Protein 3MZV (pdb70)

Radius of gyration: 26.87 Å; Cα contacts (8 Å, |Δi|>4): 1024; chains: 2; bounding box: 65×69×76 Å

Structure (mmCIF, N/CA/C/O backbone):
data_3MZV
#
_entry.id   3MZV
#
_cell.length_a   123.459
_cell.length_b   90.245
_cell.length_c   80.167
_cell.angle_alpha   90.00
_cell.angle_beta   125.76
_cell.angle_gamma   90.00
#
_symmetry.space_group_name_H-M   'C 1 2 1'
#
loop_
_entity.id
_entity.type
_entity.pdbx_description
1 polymer 'Decaprenyl diphosphate synthase'
2 water water
#
loop_
_atom_site.group_PDB
_atom_site.id
_atom_site.type_symbol
_atom_site.label_atom_id
_atom_site.label_alt_id
_atom_site.label_comp_id
_atom_site.label_asym_id
_atom_site.label_entity_id
_atom_site.label_seq_id
_atom_site.pdbx_PDB_ins_code
_atom_site.Cartn_x
_atom_site.Cartn_y
_atom_site.Cartn_z
_atom_site.occupancy
_atom_site.B_iso_or_equiv
_atom_site.auth_seq_id
_atom_site.auth_comp_id
_atom_site.auth_asym_id
_atom_site.auth_atom_id
_atom_site.pdbx_PDB_model_num
ATOM 1 N N . LYS A 1 9 ? 22.481 33.859 25.936 1.00 58.39 9 LYS A N 1
ATOM 2 C CA . LYS A 1 9 ? 21.776 35.094 26.442 1.00 57.52 9 LYS A CA 1
ATOM 3 C C . LYS A 1 9 ? 20.933 35.775 25.351 1.00 55.14 9 LYS A C 1
ATOM 4 O O . LYS A 1 9 ? 21.195 35.581 24.157 1.00 54.28 9 LYS A O 1
ATOM 10 N N . PRO A 1 10 ? 19.902 36.547 25.760 1.00 53.47 10 PRO A N 1
ATOM 11 C CA . PRO A 1 10 ? 18.947 37.054 24.759 1.00 51.91 10 PRO A CA 1
ATOM 12 C C . PRO A 1 10 ? 19.553 38.040 23.789 1.00 49.65 10 PRO A C 1
ATOM 13 O O . PRO A 1 10 ? 19.233 38.020 22.611 1.00 48.48 10 PRO A O 1
ATOM 17 N N . HIS A 1 11 ? 20.437 38.895 24.268 1.00 49.74 11 HIS A N 1
ATOM 18 C CA . HIS A 1 11 ? 21.081 39.862 23.362 1.00 49.31 11 HIS A CA 1
ATOM 19 C C . HIS A 1 11 ? 21.996 39.148 22.334 1.00 49.16 11 HIS A C 1
ATOM 20 O O . HIS A 1 11 ? 22.163 39.646 21.208 1.00 48.05 11 HIS A O 1
ATOM 27 N N . ASP A 1 12 ? 22.529 37.973 22.701 1.00 50.17 12 ASP A N 1
ATOM 28 C CA . ASP A 1 12 ? 23.336 37.152 21.787 1.00 50.76 12 ASP A CA 1
ATOM 29 C C . ASP A 1 12 ? 22.516 36.439 20.732 1.00 49.38 12 ASP A C 1
ATOM 30 O O . ASP A 1 12 ? 22.903 36.414 19.558 1.00 48.48 12 ASP A O 1
ATOM 35 N N . ARG A 1 13 ? 21.394 35.852 21.128 1.00 48.76 13 ARG A N 1
ATOM 36 C CA . ARG A 1 13 ? 20.482 35.225 20.150 1.00 48.14 13 ARG A CA 1
ATOM 37 C C . ARG A 1 13 ? 19.888 36.272 19.195 1.00 45.11 13 ARG A C 1
ATOM 38 O O . ARG A 1 13 ? 19.739 35.995 18.015 1.00 43.99 13 ARG A O 1
ATOM 46 N N . LEU A 1 14 ? 19.544 37.451 19.715 1.00 42.97 14 LEU A N 1
ATOM 47 C CA . LEU A 1 14 ? 19.126 38.597 18.891 1.00 41.53 14 LEU A CA 1
ATOM 48 C C . LEU A 1 14 ? 20.194 38.954 17.868 1.00 40.86 14 LEU A C 1
ATOM 49 O O . LEU A 1 14 ? 19.901 39.023 16.697 1.00 39.19 14 LEU A O 1
ATOM 54 N N . ALA A 1 15 ? 21.447 39.090 18.305 1.00 41.68 15 ALA A N 1
ATOM 55 C CA . ALA A 1 15 ? 22.522 39.454 17.403 1.00 41.08 15 ALA A CA 1
ATOM 56 C C . ALA A 1 15 ? 22.724 38.377 16.332 1.00 42.37 15 ALA A C 1
ATOM 57 O O . ALA A 1 15 ? 22.966 38.711 15.181 1.00 42.49 15 ALA A O 1
ATOM 59 N N . GLN A 1 16 ? 22.592 37.098 16.690 1.00 42.98 16 GLN A N 1
ATOM 60 C CA A GLN A 1 16 ? 22.672 36.009 15.714 0.50 43.72 16 GLN A CA 1
ATOM 61 C CA B GLN A 1 16 ? 22.712 36.053 15.695 0.50 43.84 16 GLN A CA 1
ATOM 62 C C . GLN A 1 16 ? 21.531 36.108 14.712 1.00 42.44 16 GLN A C 1
ATOM 63 O O . GLN A 1 16 ? 21.732 36.042 13.499 1.00 41.55 16 GLN A O 1
ATOM 74 N N . ALA A 1 17 ? 20.313 36.252 15.234 1.00 41.03 17 ALA A N 1
ATOM 75 C CA . ALA A 1 17 ? 19.123 36.342 14.379 1.00 40.47 17 ALA A CA 1
ATOM 76 C C . ALA A 1 17 ? 19.146 37.561 13.457 1.00 38.77 17 ALA A C 1
ATOM 77 O O . ALA A 1 17 ? 18.636 37.493 12.342 1.00 39.00 17 ALA A O 1
ATOM 79 N N . LEU A 1 18 ? 19.743 38.667 13.904 1.00 38.07 18 LEU A N 1
ATOM 80 C CA . LEU A 1 18 ? 19.766 39.878 13.106 1.00 36.51 18 LEU A CA 1
ATOM 81 C C . LEU A 1 18 ? 21.120 40.172 12.400 1.00 36.71 18 LEU A C 1
ATOM 82 O O . LEU A 1 18 ? 21.385 41.341 11.956 1.00 34.89 18 LEU A O 1
ATOM 87 N N . ALA A 1 19 ? 21.950 39.134 12.251 1.00 37.29 19 ALA A N 1
ATOM 88 C CA . ALA A 1 19 ? 23.339 39.291 11.825 1.00 37.55 19 ALA A CA 1
ATOM 89 C C . ALA A 1 19 ? 23.440 40.019 10.496 1.00 36.59 19 ALA A C 1
ATOM 90 O O . ALA A 1 19 ? 24.207 40.983 10.349 1.00 35.66 19 ALA A O 1
ATOM 92 N N . GLU A 1 20 ? 22.653 39.574 9.521 1.00 36.09 20 GLU A N 1
ATOM 93 C CA . GLU A 1 20 ? 22.677 40.193 8.213 1.00 37.67 20 GLU A CA 1
ATOM 94 C C . GLU A 1 20 ? 22.373 41.695 8.326 1.00 34.45 20 GLU A C 1
ATOM 95 O O . GLU A 1 20 ? 23.072 42.571 7.756 1.00 33.16 20 GLU A O 1
ATOM 101 N N . ASP A 1 21 ? 21.301 41.988 9.042 1.00 32.89 21 ASP A N 1
ATOM 102 C CA . ASP A 1 21 ? 20.856 43.382 9.174 1.00 31.92 21 ASP A CA 1
ATOM 103 C C . ASP A 1 21 ? 21.879 44.240 9.910 1.00 31.22 21 ASP A C 1
ATOM 104 O O . ASP A 1 21 ? 22.103 45.410 9.526 1.00 30.99 21 ASP A O 1
ATOM 109 N N . MET A 1 22 ? 22.528 43.677 10.936 1.00 32.32 22 MET A N 1
ATOM 110 C CA . MET A 1 22 ? 23.531 44.435 11.717 1.00 32.57 22 MET A CA 1
ATOM 111 C C . MET A 1 22 ? 24.791 44.717 10.935 1.00 32.28 22 MET A C 1
ATOM 112 O O . MET A 1 22 ? 25.390 45.768 11.147 1.00 31.06 22 MET A O 1
ATOM 117 N N . ALA A 1 23 ? 25.165 43.840 9.999 1.00 32.24 23 ALA A N 1
ATOM 118 C CA . ALA A 1 23 ? 26.249 44.161 9.085 1.00 31.89 23 ALA A CA 1
ATOM 119 C C . ALA A 1 23 ? 25.920 45.398 8.256 1.00 30.54 23 ALA A C 1
ATOM 120 O O . ALA A 1 23 ? 26.769 46.246 8.023 1.00 31.34 23 ALA A O 1
ATOM 122 N N . ALA A 1 24 ? 24.695 45.500 7.768 1.00 29.41 24 ALA A N 1
ATOM 123 C CA . ALA A 1 24 ? 24.296 46.672 7.011 1.00 29.75 24 ALA A CA 1
ATOM 124 C C . ALA A 1 24 ? 24.205 47.938 7.916 1.00 29.15 24 ALA A C 1
ATOM 125 O O . ALA A 1 24 ? 24.583 49.042 7.485 1.00 27.90 24 ALA A O 1
ATOM 127 N N . VAL A 1 25 ? 23.715 47.773 9.135 1.00 29.42 25 VAL A N 1
ATOM 128 C CA . VAL A 1 25 ? 23.679 48.880 10.105 1.00 29.93 25 VAL A CA 1
ATOM 129 C C . VAL A 1 25 ? 25.121 49.359 10.325 1.00 30.69 25 VAL A C 1
ATOM 130 O O . VAL A 1 25 ? 25.410 50.566 10.237 1.00 28.84 25 VAL A O 1
ATOM 134 N N . ASN A 1 26 ? 26.036 48.422 10.552 1.00 30.55 26 ASN A N 1
ATOM 135 C CA . ASN A 1 26 ? 27.451 48.785 10.710 1.00 31.62 26 ASN A CA 1
ATOM 136 C C . ASN A 1 26 ? 28.007 49.535 9.498 1.00 31.65 26 ASN A C 1
ATOM 137 O O . ASN A 1 26 ? 28.733 50.514 9.612 1.00 28.54 26 ASN A O 1
ATOM 142 N N . ALA A 1 27 ? 27.668 49.065 8.316 1.00 31.70 27 ALA A N 1
ATOM 143 C CA . ALA A 1 27 ? 28.152 49.718 7.090 1.00 32.52 27 ALA A CA 1
ATOM 144 C C . ALA A 1 27 ? 27.583 51.113 6.879 1.00 31.34 27 ALA A C 1
ATOM 145 O O . ALA A 1 27 ? 28.294 52.007 6.358 1.00 32.62 27 ALA A O 1
ATOM 147 N N . LEU A 1 28 ? 26.312 51.308 7.213 1.00 30.75 28 LEU A N 1
ATOM 148 C CA . LEU A 1 28 ? 25.667 52.635 7.158 1.00 31.78 28 LEU A CA 1
ATOM 149 C C . LEU A 1 28 ? 26.275 53.582 8.163 1.00 31.40 28 LEU A C 1
ATOM 150 O O . LEU A 1 28 ? 26.563 54.714 7.817 1.00 31.62 28 LEU A O 1
ATOM 155 N N . ILE A 1 29 ? 26.510 53.100 9.380 1.00 32.03 29 ILE A N 1
ATOM 156 C CA . ILE A 1 29 ? 27.204 53.908 10.379 1.00 32.78 29 ILE A CA 1
ATOM 157 C C . ILE A 1 29 ? 28.579 54.349 9.841 1.00 34.77 29 ILE A C 1
ATOM 158 O O . ILE A 1 29 ? 28.899 55.536 9.842 1.00 34.49 29 ILE A O 1
ATOM 163 N N . ARG A 1 30 ? 29.367 53.401 9.308 1.00 33.48 30 ARG A N 1
ATOM 164 C CA . ARG A 1 30 ? 30.640 53.760 8.695 1.00 34.94 30 ARG A CA 1
ATOM 165 C C . ARG A 1 30 ? 30.506 54.804 7.577 1.00 35.10 30 ARG A C 1
ATOM 166 O O . ARG A 1 30 ? 31.311 55.717 7.491 1.00 33.76 30 ARG A O 1
ATOM 174 N N . GLU A 1 31 ? 29.500 54.641 6.736 1.00 34.29 31 GLU A N 1
ATOM 175 C CA . GLU A 1 31 ? 29.283 55.481 5.572 1.00 35.63 31 GLU A CA 1
ATOM 176 C C . GLU A 1 31 ? 28.958 56.953 6.013 1.00 34.22 31 GLU A C 1
ATOM 177 O O . GLU A 1 31 ? 29.492 57.906 5.460 1.00 35.57 31 GLU A O 1
ATOM 183 N N . ARG A 1 32 ? 28.096 57.100 6.999 1.00 32.90 32 ARG A N 1
ATOM 184 C CA . ARG A 1 32 ? 27.570 58.404 7.387 1.00 33.90 32 ARG A CA 1
ATOM 185 C C . ARG A 1 32 ? 28.439 59.092 8.423 1.00 36.41 32 ARG A C 1
ATOM 186 O O . ARG A 1 32 ? 28.397 60.340 8.544 1.00 35.89 32 ARG A O 1
ATOM 194 N N . MET A 1 33 ? 29.240 58.323 9.170 1.00 37.15 33 MET A N 1
ATOM 195 C CA . MET A 1 33 ? 30.165 58.950 10.149 1.00 40.06 33 MET A CA 1
ATOM 196 C C . MET A 1 33 ? 31.409 59.566 9.488 1.00 41.16 33 MET A C 1
ATOM 197 O O . MET A 1 33 ? 32.158 60.241 10.146 1.00 42.59 33 MET A O 1
ATOM 202 N N . SER A 1 34 ? 31.603 59.323 8.193 1.00 41.79 34 SER A N 1
ATOM 203 C CA . SER A 1 34 ? 32.773 59.733 7.476 1.00 44.62 34 SER A CA 1
ATOM 204 C C . SER A 1 34 ? 32.868 61.246 7.408 1.00 44.98 34 SER A C 1
ATOM 205 O O . SER A 1 34 ? 31.870 61.942 7.418 1.00 42.51 34 SER A O 1
ATOM 208 N N . SER A 1 35 ? 34.083 61.729 7.310 1.00 46.64 35 SER A N 1
ATOM 209 C CA . SER A 1 35 ? 34.288 63.153 7.077 1.00 48.86 35 SER A CA 1
ATOM 210 C C . SER A 1 35 ? 35.590 63.290 6.327 1.00 51.34 35 SER A C 1
ATOM 211 O O . SER A 1 35 ? 36.617 62.895 6.817 1.00 53.28 35 SER A O 1
ATOM 214 N N . GLU A 1 36 ? 35.525 63.816 5.118 1.00 53.68 36 GLU A N 1
ATOM 215 C CA . GLU A 1 36 ? 36.714 63.989 4.295 1.00 56.49 36 GLU A CA 1
ATOM 216 C C . GLU A 1 36 ? 37.717 64.958 4.940 1.00 58.61 36 GLU A C 1
ATOM 217 O O . GLU A 1 36 ? 38.926 64.736 4.889 1.00 59.85 36 GLU A O 1
ATOM 219 N N . HIS A 1 37 ? 37.207 66.003 5.582 1.00 59.44 37 HIS A N 1
ATOM 220 C CA . HIS A 1 37 ? 38.066 67.107 6.032 1.00 61.99 37 HIS A CA 1
ATOM 221 C C . HIS A 1 37 ? 38.209 67.289 7.557 1.00 62.49 37 HIS A C 1
ATOM 222 O O . HIS A 1 37 ? 39.006 68.116 8.011 1.00 64.11 37 HIS A O 1
ATOM 229 N N . ALA A 1 38 ? 37.487 66.489 8.341 1.00 61.52 38 ALA A N 1
ATOM 230 C CA . ALA A 1 38 ? 37.787 66.351 9.779 1.00 61.73 38 ALA A CA 1
ATOM 231 C C . ALA A 1 38 ? 37.846 64.852 10.185 1.00 61.60 38 ALA A C 1
ATOM 232 O O . ALA A 1 38 ? 36.855 64.291 10.628 1.00 59.95 38 ALA A O 1
ATOM 234 N N . PRO A 1 39 ? 39.013 64.198 10.026 1.00 63.54 39 PRO A N 1
ATOM 235 C CA . PRO A 1 39 ? 39.150 62.789 10.475 1.00 63.73 39 PRO A CA 1
ATOM 236 C C . PRO A 1 39 ? 38.800 62.585 11.969 1.00 63.76 39 PRO A C 1
ATOM 237 O O . PRO A 1 39 ? 38.257 61.544 12.349 1.00 63.91 39 PRO A O 1
ATOM 241 N N . ARG A 1 40 ? 39.070 63.582 12.810 1.00 64.67 40 ARG A N 1
ATOM 242 C CA . ARG A 1 40 ? 38.699 63.498 14.238 1.00 64.27 40 ARG A CA 1
ATOM 243 C C . ARG A 1 40 ? 37.306 62.882 14.454 1.00 62.64 40 ARG A C 1
ATOM 244 O O . ARG A 1 40 ? 37.100 62.110 15.399 1.00 62.44 40 ARG A O 1
ATOM 252 N N . ILE A 1 41 ? 36.369 63.222 13.565 1.00 60.65 41 ILE A N 1
ATOM 253 C CA . ILE A 1 41 ? 34.977 62.826 13.701 1.00 59.38 41 ILE A CA 1
ATOM 254 C C . ILE A 1 41 ? 34.787 61.289 13.666 1.00 58.96 41 ILE A C 1
ATOM 255 O O . ILE A 1 41 ? 34.382 60.719 14.668 1.00 59.14 41 ILE A O 1
ATOM 260 N N . PRO A 1 42 ? 35.091 60.611 12.534 1.00 59.39 42 PRO A N 1
ATOM 261 C CA . PRO A 1 42 ? 34.974 59.145 12.558 1.00 59.77 42 PRO A CA 1
ATOM 262 C C . PRO A 1 42 ? 35.927 58.479 13.549 1.00 62.12 42 PRO A C 1
ATOM 263 O O . PRO A 1 42 ? 35.581 57.449 14.111 1.00 61.64 42 PRO A O 1
ATOM 267 N N . GLU A 1 43 ? 37.125 59.055 13.716 1.00 64.91 43 GLU A N 1
ATOM 268 C CA . GLU A 1 43 ? 38.073 58.646 14.739 1.00 67.33 43 GLU A CA 1
ATOM 269 C C . GLU A 1 43 ? 37.373 58.592 16.110 1.00 67.64 43 GLU A C 1
ATOM 270 O O . GLU A 1 43 ? 37.224 57.508 16.696 1.00 67.39 43 GLU A O 1
ATOM 276 N N . VAL A 1 44 ? 36.882 59.745 16.584 1.00 68.08 44 VAL A N 1
ATOM 277 C CA . VAL A 1 44 ? 36.134 59.819 17.854 1.00 67.95 44 VAL A CA 1
ATOM 278 C C . VAL A 1 44 ? 34.937 58.853 17.881 1.00 67.45 44 VAL A C 1
ATOM 279 O O . VAL A 1 44 ? 34.669 58.227 18.911 1.00 67.49 44 VAL A O 1
ATOM 283 N N . THR A 1 45 ? 34.230 58.716 16.752 1.00 67.00 45 THR A N 1
ATOM 284 C CA . THR A 1 45 ? 33.018 57.883 16.690 1.00 66.17 45 THR A CA 1
ATOM 285 C C . THR A 1 45 ? 33.358 56.393 16.704 1.00 67.78 45 THR A C 1
ATOM 286 O O . THR A 1 45 ? 32.638 55.596 17.317 1.00 67.46 45 THR A O 1
ATOM 290 N N . ALA A 1 46 ? 34.449 56.041 16.031 1.00 70.10 46 ALA A N 1
ATOM 291 C CA . ALA A 1 46 ? 34.939 54.661 15.943 1.00 72.34 46 ALA A CA 1
ATOM 292 C C . ALA A 1 46 ? 35.106 54.031 17.328 1.00 74.05 46 ALA A C 1
ATOM 293 O O . ALA A 1 46 ? 34.470 53.018 17.620 1.00 73.97 46 ALA A O 1
ATOM 295 N N . HIS A 1 47 ? 35.974 54.640 18.142 1.00 76.62 47 HIS A N 1
ATOM 296 C CA . HIS A 1 47 ? 36.147 54.344 19.580 1.00 78.47 47 HIS A CA 1
ATOM 297 C C . HIS A 1 47 ? 34.844 53.936 20.258 1.00 78.11 47 HIS A C 1
ATOM 298 O O . HIS A 1 47 ? 34.710 52.814 20.770 1.00 78.41 47 HIS A O 1
ATOM 305 N N . LEU A 1 48 ? 33.882 54.862 20.226 1.00 77.80 48 LEU A N 1
ATOM 306 C CA . LEU A 1 48 ? 32.714 54.828 21.109 1.00 77.67 48 LEU A CA 1
ATOM 307 C C . LEU A 1 48 ? 31.782 53.662 20.779 1.00 77.28 48 LEU A C 1
ATOM 308 O O . LEU A 1 48 ? 31.212 53.047 21.691 1.00 77.50 48 LEU A O 1
ATOM 313 N N . ILE A 1 49 ? 31.645 53.357 19.484 1.00 77.17 49 ILE A N 1
ATOM 314 C CA . ILE A 1 49 ? 30.842 52.220 19.009 1.00 76.86 49 ILE A CA 1
ATOM 315 C C . ILE A 1 49 ? 31.703 50.948 18.934 1.00 77.95 49 ILE A C 1
ATOM 316 O O . ILE A 1 49 ? 31.168 49.841 18.880 1.00 78.42 49 ILE A O 1
ATOM 321 N N . GLU A 1 50 ? 33.028 51.118 18.928 1.00 79.24 50 GLU A N 1
ATOM 322 C CA . GLU A 1 50 ? 33.990 50.005 18.894 1.00 80.15 50 GLU A CA 1
ATOM 323 C C . GLU A 1 50 ? 34.276 49.417 20.272 1.00 80.86 50 GLU A C 1
ATOM 324 O O . GLU A 1 50 ? 34.822 48.313 20.377 1.00 81.90 50 GLU A O 1
ATOM 326 N N . ALA A 1 51 ? 33.934 50.167 21.319 1.00 80.13 51 ALA A N 1
ATOM 327 C CA . ALA A 1 51 ? 34.308 49.823 22.683 1.00 80.09 51 ALA A CA 1
ATOM 328 C C . ALA A 1 51 ? 33.106 49.651 23.610 1.00 78.47 51 ALA A C 1
ATOM 329 O O . ALA A 1 51 ? 33.274 49.274 24.771 1.00 79.65 51 ALA A O 1
ATOM 331 N N . GLY A 1 52 ? 31.900 49.893 23.105 1.00 75.89 52 GLY A N 1
ATOM 332 C CA . GLY A 1 52 ? 30.717 49.945 23.958 1.00 73.78 52 GLY A CA 1
ATOM 333 C C . GLY A 1 52 ? 29.449 49.320 23.391 1.00 71.45 52 GLY A C 1
ATOM 334 O O . GLY A 1 52 ? 29.122 49.473 22.206 1.00 71.37 52 GLY A O 1
ATOM 335 N N . GLY A 1 53 ? 28.734 48.608 24.256 1.00 68.89 53 GLY A N 1
ATOM 336 C CA . GLY A 1 53 ? 27.340 48.303 24.022 1.00 65.70 53 GLY A CA 1
ATOM 337 C C . GLY A 1 53 ? 27.082 46.885 23.570 1.00 63.40 53 GLY A C 1
ATOM 338 O O . GLY A 1 53 ? 27.841 46.301 22.781 1.00 64.04 53 GLY A O 1
ATOM 339 N N . LYS A 1 54 ? 25.991 46.343 24.090 1.00 59.50 54 LYS A N 1
ATOM 340 C CA . LYS A 1 54 ? 25.350 45.188 23.514 1.00 56.64 54 LYS A CA 1
ATOM 341 C C . LYS A 1 54 ? 24.585 45.633 22.250 1.00 51.18 54 LYS A C 1
ATOM 342 O O . LYS A 1 54 ? 24.075 44.807 21.515 1.00 49.84 54 LYS A O 1
ATOM 348 N N . ARG A 1 55 ? 24.546 46.942 21.983 1.00 47.35 55 ARG A N 1
ATOM 349 C CA . ARG A 1 55 ? 23.851 47.486 20.811 1.00 43.43 55 ARG A CA 1
ATOM 350 C C . ARG A 1 55 ? 22.392 47.097 20.816 1.00 40.61 55 ARG A C 1
ATOM 351 O O . ARG A 1 55 ? 21.853 46.806 19.770 1.00 38.31 55 ARG A O 1
ATOM 359 N N . LEU A 1 56 ? 21.752 47.101 21.986 1.00 38.21 56 LEU A N 1
ATOM 360 C CA . LEU A 1 56 ? 20.343 46.733 22.088 1.00 36.82 56 LEU A CA 1
ATOM 361 C C . LEU A 1 56 ? 19.421 47.691 21.314 1.00 34.02 56 LEU A C 1
ATOM 362 O O . LEU A 1 56 ? 18.455 47.265 20.691 1.00 31.95 56 LEU A O 1
ATOM 367 N N . ARG A 1 57 ? 19.722 48.978 21.351 1.00 32.81 57 ARG A N 1
ATOM 368 C CA . ARG A 1 57 ? 18.802 49.963 20.743 1.00 31.57 57 ARG A CA 1
ATOM 369 C C . ARG A 1 57 ? 18.605 49.787 19.235 1.00 30.38 57 ARG A C 1
ATOM 370 O O . ARG A 1 57 ? 17.460 49.668 18.828 1.00 30.53 57 ARG A O 1
ATOM 378 N N . PRO A 1 58 ? 19.687 49.692 18.436 1.00 30.51 58 PRO A N 1
ATOM 379 C CA . PRO A 1 58 ? 19.460 49.431 16.997 1.00 30.46 58 PRO A CA 1
ATOM 380 C C . PRO A 1 58 ? 18.857 48.047 16.779 1.00 30.69 58 PRO A C 1
ATOM 381 O O . PRO A 1 58 ? 18.018 47.873 15.892 1.00 29.23 58 PRO A O 1
ATOM 385 N N . MET A 1 59 ? 19.219 47.077 17.623 1.00 31.48 59 MET A N 1
ATOM 386 C CA . MET A 1 59 ? 18.676 45.751 17.459 1.00 32.68 59 MET A CA 1
ATOM 387 C C . MET A 1 59 ? 17.154 45.741 17.711 1.00 32.09 59 MET A C 1
ATOM 388 O O . MET A 1 59 ? 16.451 45.017 17.059 1.00 32.81 59 MET A O 1
ATOM 393 N N . LEU A 1 60 ? 16.669 46.530 18.638 1.00 32.47 60 LEU A N 1
ATOM 394 C CA . LEU A 1 60 ? 15.247 46.595 18.912 1.00 33.33 60 LEU A CA 1
ATOM 395 C C . LEU A 1 60 ? 14.447 47.143 17.714 1.00 31.30 60 LEU A C 1
ATOM 396 O O . LEU A 1 60 ? 13.332 46.701 17.446 1.00 29.86 60 LEU A O 1
ATOM 401 N N . THR A 1 61 ? 15.011 48.129 17.010 1.00 30.71 61 THR A N 1
ATOM 402 C CA . THR A 1 61 ? 14.357 48.653 15.801 1.00 29.43 61 THR A CA 1
ATOM 403 C C . THR A 1 61 ? 14.302 47.559 14.754 1.00 29.64 61 THR A C 1
ATOM 404 O O . THR A 1 61 ? 13.316 47.383 14.079 1.00 28.66 61 THR A O 1
ATOM 408 N N . LEU A 1 62 ? 15.414 46.857 14.551 1.00 29.79 62 LEU A N 1
ATOM 409 C CA . LEU A 1 62 ? 15.448 45.810 13.550 1.00 29.79 62 LEU A CA 1
ATOM 410 C C . LEU A 1 62 ? 14.461 44.706 13.918 1.00 30.18 62 LEU A C 1
ATOM 411 O O . LEU A 1 62 ? 13.753 44.188 13.055 1.00 31.08 62 LEU A O 1
ATOM 416 N N . ALA A 1 63 ? 14.475 44.283 15.175 1.00 31.03 63 ALA A N 1
ATOM 417 C CA . ALA A 1 63 ? 13.638 43.140 15.602 1.00 31.36 63 ALA A CA 1
ATOM 418 C C . ALA A 1 63 ? 12.149 43.491 15.472 1.00 32.40 63 ALA A C 1
ATOM 419 O O . ALA A 1 63 ? 11.310 42.652 15.089 1.00 31.90 63 ALA A O 1
ATOM 421 N N . ALA A 1 64 ? 11.825 44.734 15.812 1.00 31.36 64 ALA A N 1
ATOM 422 C CA . ALA A 1 64 ? 10.421 45.182 15.760 1.00 30.91 64 ALA A CA 1
ATOM 423 C C . ALA A 1 64 ? 9.901 45.156 14.326 1.00 30.40 64 ALA A C 1
ATOM 424 O O . ALA A 1 64 ? 8.802 44.694 14.072 1.00 31.24 64 ALA A O 1
ATOM 426 N N . ALA A 1 65 ? 10.690 45.671 13.389 1.00 29.31 65 ALA A N 1
ATOM 427 C CA . ALA A 1 65 ? 10.292 45.651 11.992 1.00 29.66 65 ALA A CA 1
ATOM 428 C C . ALA A 1 65 ? 10.121 44.220 11.425 1.00 30.88 65 ALA A C 1
ATOM 429 O O . ALA A 1 65 ? 9.110 43.886 10.764 1.00 31.65 65 ALA A O 1
ATOM 431 N N . ARG A 1 66 ? 11.081 43.350 11.731 1.00 31.21 66 ARG A N 1
ATOM 432 C CA . ARG A 1 66 ? 11.035 41.972 11.257 1.00 33.52 66 ARG A CA 1
ATOM 433 C C . ARG A 1 66 ? 9.919 41.188 11.902 1.00 34.15 66 ARG A C 1
ATOM 434 O O . ARG A 1 66 ? 9.233 40.420 11.245 1.00 34.25 66 ARG A O 1
ATOM 442 N N . LEU A 1 67 ? 9.669 41.476 13.159 1.00 33.14 67 LEU A N 1
ATOM 443 C CA . LEU A 1 67 ? 8.592 40.831 13.887 1.00 35.26 67 LEU A CA 1
ATOM 444 C C . LEU A 1 67 ? 7.201 41.101 13.251 1.00 34.90 67 LEU A C 1
ATOM 445 O O . LEU A 1 67 ? 6.339 40.183 13.256 1.00 35.58 67 LEU A O 1
ATOM 450 N N . VAL A 1 68 ? 6.978 42.291 12.705 1.00 33.79 68 VAL A N 1
ATOM 451 C CA . VAL A 1 68 ? 5.694 42.622 12.055 1.00 34.20 68 VAL A CA 1
ATOM 452 C C . VAL A 1 68 ? 5.712 42.307 10.551 1.00 35.29 68 VAL A C 1
ATOM 453 O O . VAL A 1 68 ? 4.836 42.741 9.784 1.00 35.59 68 VAL A O 1
ATOM 457 N N . GLY A 1 69 ? 6.707 41.548 10.121 1.00 36.19 69 GLY A N 1
ATOM 458 C CA . GLY A 1 69 ? 6.750 41.050 8.747 1.00 37.02 69 GLY A CA 1
ATOM 459 C C . GLY A 1 69 ? 7.470 41.890 7.717 1.00 36.76 69 GLY A C 1
ATOM 460 O O . GLY A 1 69 ? 7.349 41.623 6.530 1.00 36.35 69 GLY A O 1
ATOM 461 N N . TYR A 1 70 ? 8.213 42.919 8.140 1.00 35.59 70 TYR A N 1
ATOM 462 C CA . TYR A 1 70 ? 8.887 43.787 7.169 1.00 36.37 70 TYR A CA 1
ATOM 463 C C . TYR A 1 70 ? 10.193 43.124 6.746 1.00 37.38 70 TYR A C 1
ATOM 464 O O . TYR A 1 70 ? 10.935 42.666 7.589 1.00 39.75 70 TYR A O 1
ATOM 473 N N . GLY A 1 71 ? 10.473 43.062 5.460 1.00 39.28 71 GLY A N 1
ATOM 474 C CA . GLY A 1 71 ? 11.746 42.470 4.991 1.00 40.96 71 GLY A CA 1
ATOM 475 C C . GLY A 1 71 ? 12.888 43.434 4.708 1.00 40.17 71 GLY A C 1
ATOM 476 O O . GLY A 1 71 ? 13.907 43.037 4.128 1.00 42.81 71 GLY A O 1
ATOM 477 N N . GLY A 1 72 ? 12.677 44.729 4.961 1.00 37.45 72 GLY A N 1
ATOM 478 C CA . GLY A 1 72 ? 13.651 45.743 4.645 1.00 32.74 72 GLY A CA 1
ATOM 479 C C . GLY A 1 72 ? 13.258 46.557 3.476 1.00 31.80 72 GLY A C 1
ATOM 480 O O . GLY A 1 72 ? 12.256 46.252 2.778 1.00 33.39 72 GLY A O 1
ATOM 481 N N . PRO A 1 73 ? 14.062 47.578 3.168 1.00 30.56 73 PRO A N 1
ATOM 482 C CA . PRO A 1 73 ? 15.351 47.892 3.749 1.00 29.53 73 PRO A CA 1
ATOM 483 C C . PRO A 1 73 ? 15.417 48.956 4.878 1.00 28.94 73 PRO A C 1
ATOM 484 O O . PRO A 1 73 ? 16.461 49.062 5.557 1.00 27.52 73 PRO A O 1
ATOM 488 N N . PHE A 1 74 ? 14.344 49.738 5.061 1.00 27.45 74 PHE A N 1
ATOM 489 C CA . PHE A 1 74 ? 14.469 50.991 5.800 1.00 28.05 74 PHE A CA 1
ATOM 490 C C . PHE A 1 74 ? 14.522 50.882 7.310 1.00 27.35 74 PHE A C 1
ATOM 491 O O . PHE A 1 74 ? 14.809 51.877 7.961 1.00 28.15 74 PHE A O 1
ATOM 499 N N . HIS A 1 75 ? 14.262 49.697 7.843 1.00 26.98 75 HIS A N 1
ATOM 500 C CA . HIS A 1 75 ? 14.496 49.407 9.261 1.00 25.89 75 HIS A CA 1
ATOM 501 C C . HIS A 1 75 ? 16.017 49.518 9.603 1.00 27.03 75 HIS A C 1
ATOM 502 O O . HIS A 1 75 ? 16.372 49.930 10.708 1.00 25.59 75 HIS A O 1
ATOM 509 N N . VAL A 1 76 ? 16.891 49.239 8.621 1.00 26.92 76 VAL A N 1
ATOM 510 C CA . VAL A 1 76 ? 18.347 49.344 8.832 1.00 26.78 76 VAL A CA 1
ATOM 511 C C . VAL A 1 76 ? 18.715 50.813 8.960 1.00 28.05 76 VAL A C 1
ATOM 512 O O . VAL A 1 76 ? 19.440 51.230 9.892 1.00 27.77 76 VAL A O 1
ATOM 516 N N . HIS A 1 77 ? 18.155 51.644 8.086 1.00 28.45 77 HIS A N 1
ATOM 517 C CA . HIS A 1 77 ? 18.399 53.098 8.216 1.00 27.39 77 HIS A CA 1
ATOM 518 C C . HIS A 1 77 ? 17.946 53.620 9.559 1.00 26.91 77 HIS A C 1
ATOM 519 O O . HIS A 1 77 ? 18.664 54.387 10.196 1.00 25.23 77 HIS A O 1
ATOM 526 N N . LEU A 1 78 ? 16.749 53.244 9.983 1.00 26.23 78 LEU A N 1
ATOM 527 C CA . LEU A 1 78 ? 16.272 53.675 11.292 1.00 26.08 78 LEU A CA 1
ATOM 528 C C . LEU A 1 78 ? 17.066 53.133 12.497 1.00 25.73 78 LEU A C 1
ATOM 529 O O . LEU A 1 78 ? 17.310 53.863 13.465 1.00 25.01 78 LEU A O 1
ATOM 534 N N . ALA A 1 79 ? 17.492 51.885 12.439 1.00 25.83 79 ALA A N 1
ATOM 535 C CA . ALA A 1 79 ? 18.362 51.309 13.451 1.00 26.15 79 ALA A CA 1
ATOM 536 C C . ALA A 1 79 ? 19.696 52.086 13.554 1.00 27.06 79 ALA A C 1
ATOM 537 O O . ALA A 1 79 ? 20.167 52.409 14.675 1.00 27.01 79 ALA A O 1
ATOM 539 N N . ALA A 1 80 ? 20.299 52.419 12.420 1.00 26.76 80 ALA A N 1
ATOM 540 C CA . ALA A 1 80 ? 21.507 53.253 12.447 1.00 27.03 80 ALA A CA 1
ATOM 541 C C . ALA A 1 80 ? 21.227 54.642 13.021 1.00 26.76 80 ALA A C 1
ATOM 542 O O . ALA A 1 80 ? 22.053 55.184 13.790 1.00 27.52 80 ALA A O 1
ATOM 544 N N . THR A 1 81 ? 20.105 55.228 12.648 1.00 25.65 81 THR A N 1
ATOM 545 C CA . THR A 1 81 ? 19.727 56.519 13.187 1.00 26.61 81 THR A CA 1
ATOM 546 C C . THR A 1 81 ? 19.617 56.485 14.715 1.00 26.93 81 THR A C 1
ATOM 547 O O . THR A 1 81 ? 20.108 57.378 15.404 1.00 26.99 81 THR A O 1
ATOM 551 N N . VAL A 1 82 ? 18.914 55.499 15.216 1.00 26.86 82 VAL A N 1
ATOM 552 C CA . VAL A 1 82 ? 18.792 55.284 16.649 1.00 27.11 82 VAL A CA 1
ATOM 553 C C . VAL A 1 82 ? 20.185 55.169 17.336 1.00 28.59 82 VAL A C 1
ATOM 554 O O . VAL A 1 82 ? 20.402 55.728 18.400 1.00 28.73 82 VAL A O 1
ATOM 558 N N . GLU A 1 83 ? 21.079 54.349 16.785 1.00 29.45 83 GLU A N 1
ATOM 559 C CA . GLU A 1 83 ? 22.398 54.249 17.341 1.00 30.29 83 GLU A CA 1
ATOM 560 C C . GLU A 1 83 ? 23.177 55.589 17.302 1.00 29.43 83 GLU A C 1
ATOM 561 O O . GLU A 1 83 ? 23.865 55.923 18.262 1.00 29.68 83 GLU A O 1
ATOM 567 N N . PHE A 1 84 ? 23.087 56.353 16.209 1.00 28.74 84 PHE A N 1
ATOM 568 C CA . PHE A 1 84 ? 23.762 57.650 16.169 1.00 29.79 84 PHE A CA 1
ATOM 569 C C . PHE A 1 84 ? 23.221 58.565 17.278 1.00 29.68 84 PHE A C 1
ATOM 570 O O . PHE A 1 84 ? 23.993 59.247 17.943 1.00 30.95 84 PHE A O 1
ATOM 578 N N . ILE A 1 85 ? 21.900 58.569 17.457 1.00 28.18 85 ILE A N 1
ATOM 579 C CA . ILE A 1 85 ? 21.258 59.447 18.464 1.00 29.14 85 ILE A CA 1
ATOM 580 C C . ILE A 1 85 ? 21.752 59.029 19.851 1.00 30.45 85 ILE A C 1
ATOM 581 O O . ILE A 1 85 ? 22.076 59.897 20.686 1.00 30.80 85 ILE A O 1
ATOM 586 N N . HIS A 1 86 ? 21.837 57.716 20.093 1.00 30.37 86 HIS A N 1
ATOM 587 C CA . HIS A 1 86 ? 22.267 57.237 21.403 1.00 32.08 86 HIS A CA 1
ATOM 588 C C . HIS A 1 86 ? 23.688 57.699 21.645 1.00 32.66 86 HIS A C 1
ATOM 589 O O . HIS A 1 86 ? 23.969 58.247 22.700 1.00 34.39 86 HIS A O 1
ATOM 596 N N . THR A 1 87 ? 24.562 57.486 20.655 1.00 32.57 87 THR A N 1
ATOM 597 C CA . THR A 1 87 ? 25.966 57.853 20.724 1.00 32.50 87 THR A CA 1
ATOM 598 C C . THR A 1 87 ? 26.150 59.372 20.942 1.00 32.40 87 THR A C 1
ATOM 599 O O . THR A 1 87 ? 26.972 59.814 21.778 1.00 29.97 87 THR A O 1
ATOM 603 N N . ALA A 1 88 ? 25.400 60.178 20.187 1.00 30.66 88 ALA A N 1
ATOM 604 C CA . ALA A 1 88 ? 25.476 61.605 20.346 1.00 31.04 88 ALA A CA 1
ATOM 605 C C . ALA A 1 88 ? 25.110 62.042 21.782 1.00 31.64 88 ALA A C 1
ATOM 606 O O . ALA A 1 88 ? 25.736 62.954 22.362 1.00 32.87 88 ALA A O 1
ATOM 608 N N . THR A 1 89 ? 24.038 61.458 22.311 1.00 33.39 89 THR A N 1
ATOM 609 C CA . THR A 1 89 ? 23.576 61.802 23.644 1.00 35.35 89 THR A CA 1
ATOM 610 C C . THR A 1 89 ? 24.609 61.425 24.697 1.00 35.71 89 THR A C 1
ATOM 611 O O . THR A 1 89 ? 24.800 62.162 25.668 1.00 34.06 89 THR A O 1
ATOM 615 N N . LEU A 1 90 ? 25.301 60.287 24.505 1.00 35.39 90 LEU A N 1
ATOM 616 C CA . LEU A 1 90 ? 26.392 59.890 25.405 1.00 36.86 90 LEU A CA 1
ATOM 617 C C . LEU A 1 90 ? 27.525 60.922 25.412 1.00 38.34 90 LEU A C 1
ATOM 618 O O . LEU A 1 90 ? 28.014 61.288 26.492 1.00 39.48 90 LEU A O 1
ATOM 623 N N . LEU A 1 91 ? 27.951 61.379 24.223 1.00 37.21 91 LEU A N 1
ATOM 624 C CA . LEU A 1 91 ? 29.007 62.353 24.104 1.00 38.01 91 LEU A CA 1
ATOM 625 C C . LEU A 1 91 ? 28.654 63.643 24.815 1.00 38.68 91 LEU A C 1
ATOM 626 O O . LEU A 1 91 ? 29.496 64.243 25.519 1.00 39.46 91 LEU A O 1
ATOM 631 N N . HIS A 1 92 ? 27.419 64.088 24.632 1.00 36.45 92 HIS A N 1
ATOM 632 C CA . HIS A 1 92 ? 26.958 65.283 25.324 1.00 37.17 92 HIS A CA 1
ATOM 633 C C . HIS A 1 92 ? 26.769 65.136 26.835 1.00 38.89 92 HIS A C 1
ATOM 634 O O . HIS A 1 92 ? 27.079 66.069 27.592 1.00 37.87 92 HIS A O 1
ATOM 641 N N . ASP A 1 93 ? 26.332 63.955 27.268 1.00 39.99 93 ASP A N 1
ATOM 642 C CA . ASP A 1 93 ? 26.209 63.658 28.723 1.00 43.54 93 ASP A CA 1
ATOM 643 C C . ASP A 1 93 ? 27.583 63.753 29.445 1.00 44.67 93 ASP A C 1
ATOM 644 O O . ASP A 1 93 ? 27.683 64.199 30.598 1.00 46.22 93 ASP A O 1
ATOM 649 N N . ASP A 1 94 ? 28.654 63.409 28.753 1.00 45.42 94 ASP A N 1
ATOM 650 C CA . ASP A 1 94 ? 29.964 63.426 29.354 1.00 47.66 94 ASP A CA 1
ATOM 651 C C . ASP A 1 94 ? 30.564 64.833 29.494 1.00 49.25 94 ASP A C 1
ATOM 652 O O . ASP A 1 94 ? 31.505 65.040 30.268 1.00 49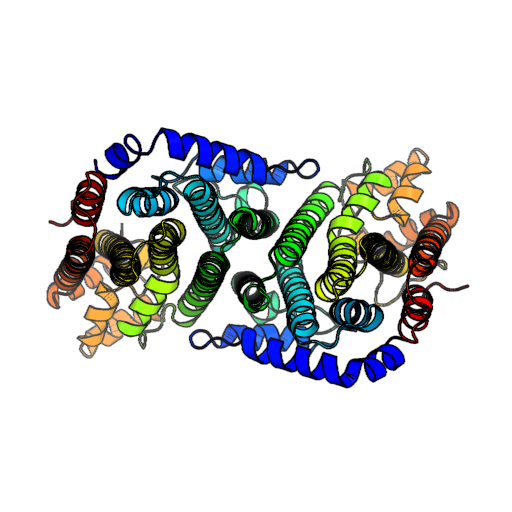.71 94 ASP A O 1
ATOM 657 N N . VAL A 1 95 ? 30.035 65.812 28.777 1.00 49.15 95 VAL A N 1
ATOM 658 C CA . VAL A 1 95 ? 30.552 67.142 28.952 1.00 51.49 95 VAL A CA 1
ATOM 659 C C . VAL A 1 95 ? 29.956 67.687 30.229 1.00 51.82 95 VAL A C 1
ATOM 660 O O . VAL A 1 95 ? 30.711 68.243 30.988 1.00 52.44 95 VAL A O 1
ATOM 664 N N . ARG A 1 102 ? 34.158 56.629 30.737 1.00 73.48 102 ARG A N 1
ATOM 665 C CA . ARG A 1 102 ? 33.015 55.858 30.241 1.00 72.71 102 ARG A CA 1
ATOM 666 C C . ARG A 1 102 ? 33.355 54.385 29.944 1.00 73.08 102 ARG A C 1
ATOM 667 O O . ARG A 1 102 ? 34.345 54.081 29.244 1.00 73.23 102 ARG A O 1
ATOM 675 N N . ARG A 1 103 ? 32.518 53.487 30.476 1.00 73.32 103 ARG A N 1
ATOM 676 C CA . ARG A 1 103 ? 32.712 52.035 30.342 1.00 74.22 103 ARG A CA 1
ATOM 677 C C . ARG A 1 103 ? 34.165 51.707 30.721 1.00 76.04 103 ARG A C 1
ATOM 678 O O . ARG A 1 103 ? 34.882 50.994 29.988 1.00 76.60 103 ARG A O 1
ATOM 680 N N . GLY A 1 104 ? 34.590 52.276 31.859 1.00 77.01 104 GLY A N 1
ATOM 681 C CA . GLY A 1 104 ? 35.969 52.171 32.336 1.00 78.75 104 GLY A CA 1
ATOM 682 C C . GLY A 1 104 ? 37.049 52.517 31.309 1.00 79.00 104 GLY A C 1
ATOM 683 O O . GLY A 1 104 ? 38.069 51.831 31.220 1.00 80.37 104 GLY A O 1
ATOM 684 N N . ARG A 1 105 ? 36.842 53.574 30.523 1.00 77.91 105 ARG A N 1
ATOM 685 C CA . ARG A 1 105 ? 37.869 54.025 29.576 1.00 77.59 105 ARG A CA 1
ATOM 686 C C . ARG A 1 105 ? 37.812 55.557 29.455 1.00 76.87 105 ARG A C 1
ATOM 687 O O . ARG A 1 105 ? 36.760 56.158 29.749 1.00 75.97 105 ARG A O 1
ATOM 689 N N . PRO A 1 106 ? 38.942 56.196 29.053 1.00 76.93 106 PRO A N 1
ATOM 690 C CA . PRO A 1 106 ? 38.958 57.668 28.864 1.00 76.21 106 PRO A CA 1
ATOM 691 C C . PRO A 1 106 ? 37.846 58.170 27.930 1.00 73.99 106 PRO A C 1
ATOM 692 O O . PRO A 1 106 ? 37.664 57.621 26.829 1.00 72.95 106 PRO A O 1
ATOM 696 N N . THR A 1 107 ? 37.102 59.187 28.370 1.00 72.60 107 THR A N 1
ATOM 697 C CA . THR A 1 107 ? 36.082 59.813 27.529 1.00 70.78 107 THR A CA 1
ATOM 698 C C . THR A 1 107 ? 36.719 60.664 26.412 1.00 70.69 107 THR A C 1
ATOM 699 O O . THR A 1 107 ? 37.909 61.013 26.485 1.00 71.47 107 THR A O 1
ATOM 703 N N . ALA A 1 108 ? 35.930 60.957 25.369 1.00 69.06 108 ALA A N 1
ATOM 704 C CA . ALA A 1 108 ? 36.388 61.811 24.262 1.00 68.90 108 ALA A CA 1
ATOM 705 C C . ALA A 1 108 ? 36.704 63.235 24.764 1.00 70.31 108 ALA A C 1
ATOM 706 O O . ALA A 1 108 ? 37.615 63.892 24.266 1.00 71.15 108 ALA A O 1
ATOM 708 N N . ASN A 1 109 ? 35.956 63.707 25.757 1.00 70.36 109 ASN A N 1
ATOM 709 C CA . ASN A 1 109 ? 36.144 65.068 26.246 1.00 71.70 109 ASN A CA 1
ATOM 710 C C . ASN A 1 109 ? 37.466 65.230 26.977 1.00 73.13 109 ASN A C 1
ATOM 711 O O . ASN A 1 109 ? 38.023 66.320 26.990 1.00 74.29 109 ASN A O 1
ATOM 716 N N . LEU A 1 110 ? 37.954 64.145 27.584 1.00 73.25 110 LEU A N 1
ATOM 717 C CA . LEU A 1 110 ? 39.263 64.144 28.251 1.00 74.80 110 LEU A CA 1
ATOM 718 C C . LEU A 1 110 ? 40.387 63.927 27.230 1.00 75.33 110 LEU A C 1
ATOM 719 O O . LEU A 1 110 ? 41.439 64.549 27.328 1.00 76.38 110 LEU A O 1
ATOM 721 N N . LEU A 1 111 ? 40.152 63.055 26.246 1.00 74.32 111 LEU A N 1
ATOM 722 C CA . LEU A 1 111 ? 41.197 62.672 25.272 1.00 74.97 111 LEU A CA 1
ATOM 723 C C . LEU A 1 111 ? 41.468 63.810 24.264 1.00 74.85 111 LEU A C 1
ATOM 724 O O . LEU A 1 111 ? 42.638 64.092 23.905 1.00 75.90 111 LEU A O 1
ATOM 729 N N . TRP A 1 112 ? 40.380 64.452 23.820 1.00 72.45 112 TRP A N 1
ATOM 730 C CA . TRP A 1 112 ? 40.454 65.733 23.112 1.00 71.71 112 TRP A CA 1
ATOM 731 C C . TRP A 1 112 ? 39.996 66.838 24.074 1.00 71.07 112 TRP A C 1
ATOM 732 O O . TRP A 1 112 ? 40.795 67.280 24.901 1.00 72.55 112 TRP A O 1
ATOM 743 N N . ASP A 1 113 ? 38.729 67.255 24.008 1.00 68.44 113 ASP A N 1
ATOM 744 C CA . ASP A 1 113 ? 38.203 68.285 24.910 1.00 67.57 113 ASP A CA 1
ATOM 745 C C . ASP A 1 113 ? 36.646 68.290 24.918 1.00 65.03 113 ASP A C 1
ATOM 746 O O . ASP A 1 113 ? 36.019 67.583 24.106 1.00 63.36 113 ASP A O 1
ATOM 748 N N . ASN A 1 114 ? 36.020 69.017 25.862 1.00 63.70 114 ASN A N 1
ATOM 749 C CA . ASN A 1 114 ? 34.549 69.256 25.842 1.00 61.54 114 ASN A CA 1
ATOM 750 C C . ASN A 1 114 ? 34.140 69.657 24.432 1.00 59.42 114 ASN A C 1
ATOM 751 O O . ASN A 1 114 ? 33.094 69.263 23.927 1.00 55.88 114 ASN A O 1
ATOM 756 N N . LYS A 1 115 ? 34.993 70.480 23.834 1.00 59.59 115 LYS A N 1
ATOM 757 C CA . LYS A 1 115 ? 34.903 70.905 22.447 1.00 59.68 115 LYS A CA 1
ATOM 758 C C . LYS A 1 115 ? 34.587 69.750 21.490 1.00 57.66 115 LYS A C 1
ATOM 759 O O . LYS A 1 115 ? 33.655 69.861 20.704 1.00 55.66 115 LYS A O 1
ATOM 765 N N . SER A 1 116 ? 35.356 68.663 21.610 1.00 57.87 116 SER A N 1
ATOM 766 C CA . SER A 1 116 ? 35.186 67.420 20.820 1.00 56.81 116 SER A CA 1
ATOM 767 C C . SER A 1 116 ? 33.968 66.596 21.159 1.00 53.84 116 SER A C 1
ATOM 768 O O . SER A 1 116 ? 33.265 66.159 20.267 1.00 54.32 116 SER A O 1
ATOM 771 N N . SER A 1 117 ? 33.692 66.322 22.421 1.00 51.52 117 SER A N 1
ATOM 772 C CA . SER A 1 117 ? 32.440 65.702 22.702 1.00 48.22 117 SER A CA 1
ATOM 773 C C . SER A 1 117 ? 31.318 66.506 22.000 1.00 44.32 117 SER A C 1
ATOM 774 O O . SER A 1 117 ? 30.481 65.935 21.306 1.00 40.60 117 SER A O 1
ATOM 777 N N . VAL A 1 118 ? 31.306 67.832 22.172 1.00 41.16 118 VAL A N 1
ATOM 778 C CA . VAL A 1 118 ? 30.143 68.599 21.743 1.00 38.58 118 VAL A CA 1
ATOM 779 C C . VAL A 1 118 ? 30.004 68.537 20.228 1.00 36.02 118 VAL A C 1
ATOM 780 O O . VAL A 1 118 ? 28.952 68.207 19.720 1.00 34.23 118 VAL A O 1
ATOM 784 N N . LEU A 1 119 ? 31.077 68.816 19.497 1.00 36.46 119 LEU A N 1
ATOM 785 C CA . LEU A 1 119 ? 31.005 68.942 18.054 1.00 36.29 119 LEU A CA 1
ATOM 786 C C . LEU A 1 119 ? 30.841 67.619 17.339 1.00 34.30 119 LEU A C 1
ATOM 787 O O . LEU A 1 119 ? 30.061 67.542 16.434 1.00 32.72 119 LEU A O 1
ATOM 792 N N . VAL A 1 120 ? 31.482 66.564 17.807 1.00 35.34 120 VAL A N 1
ATOM 793 C CA . VAL A 1 120 ? 31.262 65.247 17.212 1.00 34.39 120 VAL A CA 1
ATOM 794 C C . VAL A 1 120 ? 29.800 64.794 17.455 1.00 32.11 120 VAL A C 1
ATOM 795 O O . VAL A 1 120 ? 29.121 64.289 16.546 1.00 31.59 120 VAL A O 1
ATOM 799 N N . GLY A 1 121 ? 29.317 64.964 18.679 1.00 32.11 121 GLY A N 1
ATOM 800 C CA . GLY A 1 121 ? 27.921 64.670 18.974 1.00 31.04 121 GLY A CA 1
ATOM 801 C C . GLY A 1 121 ? 26.991 65.399 18.009 1.00 30.88 121 GLY A C 1
ATOM 802 O O . GLY A 1 121 ? 26.022 64.788 17.502 1.00 30.89 121 GLY A O 1
ATOM 803 N N . ASP A 1 122 ? 27.279 66.691 17.763 1.00 31.83 122 ASP A N 1
ATOM 804 C CA . ASP A 1 122 ? 26.463 67.497 16.862 1.00 32.22 122 ASP A CA 1
ATOM 805 C C . ASP A 1 122 ? 26.514 66.924 15.454 1.00 31.47 122 ASP A C 1
ATOM 806 O O . ASP A 1 122 ? 25.524 66.870 14.762 1.00 31.39 122 ASP A O 1
ATOM 811 N N . TYR A 1 123 ? 27.686 66.515 15.023 1.00 32.97 123 TYR A N 1
ATOM 812 C CA . TYR A 1 123 ? 27.834 65.930 13.694 1.00 33.11 123 TYR A CA 1
ATOM 813 C C . TYR A 1 123 ? 26.994 64.667 13.573 1.00 32.18 123 TYR A C 1
ATOM 814 O O . TYR A 1 123 ? 26.256 64.498 12.602 1.00 32.05 123 TYR A O 1
ATOM 823 N N . LEU A 1 124 ? 27.034 63.849 14.616 1.00 31.69 124 LEU A N 1
ATOM 824 C CA . LEU A 1 124 ? 26.285 62.593 14.627 1.00 31.34 124 LEU A CA 1
ATOM 825 C C . LEU A 1 124 ? 24.767 62.787 14.645 1.00 29.74 124 LEU A C 1
ATOM 826 O O . LEU A 1 124 ? 24.062 62.153 13.854 1.00 29.52 124 LEU A O 1
ATOM 831 N N . PHE A 1 125 ? 24.283 63.678 15.495 1.00 30.08 125 PHE A N 1
ATOM 832 C CA . PHE A 1 125 ? 22.893 64.029 15.534 1.00 29.18 125 PHE A CA 1
ATOM 833 C C . PHE A 1 125 ? 22.451 64.463 14.099 1.00 29.42 125 PHE A C 1
ATOM 834 O O . PHE A 1 125 ? 21.429 63.967 13.564 1.00 28.63 125 PHE A O 1
ATOM 842 N N . ALA A 1 126 ? 23.208 65.365 13.476 1.00 28.84 126 ALA A N 1
ATOM 843 C CA . ALA A 1 126 ? 22.826 65.832 12.139 1.00 28.91 126 ALA A CA 1
ATOM 844 C C . ALA A 1 126 ? 22.852 64.721 11.081 1.00 29.03 126 ALA A C 1
ATOM 845 O O . ALA A 1 126 ? 21.927 64.603 10.286 1.00 29.72 126 ALA A O 1
ATOM 847 N N . ARG A 1 127 ? 23.919 63.946 11.050 1.00 29.29 127 ARG A N 1
ATOM 848 C CA . ARG A 1 127 ? 23.971 62.813 10.122 1.00 30.18 127 ARG A CA 1
ATOM 849 C C . ARG A 1 127 ? 22.839 61.811 10.353 1.00 31.24 127 ARG A C 1
ATOM 850 O O . ARG A 1 127 ? 22.352 61.243 9.381 1.00 31.64 127 ARG A O 1
ATOM 858 N N . SER A 1 128 ? 22.410 61.632 11.606 1.00 30.97 128 SER A N 1
ATOM 859 C CA . SER A 1 128 ? 21.285 60.761 11.895 1.00 31.00 128 SER A CA 1
ATOM 860 C C . SER A 1 128 ? 19.998 61.274 11.281 1.00 30.29 128 SER A C 1
ATOM 861 O O . SER A 1 128 ? 19.221 60.512 10.724 1.00 28.70 128 SER A O 1
ATOM 864 N N . PHE A 1 129 ? 19.780 62.572 11.337 1.00 30.88 129 PHE A N 1
ATOM 865 C CA . PHE A 1 129 ? 18.567 63.148 10.803 1.00 30.66 129 PHE A CA 1
ATOM 866 C C . PHE A 1 129 ? 18.644 63.071 9.275 1.00 30.19 129 PHE A C 1
ATOM 867 O O . PHE A 1 129 ? 17.662 62.798 8.589 1.00 31.11 129 PHE A O 1
ATOM 875 N N . GLN A 1 130 ? 19.820 63.291 8.704 1.00 31.15 130 GLN A N 1
ATOM 876 C CA . GLN A 1 130 ? 19.970 63.243 7.272 1.00 32.13 130 GLN A CA 1
ATOM 877 C C . GLN A 1 130 ? 19.719 61.808 6.769 1.00 32.02 130 GLN A C 1
ATOM 878 O O . GLN A 1 130 ? 19.056 61.585 5.738 1.00 32.72 130 GLN A O 1
ATOM 884 N N . LEU A 1 131 ? 20.187 60.845 7.543 1.00 32.48 131 LEU A N 1
ATOM 885 C CA . LEU A 1 131 ? 20.032 59.391 7.192 1.00 32.70 131 LEU A CA 1
ATOM 886 C C . LEU A 1 131 ? 18.553 58.953 7.197 1.00 32.06 131 LEU A C 1
ATOM 887 O O . LEU A 1 131 ? 18.150 58.287 6.257 1.00 30.10 131 LEU A O 1
ATOM 892 N N . MET A 1 132 ? 17.789 59.445 8.180 1.00 32.30 132 MET A N 1
ATOM 893 C CA . MET A 1 132 ? 16.346 59.131 8.432 1.00 33.95 132 MET A CA 1
ATOM 894 C C . MET A 1 132 ? 15.562 59.540 7.166 1.00 33.85 132 MET A C 1
ATOM 895 O O . MET A 1 132 ? 14.547 58.938 6.824 1.00 33.44 132 MET A O 1
ATOM 900 N N . THR A 1 133 ? 15.944 60.652 6.526 1.00 34.66 133 THR A N 1
ATOM 901 C CA . THR A 1 133 ? 15.210 61.165 5.328 1.00 34.61 133 THR A CA 1
ATOM 902 C C . THR A 1 133 ? 15.204 60.177 4.151 1.00 35.72 133 THR A C 1
ATOM 903 O O . THR A 1 133 ? 14.273 60.216 3.294 1.00 35.56 133 THR A O 1
ATOM 907 N N . ASP A 1 134 ? 16.182 59.267 4.108 1.00 35.20 134 ASP A N 1
ATOM 908 C CA . ASP A 1 134 ? 16.235 58.252 3.047 1.00 35.41 134 ASP A CA 1
ATOM 909 C C . ASP A 1 134 ? 14.982 57.362 3.077 1.00 34.48 134 ASP A C 1
ATOM 910 O O . ASP A 1 134 ? 14.631 56.776 2.046 1.00 36.32 134 ASP A O 1
ATOM 915 N N . THR A 1 135 ? 14.377 57.214 4.253 1.00 33.48 135 THR A N 1
ATOM 916 C CA . THR A 1 135 ? 13.210 56.364 4.436 1.00 33.60 135 THR A CA 1
ATOM 917 C C . THR A 1 135 ? 11.967 56.955 3.821 1.00 34.79 135 THR A C 1
ATOM 918 O O . THR A 1 135 ? 10.996 56.232 3.576 1.00 33.01 135 THR A O 1
ATOM 922 N N . GLY A 1 136 ? 11.971 58.281 3.675 1.00 34.87 136 GLY A N 1
ATOM 923 C CA . GLY A 1 136 ? 10.821 59.018 3.230 1.00 35.81 136 GLY A CA 1
ATOM 924 C C . GLY A 1 136 ? 9.620 59.022 4.144 1.00 35.91 136 GLY A C 1
ATOM 925 O O . GLY A 1 136 ? 8.571 59.478 3.732 1.00 36.45 136 GLY A O 1
ATOM 926 N N . ASN A 1 137 ? 9.758 58.542 5.373 1.00 34.44 137 ASN A N 1
ATOM 927 C CA . ASN A 1 137 ? 8.631 58.327 6.250 1.00 34.37 137 ASN A CA 1
ATOM 928 C C . ASN A 1 137 ? 8.631 59.464 7.266 1.00 35.37 137 ASN A C 1
ATOM 929 O O . ASN A 1 137 ? 9.504 59.490 8.159 1.00 35.47 137 ASN A O 1
ATOM 934 N N . MET A 1 138 ? 7.707 60.422 7.093 1.00 34.09 138 MET A N 1
ATOM 935 C CA . MET A 1 138 ? 7.623 61.576 7.990 1.00 35.14 138 MET A CA 1
ATOM 936 C C . MET A 1 138 ? 7.332 61.209 9.407 1.00 33.13 138 MET A C 1
ATOM 937 O O . MET A 1 138 ? 7.816 61.874 10.335 1.00 32.61 138 MET A O 1
ATOM 942 N N . ARG A 1 139 ? 6.498 60.207 9.589 1.00 33.14 139 ARG A N 1
ATOM 943 C CA . ARG A 1 139 ? 6.040 59.850 10.901 1.00 32.65 139 ARG A CA 1
ATOM 944 C C . ARG A 1 139 ? 7.180 59.312 11.804 1.00 31.78 139 ARG A C 1
ATOM 945 O O . ARG A 1 139 ? 7.278 59.691 12.982 1.00 31.42 139 ARG A O 1
ATOM 953 N N . VAL A 1 140 ? 8.036 58.436 11.278 1.00 29.59 140 VAL A N 1
ATOM 954 C CA . VAL A 1 140 ? 9.176 57.954 12.103 1.00 29.46 140 VAL A CA 1
ATOM 955 C C . VAL A 1 140 ? 10.168 59.096 12.414 1.00 30.51 140 VAL A C 1
ATOM 956 O O . VAL A 1 140 ? 10.825 59.085 13.423 1.00 30.14 140 VAL A O 1
ATOM 960 N N . MET A 1 141 ? 10.283 60.055 11.518 1.00 30.50 141 MET A N 1
ATOM 961 C CA . MET A 1 141 ? 11.220 61.144 11.688 1.00 30.86 141 MET A CA 1
ATOM 962 C C . MET A 1 141 ? 10.716 62.068 12.785 1.00 30.68 141 MET A C 1
ATOM 963 O O . MET A 1 141 ? 11.507 62.540 13.594 1.00 31.25 141 MET A O 1
ATOM 968 N N . GLU A 1 142 ? 9.402 62.261 12.854 1.00 29.65 142 GLU A N 1
ATOM 969 C CA . GLU A 1 142 ? 8.806 63.084 13.895 1.00 31.06 142 GLU A CA 1
ATOM 970 C C . GLU A 1 142 ? 9.033 62.424 15.245 1.00 30.67 142 GLU A C 1
ATOM 971 O O . GLU A 1 142 ? 9.363 63.078 16.224 1.00 31.39 142 GLU A O 1
ATOM 977 N N . ILE A 1 143 ? 8.890 61.112 15.284 1.00 30.18 143 ILE A N 1
ATOM 978 C CA . ILE A 1 143 ? 9.082 60.376 16.525 1.00 30.33 143 ILE A CA 1
ATOM 979 C C . ILE A 1 143 ? 10.521 60.440 17.033 1.00 31.03 143 ILE A C 1
ATOM 980 O O . ILE A 1 143 ? 10.747 60.634 18.242 1.00 31.02 143 ILE A O 1
ATOM 985 N N . LEU A 1 144 ? 11.490 60.263 16.135 1.00 31.25 144 LEU A N 1
ATOM 986 C CA . LEU A 1 144 ? 12.887 60.240 16.538 1.00 32.08 144 LEU A CA 1
ATOM 987 C C . LEU A 1 144 ? 13.389 61.611 16.911 1.00 33.16 144 LEU A C 1
ATOM 988 O O . LEU A 1 144 ? 14.208 61.738 17.864 1.00 32.49 144 LEU A O 1
ATOM 993 N N . ALA A 1 145 ? 12.899 62.658 16.210 1.00 32.28 145 ALA A N 1
ATOM 994 C CA . ALA A 1 145 ? 13.226 64.040 16.604 1.00 33.47 145 ALA A CA 1
ATOM 995 C C . ALA A 1 145 ? 12.674 64.324 17.993 1.00 35.11 145 ALA A C 1
ATOM 996 O O . ALA A 1 145 ? 13.337 64.956 18.837 1.00 34.87 145 ALA A O 1
ATOM 998 N N . ASN A 1 146 ? 11.449 63.856 18.241 1.00 35.51 146 ASN A N 1
ATOM 999 C CA . ASN A 1 146 ? 10.824 64.041 19.545 1.00 37.00 146 ASN A CA 1
ATOM 1000 C C . ASN A 1 146 ? 11.569 63.310 20.637 1.00 36.67 146 ASN A C 1
ATOM 1001 O O . ASN A 1 146 ? 11.764 63.865 21.701 1.00 40.29 146 ASN A O 1
ATOM 1006 N N . ALA A 1 147 ? 11.978 62.084 20.375 1.00 38.20 147 ALA A N 1
ATOM 1007 C CA . ALA A 1 147 ? 12.783 61.285 21.328 1.00 38.38 147 ALA A CA 1
ATOM 1008 C C . ALA A 1 147 ? 14.082 62.026 21.682 1.00 38.93 147 ALA A C 1
ATOM 1009 O O . ALA A 1 147 ? 14.496 62.088 22.825 1.00 40.35 147 ALA A O 1
ATOM 1011 N N . SER A 1 148 ? 14.743 62.595 20.690 1.00 38.33 148 SER A N 1
ATOM 1012 C CA . SER A 1 148 ? 15.959 63.363 20.980 1.00 37.70 148 SER A CA 1
ATOM 1013 C C . SER A 1 148 ? 15.656 64.584 21.854 1.00 37.36 148 SER A C 1
ATOM 1014 O O . SER A 1 148 ? 16.429 64.878 22.814 1.00 38.08 148 SER A O 1
ATOM 1017 N N . ALA A 1 149 ? 14.522 65.250 21.606 1.00 35.25 149 ALA A N 1
ATOM 1018 C CA . ALA A 1 149 ? 14.148 66.414 22.348 1.00 36.90 149 ALA A CA 1
ATOM 1019 C C . ALA A 1 149 ? 13.883 66.000 23.786 1.00 38.02 149 ALA A C 1
ATOM 1020 O O . ALA A 1 149 ? 14.259 66.700 24.732 1.00 38.79 149 ALA A O 1
ATOM 1022 N N . VAL A 1 150 ? 13.225 64.858 23.926 1.00 36.81 150 VAL A N 1
ATOM 1023 C CA . VAL A 1 150 ? 12.827 64.378 25.229 1.00 39.36 150 VAL A CA 1
ATOM 1024 C C . VAL A 1 150 ? 14.035 63.968 26.035 1.00 38.92 150 VAL A C 1
ATOM 1025 O O . VAL A 1 150 ? 14.065 64.198 27.233 1.00 42.95 150 VAL A O 1
ATOM 1029 N N . ILE A 1 151 ? 15.049 63.424 25.403 1.00 38.73 151 ILE A N 1
ATOM 1030 C CA . ILE A 1 151 ? 16.260 63.064 26.126 1.00 40.09 151 ILE A CA 1
ATOM 1031 C C . ILE A 1 151 ? 16.926 64.286 26.740 1.00 41.17 151 ILE A C 1
ATOM 1032 O O . ILE A 1 151 ? 17.179 64.308 27.939 1.00 40.94 151 ILE A O 1
ATOM 1037 N N . ALA A 1 152 ? 17.194 65.297 25.907 1.00 41.26 152 ALA A N 1
ATOM 1038 C CA . ALA A 1 152 ? 17.708 66.615 26.340 1.00 41.93 152 ALA A CA 1
ATOM 1039 C C . ALA A 1 152 ? 16.893 67.286 27.472 1.00 43.74 152 ALA A C 1
ATOM 1040 O O . ALA A 1 152 ? 17.455 67.757 28.466 1.00 42.24 152 ALA A O 1
ATOM 1042 N N . GLU A 1 153 ? 15.573 67.285 27.333 1.00 44.18 153 GLU A N 1
ATOM 1043 C CA . GLU A 1 153 ? 14.676 67.811 28.339 1.00 46.43 153 GLU A CA 1
ATOM 1044 C C . GLU A 1 153 ? 14.773 67.028 29.686 1.00 46.97 153 GLU A C 1
ATOM 1045 O O . GLU A 1 153 ? 14.866 67.627 30.736 1.00 47.79 153 GLU A O 1
ATOM 1051 N N . GLY A 1 154 ? 14.758 65.692 29.602 1.00 47.33 154 GLY A N 1
ATOM 1052 C CA . GLY A 1 154 ? 14.913 64.784 30.751 1.00 48.33 154 GLY A CA 1
ATOM 1053 C C . GLY A 1 154 ? 16.218 64.984 31.506 1.00 49.36 154 GLY A C 1
ATOM 1054 O O . GLY A 1 154 ? 16.233 65.011 32.754 1.00 51.19 154 GLY A O 1
ATOM 1055 N N . GLU A 1 155 ? 17.303 65.185 30.765 1.00 49.12 155 GLU A N 1
ATOM 1056 C CA . GLU A 1 155 ? 18.612 65.538 31.367 1.00 50.64 155 GLU A CA 1
ATOM 1057 C C . GLU A 1 155 ? 18.635 66.921 32.014 1.00 52.60 155 GLU A C 1
ATOM 1058 O O . GLU A 1 155 ? 19.171 67.094 33.122 1.00 52.97 155 GLU A O 1
ATOM 1064 N N . VAL A 1 156 ? 18.033 67.910 31.363 1.00 52.75 156 VAL A N 1
ATOM 1065 C CA . VAL A 1 156 ? 17.820 69.188 32.031 1.00 54.14 156 VAL A CA 1
ATOM 1066 C C . VAL A 1 156 ? 16.952 69.070 33.323 1.00 55.62 156 VAL A C 1
ATOM 1067 O O . VAL A 1 156 ? 17.263 69.685 34.333 1.00 56.77 156 VAL A O 1
ATOM 1071 N N . LEU A 1 157 ? 15.879 68.287 33.286 1.00 56.11 157 LEU A N 1
ATOM 1072 C CA . LEU A 1 157 ? 15.041 68.058 34.488 1.00 58.09 157 LEU A CA 1
ATOM 1073 C C . LEU A 1 157 ? 15.811 67.314 35.609 1.00 59.89 157 LEU A C 1
ATOM 1074 O O . LEU A 1 157 ? 15.632 67.618 36.799 1.00 61.39 157 LEU A O 1
ATOM 1079 N N . GLN A 1 158 ? 16.652 66.347 35.233 1.00 59.81 158 GLN A N 1
ATOM 1080 C CA . GLN A 1 158 ? 17.549 65.655 36.177 1.00 61.61 158 GLN A CA 1
ATOM 1081 C C . GLN A 1 158 ? 18.494 66.638 36.863 1.00 63.81 158 GLN A C 1
ATOM 1082 O O . GLN A 1 158 ? 18.695 66.560 38.089 1.00 64.48 158 GLN A O 1
ATOM 1088 N N . LEU A 1 159 ? 19.065 67.565 36.084 1.00 64.74 159 LEU A N 1
ATOM 1089 C CA . LEU A 1 159 ? 19.829 68.695 36.660 1.00 67.13 159 LEU A CA 1
ATOM 1090 C C . LEU A 1 159 ? 19.000 69.504 37.644 1.00 69.49 159 LEU A C 1
ATOM 1091 O O . LEU A 1 159 ? 19.455 69.810 38.759 1.00 71.17 159 LEU A O 1
ATOM 1096 N N . THR A 1 160 ? 17.797 69.879 37.217 1.00 70.25 160 THR A N 1
ATOM 1097 C CA . THR A 1 160 ? 16.873 70.677 38.053 1.00 72.53 160 THR A CA 1
ATOM 1098 C C . THR A 1 160 ? 16.575 70.013 39.386 1.00 73.27 160 THR A C 1
ATOM 1099 O O . THR A 1 160 ? 16.737 70.616 40.433 1.00 74.95 160 THR A O 1
ATOM 1103 N N . ALA A 1 161 ? 16.124 68.764 39.310 1.00 72.44 161 ALA A N 1
ATOM 1104 C CA . ALA A 1 161 ? 15.590 68.023 40.450 1.00 73.26 161 ALA A CA 1
ATOM 1105 C C . ALA A 1 161 ? 16.673 67.305 41.274 1.00 73.52 161 ALA A C 1
ATOM 1106 O O . ALA A 1 161 ? 16.351 66.641 42.258 1.00 74.41 161 ALA A O 1
ATOM 1108 N N . ALA A 1 162 ? 17.941 67.465 40.886 1.00 73.08 162 ALA A N 1
ATOM 1109 C CA . ALA A 1 162 ? 19.078 66.835 41.578 1.00 73.50 162 ALA A CA 1
ATOM 1110 C C . ALA A 1 162 ? 19.128 67.197 43.043 1.00 75.45 162 ALA A C 1
ATOM 1111 O O . ALA A 1 162 ? 18.914 68.363 43.418 1.00 77.04 162 ALA A O 1
ATOM 1113 N N . GLN A 1 163 ? 19.428 66.199 43.872 1.00 75.68 163 GLN A N 1
ATOM 1114 C CA . GLN A 1 163 ? 19.548 66.397 45.318 1.00 77.43 163 GLN A CA 1
ATOM 1115 C C . GLN A 1 163 ? 18.375 67.182 45.909 1.00 78.63 163 GLN A C 1
ATOM 1116 O O . GLN A 1 163 ? 18.550 67.875 46.906 1.00 80.73 163 GLN A O 1
ATOM 1118 N N . ASN A 1 164 ? 17.190 67.064 45.304 1.00 77.51 164 ASN A N 1
ATOM 1119 C CA . ASN A 1 164 ? 15.988 67.744 45.786 1.00 78.79 164 ASN A CA 1
ATOM 1120 C C . ASN A 1 164 ? 15.026 66.723 46.407 1.00 78.74 164 ASN A C 1
ATOM 1121 O O . ASN A 1 164 ? 14.502 65.837 45.712 1.00 76.66 164 ASN A O 1
ATOM 1126 N N . LEU A 1 165 ? 14.780 66.872 47.708 1.00 80.41 165 LEU A N 1
ATOM 1127 C CA . LEU A 1 165 ? 13.910 65.957 48.453 1.00 80.87 165 LEU A CA 1
ATOM 1128 C C . LEU A 1 165 ? 12.411 66.028 48.094 1.00 80.89 165 LEU A C 1
ATOM 1129 O O . LEU A 1 165 ? 11.658 65.103 48.422 1.00 81.02 165 LEU A O 1
ATOM 1134 N N . ALA A 1 166 ? 11.982 67.098 47.422 1.00 80.78 166 ALA A N 1
ATOM 1135 C CA . ALA A 1 166 ? 10.592 67.219 46.970 1.00 80.38 166 ALA A CA 1
ATOM 1136 C C . ALA A 1 166 ? 10.298 66.377 45.730 1.00 78.03 166 ALA A C 1
ATOM 1137 O O . ALA A 1 166 ? 9.161 66.366 45.248 1.00 78.14 166 ALA A O 1
ATOM 1139 N N . THR A 1 167 ? 11.315 65.688 45.211 1.00 76.23 167 THR A N 1
ATOM 1140 C CA . THR A 1 167 ? 11.177 64.881 44.011 1.00 73.90 167 THR A CA 1
ATOM 1141 C C . THR A 1 167 ? 10.357 63.629 44.292 1.00 73.39 167 THR A C 1
ATOM 1142 O O . THR A 1 167 ? 10.723 62.807 45.124 1.00 74.56 167 THR A O 1
ATOM 1146 N N . THR A 1 168 ? 9.260 63.490 43.566 1.00 72.02 168 THR A N 1
ATOM 1147 C CA . THR A 1 168 ? 8.354 62.360 43.701 1.00 71.17 168 THR A CA 1
ATOM 1148 C C . THR A 1 168 ? 8.768 61.162 42.825 1.00 68.73 168 THR A C 1
ATOM 1149 O O . THR A 1 168 ? 9.662 61.271 41.955 1.00 66.69 168 THR A O 1
ATOM 1153 N N . GLU A 1 169 ? 8.101 60.027 43.043 1.00 67.17 169 GLU A N 1
ATOM 1154 C CA . GLU A 1 169 ? 8.201 58.898 42.119 1.00 65.02 169 GLU A CA 1
ATOM 1155 C C . GLU A 1 169 ? 7.821 59.302 40.693 1.00 62.45 169 GLU A C 1
ATOM 1156 O O . GLU A 1 169 ? 8.476 58.892 39.753 1.00 60.56 169 GLU A O 1
ATOM 1162 N N . ASP A 1 170 ? 6.759 60.087 40.549 1.00 61.76 170 ASP A N 1
ATOM 1163 C CA . ASP A 1 170 ? 6.273 60.480 39.238 1.00 60.73 170 ASP A CA 1
ATOM 1164 C C . ASP A 1 170 ? 7.329 61.238 38.487 1.00 58.73 170 ASP A C 1
ATOM 1165 O O . ASP A 1 170 ? 7.531 60.977 37.296 1.00 56.91 170 ASP A O 1
ATOM 1170 N N . ILE A 1 171 ? 8.002 62.151 39.189 1.00 58.12 171 ILE A N 1
ATOM 1171 C CA . ILE A 1 171 ? 9.097 62.939 38.619 1.00 56.88 171 ILE A CA 1
ATOM 1172 C C . ILE A 1 171 ? 10.290 62.068 38.257 1.00 54.76 171 ILE A C 1
ATOM 1173 O O . ILE A 1 171 ? 10.906 62.237 37.207 1.00 53.03 171 ILE A O 1
ATOM 1178 N N . TYR A 1 172 ? 10.616 61.135 39.133 1.00 54.12 172 TYR A N 1
ATOM 1179 C CA . TYR A 1 172 ? 11.667 60.185 38.848 1.00 52.50 172 TYR A CA 1
ATOM 1180 C C . TYR A 1 172 ? 11.317 59.376 37.595 1.00 50.75 172 TYR A C 1
ATOM 1181 O O . TYR A 1 172 ? 12.174 59.207 36.751 1.00 47.96 172 TYR A O 1
ATOM 1190 N N . LEU A 1 173 ? 10.061 58.947 37.453 1.00 51.03 173 LEU A N 1
ATOM 1191 C CA . LEU A 1 173 ? 9.641 58.207 36.255 1.00 50.70 173 LEU A CA 1
ATOM 1192 C C . LEU A 1 173 ? 9.813 59.042 34.987 1.00 49.73 173 LEU A C 1
ATOM 1193 O O . LEU A 1 173 ? 10.253 58.527 33.968 1.00 46.69 173 LEU A O 1
ATOM 1198 N N . ARG A 1 174 ? 9.464 60.321 35.077 1.00 50.58 174 ARG A N 1
ATOM 1199 C CA . ARG A 1 174 ? 9.636 61.258 33.970 1.00 50.63 174 ARG A CA 1
ATOM 1200 C C . ARG A 1 174 ? 11.097 61.449 33.626 1.00 48.62 174 ARG A C 1
ATOM 1201 O O . ARG A 1 174 ? 11.462 61.485 32.441 1.00 46.27 174 ARG A O 1
ATOM 1209 N N . VAL A 1 175 ? 11.930 61.599 34.655 1.00 47.43 175 VAL A N 1
ATOM 1210 C CA . VAL A 1 175 ? 13.368 61.649 34.451 1.00 45.73 175 VAL A CA 1
ATOM 1211 C C . VAL A 1 175 ? 13.880 60.375 33.771 1.00 44.60 175 VAL A C 1
ATOM 1212 O O . VAL A 1 175 ? 14.617 60.440 32.770 1.00 42.78 175 VAL A O 1
ATOM 1216 N N . ILE A 1 176 ? 13.487 59.214 34.262 1.00 43.68 176 ILE A N 1
ATOM 1217 C CA . ILE A 1 176 ? 14.046 58.013 33.675 1.00 43.86 176 ILE A CA 1
ATOM 1218 C C . ILE A 1 176 ? 13.482 57.743 32.258 1.00 42.99 176 ILE A C 1
ATOM 1219 O O . ILE A 1 176 ? 14.188 57.233 31.396 1.00 40.17 176 ILE A O 1
ATOM 1224 N N . ARG A 1 177 ? 12.245 58.133 32.006 1.00 44.85 177 ARG A N 1
ATOM 1225 C CA . ARG A 1 177 ? 11.707 57.987 30.661 1.00 46.53 177 ARG A CA 1
ATOM 1226 C C . ARG A 1 177 ? 12.486 58.888 29.758 1.00 47.12 177 ARG A C 1
ATOM 1227 O O . ARG A 1 177 ? 12.977 58.466 28.703 1.00 47.84 177 ARG A O 1
ATOM 1235 N N . GLY A 1 178 ? 12.610 60.143 30.195 1.00 48.44 178 GLY A N 1
ATOM 1236 C CA . GLY A 1 178 ? 13.453 61.112 29.536 1.00 48.84 178 GLY A CA 1
ATOM 1237 C C . GLY A 1 178 ? 14.741 60.529 29.047 1.00 48.49 178 GLY A C 1
ATOM 1238 O O . GLY A 1 178 ? 14.908 60.326 27.836 1.00 50.26 178 GLY A O 1
ATOM 1239 N N . LYS A 1 179 ? 15.612 60.182 29.975 1.00 48.33 179 LYS A N 1
ATOM 1240 C CA . LYS A 1 179 ? 16.996 59.885 29.671 1.00 47.85 179 LYS A CA 1
ATOM 1241 C C . LYS A 1 179 ? 17.293 58.445 29.233 1.00 46.48 179 LYS A C 1
ATOM 1242 O O . LYS A 1 179 ? 18.404 58.142 28.731 1.00 45.78 179 LYS A O 1
ATOM 1248 N N . THR A 1 180 ? 16.323 57.551 29.422 1.00 44.00 180 THR A N 1
ATOM 1249 C CA . THR A 1 180 ? 16.528 56.157 29.089 1.00 42.86 180 THR A CA 1
ATOM 1250 C C . THR A 1 180 ? 15.369 55.533 28.283 1.00 40.54 180 THR A C 1
ATOM 1251 O O . THR A 1 180 ? 15.598 54.935 27.227 1.00 37.93 180 THR A O 1
ATOM 1255 N N . ALA A 1 181 ? 14.141 55.668 28.786 1.00 39.83 181 ALA A N 1
ATOM 1256 C CA . ALA A 1 181 ? 13.017 54.933 28.211 1.00 38.94 181 ALA A CA 1
ATOM 1257 C C . ALA A 1 181 ? 12.583 55.463 26.828 1.00 37.18 181 ALA A C 1
ATOM 1258 O O . ALA A 1 181 ? 12.231 54.662 25.945 1.00 35.13 181 ALA A O 1
ATOM 1260 N N . ALA A 1 182 ? 12.646 56.781 26.627 1.00 36.18 182 ALA A N 1
ATOM 1261 C CA . ALA A 1 182 ? 12.110 57.383 25.413 1.00 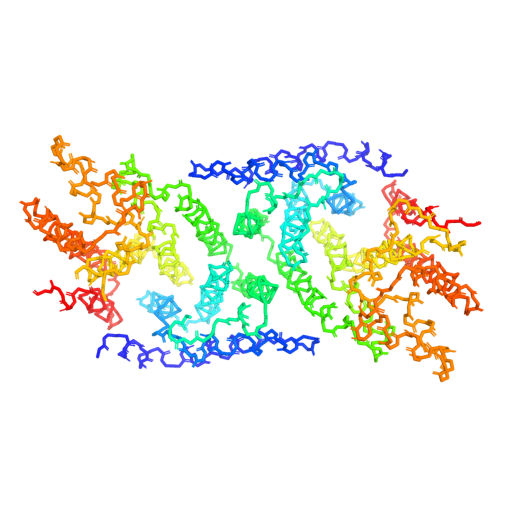35.67 182 ALA A CA 1
ATOM 1262 C C . ALA A 1 182 ? 12.823 56.868 24.164 1.00 33.52 182 ALA A C 1
ATOM 1263 O O . ALA A 1 182 ? 12.169 56.648 23.126 1.00 32.99 182 ALA A O 1
ATOM 1265 N N . LEU A 1 183 ? 14.109 56.567 24.258 1.00 33.18 183 LEU A N 1
ATOM 1266 C CA . LEU A 1 183 ? 14.821 56.121 23.058 1.00 32.81 183 LEU A CA 1
ATOM 1267 C C . LEU A 1 183 ? 14.535 54.664 22.764 1.00 31.79 183 LEU A C 1
ATOM 1268 O O . LEU A 1 183 ? 14.445 54.291 21.627 1.00 30.23 183 LEU A O 1
ATOM 1273 N N . PHE A 1 184 ? 14.354 53.855 23.808 1.00 31.37 184 PHE A N 1
ATOM 1274 C CA . PHE A 1 184 ? 13.924 52.463 23.653 1.00 31.28 184 PHE A CA 1
ATOM 1275 C C . PHE A 1 184 ? 12.526 52.349 23.052 1.00 30.55 184 PHE A C 1
ATOM 1276 O O . PHE A 1 184 ? 12.309 51.538 22.143 1.00 29.38 184 PHE A O 1
ATOM 1284 N N . SER A 1 185 ? 11.590 53.153 23.542 1.00 30.70 185 SER A N 1
ATOM 1285 C CA . SER A 1 185 ? 10.215 53.148 23.048 1.00 30.51 185 SER A CA 1
ATOM 1286 C C . SER A 1 185 ? 10.145 53.693 21.635 1.00 30.17 185 SER A C 1
ATOM 1287 O O . SER A 1 185 ? 9.405 53.159 20.823 1.00 29.63 185 SER A O 1
ATOM 1290 N N . ALA A 1 186 ? 10.924 54.725 21.338 1.00 28.99 186 ALA A N 1
ATOM 1291 C CA . ALA A 1 186 ? 11.047 55.200 19.952 1.00 29.28 186 ALA A CA 1
ATOM 1292 C C . ALA A 1 186 ? 11.630 54.169 19.009 1.00 28.64 186 ALA A C 1
ATOM 1293 O O . ALA A 1 186 ? 11.146 54.024 17.896 1.00 28.71 186 ALA A O 1
ATOM 1295 N N . ALA A 1 187 ? 12.655 53.436 19.463 1.00 27.65 187 ALA A N 1
ATOM 1296 C CA . ALA A 1 187 ? 13.363 52.490 18.643 1.00 28.75 187 ALA A CA 1
ATOM 1297 C C . ALA A 1 187 ? 12.376 51.405 18.230 1.00 28.60 187 ALA A C 1
ATOM 1298 O O . ALA A 1 187 ? 12.320 51.005 17.044 1.00 28.91 187 ALA A O 1
ATOM 1300 N N . THR A 1 188 ? 11.612 50.902 19.199 1.00 29.87 188 THR A N 1
ATOM 1301 C CA . THR A 1 188 ? 10.670 49.836 18.883 1.00 29.18 188 THR A CA 1
ATOM 1302 C C . THR A 1 188 ? 9.478 50.330 18.050 1.00 29.86 188 THR A C 1
ATOM 1303 O O . THR A 1 188 ? 9.046 49.654 17.105 1.00 30.10 188 THR A O 1
ATOM 1307 N N . GLU A 1 189 ? 8.940 51.479 18.416 1.00 29.54 189 GLU A N 1
ATOM 1308 C CA . GLU A 1 189 ? 7.810 52.092 17.705 1.00 30.58 189 GLU A CA 1
ATOM 1309 C C . GLU A 1 189 ? 8.128 52.369 16.255 1.00 28.87 189 GLU A C 1
ATOM 1310 O O . GLU A 1 189 ? 7.326 52.054 15.381 1.00 28.75 189 GLU A O 1
ATOM 1316 N N . VAL A 1 190 ? 9.303 52.894 15.955 1.00 28.81 190 VAL A N 1
ATOM 1317 C CA . VAL A 1 190 ? 9.580 53.198 14.537 1.00 28.05 190 VAL A CA 1
ATOM 1318 C C . VAL A 1 190 ? 9.816 51.924 13.700 1.00 28.74 190 VAL A C 1
ATOM 1319 O O . VAL A 1 190 ? 9.561 51.908 12.509 1.00 26.84 190 VAL A O 1
ATOM 1323 N N . GLY A 1 191 ? 10.256 50.856 14.336 1.00 29.13 191 GLY A N 1
ATOM 1324 C CA . GLY A 1 191 ? 10.298 49.558 13.668 1.00 29.66 191 GLY A CA 1
ATOM 1325 C C . GLY A 1 191 ? 8.928 49.062 13.253 1.00 30.06 191 GLY A C 1
ATOM 1326 O O . GLY A 1 191 ? 8.751 48.596 12.130 1.00 29.64 191 GLY A O 1
ATOM 1327 N N . GLY A 1 192 ? 7.944 49.162 14.140 1.00 29.95 192 GLY A N 1
ATOM 1328 C CA . GLY A 1 192 ? 6.591 48.754 13.792 1.00 30.32 192 GLY A CA 1
ATOM 1329 C C . GLY A 1 192 ? 6.020 49.613 12.662 1.00 30.34 192 GLY A C 1
ATOM 1330 O O . GLY A 1 192 ? 5.333 49.105 11.745 1.00 30.26 192 GLY A O 1
ATOM 1331 N N . ILE A 1 193 ? 6.243 50.919 12.771 1.00 29.56 193 ILE A N 1
ATOM 1332 C CA . ILE A 1 193 ? 5.730 51.889 11.780 1.00 27.95 193 ILE A CA 1
ATOM 1333 C C . ILE A 1 193 ? 6.336 51.666 10.415 1.00 28.98 193 ILE A C 1
ATOM 1334 O O . ILE A 1 193 ? 5.593 51.561 9.428 1.00 29.47 193 ILE A O 1
ATOM 1339 N N . ILE A 1 194 ? 7.674 51.565 10.337 1.00 28.00 194 ILE A N 1
ATOM 1340 C CA . ILE A 1 194 ? 8.330 51.340 9.042 1.00 28.64 194 ILE A CA 1
ATOM 1341 C C . ILE A 1 194 ? 7.855 50.013 8.426 1.00 30.02 194 ILE A C 1
ATOM 1342 O O . ILE A 1 194 ? 7.790 49.895 7.206 1.00 29.41 194 ILE A O 1
ATOM 1347 N N . GLY A 1 195 ? 7.495 49.043 9.267 1.00 31.44 195 GLY A N 1
ATOM 1348 C CA . GLY A 1 195 ? 7.002 47.743 8.832 1.00 32.86 195 GLY A CA 1
ATOM 1349 C C . GLY A 1 195 ? 5.533 47.711 8.499 1.00 33.47 195 GLY A C 1
ATOM 1350 O O . GLY A 1 195 ? 5.022 46.669 8.104 1.00 34.89 195 GLY A O 1
ATOM 1351 N N . GLY A 1 196 ? 4.854 48.850 8.641 1.00 32.66 196 GLY A N 1
ATOM 1352 C CA . GLY A 1 196 ? 3.441 48.965 8.309 1.00 33.74 196 GLY A CA 1
ATOM 1353 C C . GLY A 1 196 ? 2.496 48.243 9.254 1.00 33.17 196 GLY A C 1
ATOM 1354 O O . GLY A 1 196 ? 1.397 47.865 8.858 1.00 34.36 196 GLY A O 1
ATOM 1355 N N . ALA A 1 197 ? 2.907 48.035 10.500 1.00 31.34 197 ALA A N 1
ATOM 1356 C CA . ALA A 1 197 ? 2.090 47.258 11.460 1.00 32.06 197 ALA A CA 1
ATOM 1357 C C . ALA A 1 197 ? 0.784 47.993 11.780 1.00 31.82 197 ALA A C 1
ATOM 1358 O O . ALA A 1 197 ? 0.760 49.212 11.754 1.00 32.85 197 ALA A O 1
ATOM 1360 N N . PRO A 1 198 ? -0.268 47.265 12.131 1.00 33.77 198 PRO A N 1
ATOM 1361 C CA . PRO A 1 198 ? -1.487 47.908 12.602 1.00 34.46 198 PRO A CA 1
ATOM 1362 C C . PRO A 1 198 ? -1.228 48.651 13.889 1.00 35.06 198 PRO A C 1
ATOM 1363 O O . PRO A 1 198 ? -0.282 48.332 14.632 1.00 33.66 198 PRO A O 1
ATOM 1367 N N . GLU A 1 199 ? -2.047 49.658 14.141 1.00 36.06 199 GLU A N 1
ATOM 1368 C CA . GLU A 1 199 ? -1.750 50.605 15.200 1.00 36.17 199 GLU A CA 1
ATOM 1369 C C . GLU A 1 199 ? -1.765 49.987 16.592 1.00 35.25 199 GLU A C 1
ATOM 1370 O O . GLU A 1 199 ? -1.065 50.461 17.477 1.00 34.49 199 GLU A O 1
ATOM 1376 N N . ASP A 1 200 ? -2.555 48.923 16.794 1.00 34.37 200 ASP A N 1
ATOM 1377 C CA . ASP A 1 200 ? -2.521 48.229 18.087 1.00 34.61 200 ASP A CA 1
ATOM 1378 C C . ASP A 1 200 ? -1.119 47.664 18.342 1.00 33.43 200 ASP A C 1
ATOM 1379 O O . ASP A 1 200 ? -0.627 47.662 19.478 1.00 34.42 200 ASP A O 1
ATOM 1384 N N . GLN A 1 201 ? -0.456 47.231 17.273 1.00 32.73 201 GLN A N 1
ATOM 1385 C CA . GLN A 1 201 ? 0.840 46.615 17.398 1.00 31.60 201 GLN A CA 1
ATOM 1386 C C . GLN A 1 201 ? 1.918 47.671 17.490 1.00 31.07 201 GLN A C 1
ATOM 1387 O O . GLN A 1 201 ? 2.895 47.471 18.167 1.00 31.46 201 GLN A O 1
ATOM 1393 N N . VAL A 1 202 ? 1.723 48.814 16.837 1.00 29.97 202 VAL A N 1
ATOM 1394 C CA . VAL A 1 202 ? 2.675 49.927 16.949 1.00 29.54 202 VAL A CA 1
ATOM 1395 C C . VAL A 1 202 ? 2.675 50.360 18.427 1.00 30.85 202 VAL A C 1
ATOM 1396 O O . VAL A 1 202 ? 3.753 50.544 19.012 1.00 30.86 202 VAL A O 1
ATOM 1400 N N . GLN A 1 203 ? 1.476 50.479 19.009 1.00 32.28 203 GLN A N 1
ATOM 1401 C CA . GLN A 1 203 ? 1.331 50.906 20.395 1.00 34.11 203 GLN A CA 1
ATOM 1402 C C . GLN A 1 203 ? 1.965 49.911 21.331 1.00 34.09 203 GLN A C 1
ATOM 1403 O O . GLN A 1 203 ? 2.644 50.311 22.279 1.00 33.09 203 GLN A O 1
ATOM 1409 N N . ALA A 1 204 ? 1.763 48.614 21.065 1.00 33.12 204 ALA A N 1
ATOM 1410 C CA . ALA A 1 204 ? 2.339 47.573 21.893 1.00 33.30 204 ALA A CA 1
ATOM 1411 C C . ALA A 1 204 ? 3.879 47.613 21.882 1.00 32.05 204 ALA A C 1
ATOM 1412 O O . ALA A 1 204 ? 4.505 47.439 22.919 1.00 31.65 204 ALA A O 1
ATOM 1414 N N . LEU A 1 205 ? 4.464 47.810 20.712 1.00 30.84 205 LEU A N 1
ATOM 1415 C CA . LEU A 1 205 ? 5.908 47.919 20.546 1.00 30.77 205 LEU A CA 1
ATOM 1416 C C . LEU A 1 205 ? 6.444 49.124 21.327 1.00 31.12 205 LEU A C 1
ATOM 1417 O O . LEU A 1 205 ? 7.432 49.021 22.014 1.00 31.37 205 LEU A O 1
ATOM 1422 N N . PHE A 1 206 ? 5.724 50.225 21.281 1.00 32.33 206 PHE A N 1
ATOM 1423 C CA . PHE A 1 206 ? 6.094 51.410 22.048 1.00 31.76 206 PHE A CA 1
ATOM 1424 C C . PHE A 1 206 ? 6.045 51.057 23.555 1.00 33.07 206 PHE A C 1
ATOM 1425 O O . PHE A 1 206 ? 7.001 51.295 24.276 1.00 32.51 206 PHE A O 1
ATOM 1433 N N . ASP A 1 207 ? 4.926 50.495 24.003 1.00 32.85 207 ASP A N 1
ATOM 1434 C CA . ASP A 1 207 ? 4.793 50.011 25.381 1.00 34.62 207 ASP A CA 1
ATOM 1435 C C . ASP A 1 207 ? 5.879 49.047 25.834 1.00 34.42 207 ASP A C 1
ATOM 1436 O O . ASP A 1 207 ? 6.399 49.166 26.960 1.00 35.58 207 ASP A O 1
ATOM 1441 N N . TYR A 1 208 ? 6.255 48.103 24.975 1.00 33.64 208 TYR A N 1
ATOM 1442 C CA . TYR A 1 208 ? 7.342 47.193 25.274 1.00 33.81 208 TYR A CA 1
ATOM 1443 C C . TYR A 1 208 ? 8.669 47.902 25.507 1.00 33.35 208 TYR A C 1
ATOM 1444 O O . TYR A 1 208 ? 9.328 47.690 26.535 1.00 33.25 208 TYR A O 1
ATOM 1453 N N . GLY A 1 209 ? 9.066 48.767 24.576 1.00 32.06 209 GLY A N 1
ATOM 1454 C CA . GLY A 1 209 ? 10.327 49.477 24.728 1.00 31.92 209 GLY A CA 1
ATOM 1455 C C . GLY A 1 209 ? 10.325 50.432 25.915 1.00 32.06 209 GLY A C 1
ATOM 1456 O O . GLY A 1 209 ? 11.312 50.544 26.622 1.00 33.64 209 GLY A O 1
ATOM 1457 N N . ASP A 1 210 ? 9.233 51.144 26.102 1.00 33.01 210 ASP A N 1
ATOM 1458 C CA . ASP A 1 210 ? 9.083 52.028 27.218 1.00 33.86 210 ASP A CA 1
ATOM 1459 C C . ASP A 1 210 ? 9.304 51.270 28.557 1.00 35.74 210 ASP A C 1
ATOM 1460 O O . ASP A 1 210 ? 10.087 51.716 29.429 1.00 33.76 210 ASP A O 1
ATOM 1465 N N . ALA A 1 211 ? 8.609 50.126 28.689 1.00 36.33 211 ALA A N 1
ATOM 1466 C CA . ALA A 1 211 ? 8.663 49.291 29.882 1.00 37.05 211 ALA A CA 1
ATOM 1467 C C . ALA A 1 211 ? 10.022 48.662 30.075 1.00 37.57 211 ALA A C 1
ATOM 1468 O O . ALA A 1 211 ? 10.552 48.616 31.199 1.00 39.05 211 ALA A O 1
ATOM 1470 N N . LEU A 1 212 ? 10.625 48.185 28.994 1.00 36.42 212 LEU A N 1
ATOM 1471 C CA . LEU A 1 212 ? 11.950 47.617 29.076 1.00 36.38 212 LEU A CA 1
ATOM 1472 C C . LEU A 1 212 ? 12.958 48.670 29.564 1.00 36.38 212 LEU A C 1
ATOM 1473 O O . LEU A 1 212 ? 13.784 48.363 30.399 1.00 36.16 212 LEU A O 1
ATOM 1478 N N . GLY A 1 213 ? 12.898 49.895 29.007 1.00 36.15 213 GLY A N 1
ATOM 1479 C CA . GLY A 1 213 ? 13.816 50.993 29.377 1.00 36.40 213 GLY A CA 1
ATOM 1480 C C . GLY A 1 213 ? 13.720 51.386 30.848 1.00 37.66 213 GLY A C 1
ATOM 1481 O O . GLY A 1 213 ? 14.719 51.522 31.545 1.00 37.48 213 GLY A O 1
ATOM 1482 N N . ILE A 1 214 ? 12.508 51.527 31.317 1.00 38.62 214 ILE A N 1
ATOM 1483 C CA . ILE A 1 214 ? 12.239 51.731 32.755 1.00 40.76 214 ILE A CA 1
ATOM 1484 C C . ILE A 1 214 ? 12.781 50.587 33.586 1.00 41.39 214 ILE A C 1
ATOM 1485 O O . ILE A 1 214 ? 13.505 50.813 34.544 1.00 43.88 214 ILE A O 1
ATOM 1490 N N . ALA A 1 215 ? 12.512 49.342 33.216 1.00 42.17 215 ALA A N 1
ATOM 1491 C CA . ALA A 1 215 ? 13.046 48.220 34.011 1.00 42.30 215 ALA A CA 1
ATOM 1492 C C . ALA A 1 215 ? 14.587 48.248 34.094 1.00 42.03 215 ALA A C 1
ATOM 1493 O O . ALA A 1 215 ? 15.162 48.087 35.162 1.00 41.80 215 ALA A O 1
ATOM 1495 N N . PHE A 1 216 ? 15.252 48.412 32.964 1.00 40.79 216 PHE A N 1
ATOM 1496 C CA . PHE A 1 216 ? 16.716 48.514 32.954 1.00 41.51 216 PHE A CA 1
ATOM 1497 C C . PHE A 1 216 ? 17.226 49.523 33.948 1.00 41.43 216 PHE A C 1
ATOM 1498 O O . PHE A 1 216 ? 18.189 49.251 34.665 1.00 43.50 216 PHE A O 1
ATOM 1506 N N . GLN A 1 217 ? 16.608 50.696 33.967 1.00 41.20 217 GLN A N 1
ATOM 1507 C CA . GLN A 1 217 ? 17.106 51.768 34.803 1.00 42.00 217 GLN A CA 1
ATOM 1508 C C . GLN A 1 217 ? 16.835 51.468 36.265 1.00 43.00 217 GLN A C 1
ATOM 1509 O O . GLN A 1 217 ? 17.707 51.691 37.130 1.00 45.18 217 GLN A O 1
ATOM 1515 N N . ILE A 1 218 ? 15.639 50.969 36.567 1.00 43.04 218 ILE A N 1
ATOM 1516 C CA . ILE A 1 218 ? 15.315 50.631 37.941 1.00 43.97 218 ILE A CA 1
ATOM 1517 C C . ILE A 1 218 ? 16.258 49.531 38.402 1.00 46.14 218 ILE A C 1
ATOM 1518 O O . ILE A 1 218 ? 16.741 49.598 39.509 1.00 48.67 218 ILE A O 1
ATOM 1523 N N . VAL A 1 219 ? 16.539 48.529 37.565 1.00 46.97 219 VAL A N 1
ATOM 1524 C CA . VAL A 1 219 ? 17.450 47.468 37.973 1.00 49.24 219 VAL A CA 1
ATOM 1525 C C . VAL A 1 219 ? 18.838 48.021 38.264 1.00 51.19 219 VAL A C 1
ATOM 1526 O O . VAL A 1 219 ? 19.410 47.678 39.292 1.00 53.06 219 VAL A O 1
ATOM 1530 N N . ASP A 1 220 ? 19.363 48.898 37.407 1.00 52.67 220 ASP A N 1
ATOM 1531 C CA . ASP A 1 220 ? 20.637 49.566 37.715 1.00 54.84 220 ASP A CA 1
ATOM 1532 C C . ASP A 1 220 ? 20.595 50.262 39.080 1.00 57.36 220 ASP A C 1
ATOM 1533 O O . ASP A 1 220 ? 21.491 50.063 39.908 1.00 58.53 220 ASP A O 1
ATOM 1538 N N . ASP A 1 221 ? 19.533 51.027 39.338 1.00 58.59 221 ASP A N 1
ATOM 1539 C CA . ASP A 1 221 ? 19.429 51.801 40.596 1.00 60.65 221 ASP A CA 1
ATOM 1540 C C . ASP A 1 221 ? 19.333 50.865 41.830 1.00 61.66 221 ASP A C 1
ATOM 1541 O O . ASP A 1 221 ? 20.005 51.081 42.828 1.00 63.39 221 ASP A O 1
ATOM 1546 N N . LEU A 1 222 ? 18.553 49.786 41.743 1.00 61.44 222 LEU A N 1
ATOM 1547 C CA . LEU A 1 222 ? 18.538 48.749 42.796 1.00 61.94 222 LEU A CA 1
ATOM 1548 C C . LEU A 1 222 ? 19.922 48.081 43.023 1.00 62.22 222 LEU A C 1
ATOM 1549 O O . LEU A 1 222 ? 20.356 47.942 44.172 1.00 61.13 222 LEU A O 1
ATOM 1554 N N . LEU A 1 223 ? 20.604 47.674 41.944 1.00 60.27 223 LEU A N 1
ATOM 1555 C CA . LEU A 1 223 ? 21.887 46.957 42.095 1.00 61.15 223 LEU A CA 1
ATOM 1556 C C . LEU A 1 223 ? 23.008 47.846 42.680 1.00 61.59 223 LEU A C 1
ATOM 1557 O O . LEU A 1 223 ? 23.968 47.327 43.274 1.00 61.71 223 LEU A O 1
ATOM 1562 N N . ASP A 1 224 ? 22.883 49.164 42.527 1.00 60.70 224 ASP A N 1
ATOM 1563 C CA . ASP A 1 224 ? 23.868 50.091 43.084 1.00 62.28 224 ASP A CA 1
ATOM 1564 C C . ASP A 1 224 ? 24.055 49.877 44.583 1.00 64.12 224 ASP A C 1
ATOM 1565 O O . ASP A 1 224 ? 25.172 49.952 45.105 1.00 66.12 224 ASP A O 1
ATOM 1570 N N . TYR A 1 225 ? 22.957 49.615 45.281 1.00 64.18 225 TYR A N 1
ATOM 1571 C CA . TYR A 1 225 ? 22.973 49.421 46.724 1.00 65.11 225 TYR A CA 1
ATOM 1572 C C . TYR A 1 225 ? 23.163 47.949 47.104 1.00 67.00 225 TYR A C 1
ATOM 1573 O O . TYR A 1 225 ? 23.759 47.186 46.338 1.00 66.89 225 TYR A O 1
ATOM 1582 N N . THR A 1 236 ? 30.280 49.596 44.388 1.00 71.20 236 THR A N 1
ATOM 1583 C CA . THR A 1 236 ? 28.872 49.822 44.759 1.00 70.27 236 THR A CA 1
ATOM 1584 C C . THR A 1 236 ? 28.710 50.982 45.764 1.00 70.19 236 THR A C 1
ATOM 1585 O O . THR A 1 236 ? 29.610 51.263 46.553 1.00 71.41 236 THR A O 1
ATOM 1589 N N . GLY A 1 237 ? 27.550 51.629 45.746 1.00 68.06 237 GLY A N 1
ATOM 1590 C CA . GLY A 1 237 ? 27.315 52.830 46.551 1.00 68.01 237 GLY A CA 1
ATOM 1591 C C . GLY A 1 237 ? 27.638 54.128 45.812 1.00 66.41 237 GLY A C 1
ATOM 1592 O O . GLY A 1 237 ? 27.607 55.208 46.399 1.00 66.63 237 GLY A O 1
ATOM 1593 N N . ASP A 1 238 ? 27.938 54.033 44.523 1.00 64.25 238 ASP A N 1
ATOM 1594 C CA . ASP A 1 238 ? 28.277 55.222 43.733 1.00 63.64 238 ASP A CA 1
ATOM 1595 C C . ASP A 1 238 ? 27.118 56.257 43.625 1.00 62.11 238 ASP A C 1
ATOM 1596 O O . ASP A 1 238 ? 27.347 57.449 43.766 1.00 62.16 238 ASP A O 1
ATOM 1601 N N . ASP A 1 239 ? 25.885 55.798 43.398 1.00 60.48 239 ASP A N 1
ATOM 1602 C CA . ASP A 1 239 ? 24.710 56.689 43.346 1.00 60.04 239 ASP A CA 1
ATOM 1603 C C . ASP A 1 239 ? 24.529 57.480 44.669 1.00 61.82 239 ASP A C 1
ATOM 1604 O O . ASP A 1 239 ? 24.308 58.707 44.646 1.00 61.73 239 ASP A O 1
ATOM 1609 N N . PHE A 1 240 ? 24.629 56.762 45.799 1.00 62.75 240 PHE A N 1
ATOM 1610 C CA . PHE A 1 240 ? 24.632 57.372 47.133 1.00 64.72 240 PHE A CA 1
ATOM 1611 C C . PHE A 1 240 ? 25.668 58.509 47.223 1.00 66.46 240 PHE A C 1
ATOM 1612 O O . PHE A 1 240 ? 25.307 59.639 47.550 1.00 66.89 240 PHE A O 1
ATOM 1620 N N . ARG A 1 241 ? 26.932 58.205 46.910 1.00 67.42 241 ARG A N 1
ATOM 1621 C CA . ARG A 1 241 ? 28.042 59.198 46.999 1.00 69.89 241 ARG A CA 1
ATOM 1622 C C . ARG A 1 241 ? 27.803 60.435 46.129 1.00 69.33 241 ARG A C 1
ATOM 1623 O O . ARG A 1 241 ? 28.074 61.567 46.532 1.00 70.06 241 ARG A O 1
ATOM 1631 N N . GLU A 1 242 ? 27.282 60.182 44.935 1.00 68.02 242 GLU A N 1
ATOM 1632 C CA . GLU A 1 242 ? 26.846 61.223 44.023 1.00 67.62 242 GLU A CA 1
ATOM 1633 C C . GLU A 1 242 ? 25.604 61.961 44.528 1.00 68.43 242 GLU A C 1
ATOM 1634 O O . GLU A 1 242 ? 25.170 62.925 43.905 1.00 67.43 242 GLU A O 1
ATOM 1636 N N . ARG A 1 243 ? 25.033 61.509 45.650 1.00 70.21 243 ARG A N 1
ATOM 1637 C CA . ARG A 1 243 ? 23.766 62.050 46.156 1.00 71.23 243 ARG A CA 1
ATOM 1638 C C . ARG A 1 243 ? 22.649 62.042 45.079 1.00 69.43 243 ARG A C 1
ATOM 1639 O O . ARG A 1 243 ? 21.981 63.064 44.828 1.00 69.58 243 ARG A O 1
ATOM 1647 N N . LYS A 1 244 ? 22.455 60.872 44.477 1.00 67.50 244 LYS A N 1
ATOM 1648 C CA . LYS A 1 244 ? 21.369 60.614 43.518 1.00 66.16 244 LYS A CA 1
ATOM 1649 C C . LYS A 1 244 ? 20.037 60.178 44.150 1.00 65.75 244 LYS A C 1
ATOM 1650 O O . LYS A 1 244 ? 19.986 59.163 44.844 1.00 66.14 244 LYS A O 1
ATOM 1656 N N . LEU A 1 245 ? 18.960 60.894 43.849 1.00 64.66 245 LEU A N 1
ATOM 1657 C CA . LEU A 1 245 ? 17.600 60.489 44.269 1.00 64.54 245 LEU A CA 1
ATOM 1658 C C . LEU A 1 245 ? 17.000 59.348 43.428 1.00 62.07 245 LEU A C 1
ATOM 1659 O O . LEU A 1 245 ? 16.059 59.579 42.673 1.00 61.68 245 LEU A O 1
ATOM 1664 N N . THR A 1 246 ? 17.524 58.129 43.560 1.00 59.92 246 THR A N 1
ATOM 1665 C CA . THR A 1 246 ? 16.983 57.009 42.816 1.00 57.14 246 THR A CA 1
ATOM 1666 C C . THR A 1 246 ? 15.826 56.356 43.595 1.00 57.47 246 THR A C 1
ATOM 1667 O O . THR A 1 246 ? 15.553 56.719 44.751 1.00 58.17 246 THR A O 1
ATOM 1671 N N . MET A 1 247 ? 15.131 55.400 42.971 1.00 54.82 247 MET A N 1
ATOM 1672 C CA . MET A 1 247 ? 13.808 55.060 43.472 1.00 54.37 247 MET A CA 1
ATOM 1673 C C . MET A 1 247 ? 13.810 54.622 44.933 1.00 54.48 247 MET A C 1
ATOM 1674 O O . MET A 1 247 ? 12.986 55.133 45.701 1.00 55.50 247 MET A O 1
ATOM 1679 N N . PRO A 1 248 ? 14.723 53.683 45.313 1.00 53.35 248 PRO A N 1
ATOM 1680 C CA . PRO A 1 248 ? 14.674 53.140 46.684 1.00 54.20 248 PRO A CA 1
ATOM 1681 C C . PRO A 1 248 ? 14.914 54.197 47.721 1.00 54.66 248 PRO A C 1
ATOM 1682 O O . PRO A 1 248 ? 14.462 54.048 48.874 1.00 55.10 248 PRO A O 1
ATOM 1686 N N . VAL A 1 249 ? 15.625 55.254 47.324 1.00 54.05 249 VAL A N 1
ATOM 1687 C CA . VAL A 1 249 ? 15.851 56.422 48.188 1.00 55.63 249 VAL A CA 1
ATOM 1688 C C . VAL A 1 249 ? 14.561 57.216 48.325 1.00 55.92 249 VAL A C 1
ATOM 1689 O O . VAL A 1 249 ? 14.095 57.495 49.450 1.00 56.35 249 VAL A O 1
ATOM 1693 N N . ILE A 1 250 ? 13.955 57.512 47.188 1.00 54.25 250 ILE A N 1
ATOM 1694 C CA . ILE A 1 250 ? 12.682 58.258 47.120 1.00 55.01 250 ILE A CA 1
ATOM 1695 C C . ILE A 1 250 ? 11.567 57.618 47.954 1.00 56.31 250 ILE A C 1
ATOM 1696 O O . ILE A 1 250 ? 10.812 58.315 48.614 1.00 55.80 250 ILE A O 1
ATOM 1701 N N . LYS A 1 251 ? 11.463 56.290 47.904 1.00 56.34 251 LYS A N 1
ATOM 1702 C CA . LYS A 1 251 ? 10.457 55.571 48.687 1.00 57.76 251 LYS A CA 1
ATOM 1703 C C . LYS A 1 251 ? 10.771 55.677 50.172 1.00 59.71 251 LYS A C 1
ATOM 1704 O O . LYS A 1 251 ? 9.873 55.894 50.981 1.00 62.37 251 LYS A O 1
ATOM 1710 N N . ALA A 1 252 ? 12.050 55.546 50.528 1.00 59.70 252 ALA A N 1
ATOM 1711 C CA . ALA A 1 252 ? 12.481 55.643 51.924 1.00 61.83 252 ALA A CA 1
ATOM 1712 C C . ALA A 1 252 ? 12.256 57.046 52.515 1.00 62.22 252 ALA A C 1
ATOM 1713 O O . ALA A 1 252 ? 11.847 57.161 53.651 1.00 63.55 252 ALA A O 1
ATOM 1715 N N . VAL A 1 253 ? 12.433 58.097 51.721 1.00 61.27 253 VAL A N 1
ATOM 1716 C CA . VAL A 1 253 ? 12.219 59.478 52.209 1.00 62.92 253 VAL A CA 1
ATOM 1717 C C . VAL A 1 253 ? 10.755 59.775 52.588 1.00 64.42 253 VAL A C 1
ATOM 1718 O O . VAL A 1 253 ? 10.479 60.240 53.702 1.00 67.50 253 VAL A O 1
ATOM 1722 N N . ALA A 1 254 ? 9.833 59.450 51.684 1.00 64.06 254 ALA A N 1
ATOM 1723 C CA . ALA A 1 254 ? 8.376 59.608 51.890 1.00 65.39 254 ALA A CA 1
ATOM 1724 C C . ALA A 1 254 ? 7.858 59.009 53.218 1.00 67.88 254 ALA A C 1
ATOM 1725 O O . ALA A 1 254 ? 6.903 59.525 53.830 1.00 69.57 254 ALA A O 1
ATOM 1727 N N . LEU A 1 255 ? 8.530 57.945 53.669 1.00 68.15 255 LEU A N 1
ATOM 1728 C CA . LEU A 1 255 ? 8.171 57.183 54.868 1.00 69.61 255 LEU A CA 1
ATOM 1729 C C . LEU A 1 255 ? 9.005 57.619 56.069 1.00 72.31 255 LEU A C 1
ATOM 1730 O O . LEU A 1 255 ? 8.818 57.122 57.186 1.00 72.97 255 LEU A O 1
ATOM 1735 N N . ALA A 1 256 ? 9.927 58.554 55.845 1.00 73.23 256 ALA A N 1
ATOM 1736 C CA . ALA A 1 256 ? 10.815 59.025 56.903 1.00 75.84 256 ALA A CA 1
ATOM 1737 C C . ALA A 1 256 ? 10.044 59.662 58.035 1.00 79.17 256 ALA A C 1
ATOM 1738 O O . ALA A 1 256 ? 9.031 60.304 57.804 1.00 80.61 256 ALA A O 1
ATOM 1740 N N . ASP A 1 257 ? 10.541 59.458 59.254 1.00 81.13 257 ASP A N 1
ATOM 1741 C CA . ASP A 1 257 ? 10.051 60.124 60.450 1.00 84.03 257 ASP A CA 1
ATOM 1742 C C . ASP A 1 257 ? 10.877 61.405 60.708 1.00 84.64 257 ASP A C 1
ATOM 1743 O O . ASP A 1 257 ? 11.558 61.898 59.816 1.00 83.27 257 ASP A O 1
ATOM 1748 N N . GLU A 1 258 ? 10.825 61.927 61.930 1.00 87.31 258 GLU A N 1
ATOM 1749 C CA . GLU A 1 258 ? 11.579 63.130 62.310 1.00 88.32 258 GLU A CA 1
ATOM 1750 C C . GLU A 1 258 ? 13.101 62.961 62.113 1.00 87.39 258 GLU A C 1
ATOM 1751 O O . GLU A 1 258 ? 13.729 63.726 61.370 1.00 87.01 258 GLU A O 1
ATOM 1753 N N . ALA A 1 259 ? 13.681 61.944 62.751 1.00 87.74 259 ALA A N 1
ATOM 1754 C CA . ALA A 1 259 ? 15.126 61.672 62.645 1.00 87.04 259 ALA A CA 1
ATOM 1755 C C . ALA A 1 259 ? 15.551 61.237 61.233 1.00 83.89 259 ALA A C 1
ATOM 1756 O O . ALA A 1 259 ? 16.603 61.658 60.731 1.00 82.29 259 ALA A O 1
ATOM 1758 N N . GLU A 1 260 ? 14.757 60.363 60.615 1.00 82.45 260 GLU A N 1
ATOM 1759 C CA . GLU A 1 260 ? 15.091 59.877 59.286 1.00 80.09 260 GLU A CA 1
ATOM 1760 C C . GLU A 1 260 ? 15.023 61.008 58.279 1.00 79.47 260 GLU A C 1
ATOM 1761 O O . GLU A 1 260 ? 15.766 60.986 57.290 1.00 77.68 260 GLU A O 1
ATOM 1767 N N . ARG A 1 261 ? 14.168 62.006 58.520 1.00 80.98 261 ARG A N 1
ATOM 1768 C CA . ARG A 1 261 ? 14.094 63.148 57.596 1.00 80.79 261 ARG A CA 1
ATOM 1769 C C . ARG A 1 261 ? 15.398 63.936 57.638 1.00 81.08 261 ARG A C 1
ATOM 1770 O O . ARG A 1 261 ? 15.899 64.362 56.598 1.00 80.09 261 ARG A O 1
ATOM 1772 N N . ALA A 1 262 ? 15.943 64.109 58.838 1.00 83.91 262 ALA A N 1
ATOM 1773 C CA . ALA A 1 262 ? 17.235 64.780 59.029 1.00 84.27 262 ALA A CA 1
ATOM 1774 C C . ALA A 1 262 ? 18.422 64.018 58.396 1.00 82.26 262 ALA A C 1
ATOM 1775 O O . ALA A 1 262 ? 19.340 64.639 57.889 1.00 81.83 262 ALA A O 1
ATOM 1777 N N . PHE A 1 263 ? 18.413 62.684 58.457 1.00 81.22 263 PHE A N 1
ATOM 1778 C CA . PHE A 1 263 ? 19.491 61.856 57.880 1.00 79.05 263 PHE A CA 1
ATOM 1779 C C . PHE A 1 263 ? 19.535 61.994 56.375 1.00 76.92 263 PHE A C 1
ATOM 1780 O O . PHE A 1 263 ? 20.621 62.108 55.818 1.00 77.03 263 PHE A O 1
ATOM 1788 N N . TRP A 1 264 ? 18.368 61.944 55.721 1.00 75.42 264 TRP A N 1
ATOM 1789 C CA . TRP A 1 264 ? 18.269 62.193 54.278 1.00 73.40 264 TRP A CA 1
ATOM 1790 C C . TRP A 1 264 ? 18.635 63.624 53.928 1.00 74.43 264 TRP A C 1
ATOM 1791 O O . TRP A 1 264 ? 19.392 63.841 52.984 1.00 73.15 264 TRP A O 1
ATOM 1802 N N . LYS A 1 265 ? 18.115 64.589 54.691 1.00 77.31 265 LYS A N 1
ATOM 1803 C CA . LYS A 1 265 ? 18.449 65.999 54.461 1.00 78.54 265 LYS A CA 1
ATOM 1804 C C . LYS A 1 265 ? 19.968 66.195 54.491 1.00 78.79 265 LYS A C 1
ATOM 1805 O O . LYS A 1 265 ? 20.534 66.790 53.579 1.00 77.68 265 LYS A O 1
ATOM 1811 N N . ARG A 1 266 ? 20.631 65.669 55.520 1.00 80.65 266 ARG A N 1
ATOM 1812 C CA . ARG A 1 266 ? 22.090 65.816 55.620 1.00 81.36 266 ARG A CA 1
ATOM 1813 C C . ARG A 1 266 ? 22.806 65.186 54.413 1.00 79.47 266 ARG A C 1
ATOM 1814 O O . ARG A 1 266 ? 23.412 65.905 53.624 1.00 79.30 266 ARG A O 1
ATOM 1822 N N . VAL A 1 267 ? 22.702 63.861 54.254 1.00 78.74 267 VAL A N 1
ATOM 1823 C CA . VAL A 1 267 ? 23.496 63.127 53.244 1.00 76.89 267 VAL A CA 1
ATOM 1824 C C . VAL A 1 267 ? 23.094 63.352 51.776 1.00 75.49 267 VAL A C 1
ATOM 1825 O O . VAL A 1 267 ? 23.938 63.200 50.882 1.00 73.95 267 VAL A O 1
ATOM 1829 N N . ILE A 1 268 ? 21.835 63.695 51.505 1.00 75.65 268 ILE A N 1
ATOM 1830 C CA . ILE A 1 268 ? 21.418 63.951 50.116 1.00 74.41 268 ILE A CA 1
ATOM 1831 C C . ILE A 1 268 ? 21.407 65.443 49.797 1.00 75.69 268 ILE A C 1
ATOM 1832 O O . ILE A 1 268 ? 22.145 65.896 48.933 1.00 75.96 268 ILE A O 1
ATOM 1837 N N . GLU A 1 269 ? 20.580 66.208 50.489 1.00 77.90 269 GLU A N 1
ATOM 1838 C CA . GLU A 1 269 ? 20.426 67.621 50.147 1.00 79.11 269 GLU A CA 1
ATOM 1839 C C . GLU A 1 269 ? 21.648 68.481 50.518 1.00 80.44 269 GLU A C 1
ATOM 1840 O O . GLU A 1 269 ? 21.795 69.570 49.986 1.00 81.12 269 GLU A O 1
ATOM 1846 N N . LYS A 1 270 ? 22.500 68.006 51.428 1.00 81.63 270 LYS A N 1
ATOM 1847 C CA . LYS A 1 270 ? 23.669 68.783 51.897 1.00 83.01 270 LYS A CA 1
ATOM 1848 C C . LYS A 1 270 ? 25.031 68.123 51.630 1.00 82.23 270 LYS A C 1
ATOM 1849 O O . LYS A 1 270 ? 26.071 68.747 51.828 1.00 83.19 270 LYS A O 1
ATOM 1851 N N . GLY A 1 271 ? 25.022 66.856 51.226 1.00 80.24 271 GLY A N 1
ATOM 1852 C CA . GLY A 1 271 ? 26.241 66.144 50.858 1.00 79.28 271 GLY A CA 1
ATOM 1853 C C . GLY A 1 271 ? 27.250 65.798 51.934 1.00 80.68 271 GLY A C 1
ATOM 1854 O O . GLY A 1 271 ? 28.282 65.229 51.609 1.00 80.27 271 GLY A O 1
ATOM 1855 N N . ASP A 1 272 ? 26.977 66.137 53.196 1.00 82.36 272 ASP A N 1
ATOM 1856 C CA . ASP A 1 272 ? 27.873 65.803 54.288 1.00 84.23 272 ASP A CA 1
ATOM 1857 C C . ASP A 1 272 ? 27.841 64.293 54.633 1.00 83.42 272 ASP A C 1
ATOM 1858 O O . ASP A 1 272 ? 27.043 63.843 55.469 1.00 84.04 272 ASP A O 1
ATOM 1863 N N . GLN A 1 273 ? 28.729 63.522 53.999 1.00 81.68 273 GLN A N 1
ATOM 1864 C CA . GLN A 1 273 ? 28.765 62.062 54.170 1.00 80.20 273 GLN A CA 1
ATOM 1865 C C . GLN A 1 273 ? 29.970 61.602 54.995 1.00 81.34 273 GLN A C 1
ATOM 1866 O O . GLN A 1 273 ? 31.086 62.075 54.801 1.00 81.78 273 GLN A O 1
ATOM 1872 N N . GLN A 1 274 ? 29.718 60.658 55.898 1.00 81.44 274 GLN A N 1
ATOM 1873 C CA . GLN A 1 274 ? 30.731 60.068 56.775 1.00 82.73 274 GLN A CA 1
ATOM 1874 C C . GLN A 1 274 ? 30.606 58.533 56.790 1.00 81.15 274 GLN A C 1
ATOM 1875 O O . GLN A 1 274 ? 29.624 57.980 56.308 1.00 79.54 274 GLN A O 1
ATOM 1881 N N . ASP A 1 275 ? 31.600 57.850 57.357 1.00 81.49 275 ASP A N 1
ATOM 1882 C CA . ASP A 1 275 ? 31.580 56.376 57.449 1.00 80.39 275 ASP A CA 1
ATOM 1883 C C . ASP A 1 275 ? 30.355 55.877 58.225 1.00 79.56 275 ASP A C 1
ATOM 1884 O O . ASP A 1 275 ? 30.016 56.423 59.282 1.00 80.43 275 ASP A O 1
ATOM 1889 N N . GLY A 1 276 ? 29.712 54.836 57.696 1.00 77.01 276 GLY A N 1
ATOM 1890 C CA . GLY A 1 276 ? 28.477 54.309 58.272 1.00 76.20 276 GLY A CA 1
ATOM 1891 C C . GLY A 1 276 ? 27.229 54.793 57.542 1.00 73.88 276 GLY A C 1
ATOM 1892 O O . GLY A 1 276 ? 26.169 54.151 57.632 1.00 74.22 276 GLY A O 1
ATOM 1893 N N . ASP A 1 277 ? 27.329 55.904 56.803 1.00 70.34 277 ASP A N 1
ATOM 1894 C CA . ASP A 1 277 ? 26.128 56.528 56.250 1.00 68.11 277 ASP A CA 1
ATOM 1895 C C . ASP A 1 277 ? 25.516 55.640 55.184 1.00 65.46 277 ASP A C 1
ATOM 1896 O O . ASP A 1 277 ? 24.336 55.344 55.222 1.00 64.82 277 ASP A O 1
ATOM 1901 N N . LEU A 1 278 ? 26.343 55.175 54.270 1.00 63.73 278 LEU A N 1
ATOM 1902 C CA . LEU A 1 278 ? 25.879 54.291 53.237 1.00 62.74 278 LEU A CA 1
ATOM 1903 C C . LEU A 1 278 ? 25.159 53.098 53.869 1.00 63.46 278 LEU A C 1
ATOM 1904 O O . LEU A 1 278 ? 24.044 52.752 53.461 1.00 63.09 278 LEU A O 1
ATOM 1909 N N . GLU A 1 279 ? 25.792 52.466 54.841 1.00 65.37 279 GLU A N 1
ATOM 1910 C CA . GLU A 1 279 ? 25.187 51.317 55.481 1.00 66.47 279 GLU A CA 1
ATOM 1911 C C . GLU A 1 279 ? 23.879 51.737 56.178 1.00 67.25 279 GLU A C 1
ATOM 1912 O O . GLU A 1 279 ? 22.915 50.974 56.152 1.00 67.58 279 GLU A O 1
ATOM 1918 N N . HIS A 1 280 ? 23.845 52.936 56.797 1.00 67.90 280 HIS A N 1
ATOM 1919 C CA . HIS A 1 280 ? 22.615 53.418 57.451 1.00 68.13 280 HIS A CA 1
ATOM 1920 C C . HIS A 1 280 ? 21.478 53.620 56.437 1.00 66.11 280 HIS A C 1
ATOM 1921 O O . HIS A 1 280 ? 20.343 53.180 56.667 1.00 66.01 280 HIS A O 1
ATOM 1928 N N . ALA A 1 281 ? 21.795 54.265 55.320 1.00 64.50 281 ALA A N 1
ATOM 1929 C CA . ALA A 1 281 ? 20.853 54.411 54.208 1.00 62.01 281 ALA A CA 1
ATOM 1930 C C . ALA A 1 281 ? 20.298 53.050 53.787 1.00 62.05 281 ALA A C 1
ATOM 1931 O O . ALA A 1 281 ? 19.070 52.870 53.617 1.00 60.41 281 ALA A O 1
ATOM 1933 N N . MET A 1 282 ? 21.198 52.088 53.587 1.00 62.12 282 MET A N 1
ATOM 1934 C CA . MET A 1 282 ? 20.752 50.729 53.222 1.00 62.92 282 MET A CA 1
ATOM 1935 C C . MET A 1 282 ? 19.880 50.123 54.370 1.00 64.07 282 MET A C 1
ATOM 1936 O O . MET A 1 282 ? 18.858 49.450 54.126 1.00 64.05 282 MET A O 1
ATOM 1941 N N . ALA A 1 283 ? 20.276 50.415 55.602 1.00 66.04 283 ALA A N 1
ATOM 1942 C CA . ALA A 1 283 ? 19.543 49.960 56.826 1.00 68.05 283 ALA A CA 1
ATOM 1943 C C . ALA A 1 283 ? 18.121 50.552 56.966 1.00 67.92 283 ALA A C 1
ATOM 1944 O O . ALA A 1 283 ? 17.186 49.863 57.480 1.00 69.27 283 ALA A O 1
ATOM 1946 N N . LEU A 1 284 ? 17.985 51.823 56.558 1.00 66.16 284 LEU A N 1
ATOM 1947 C CA . LEU A 1 284 ? 16.693 52.484 56.525 1.00 65.25 284 LEU A CA 1
ATOM 1948 C C . LEU A 1 284 ? 15.842 51.970 55.368 1.00 62.69 284 LEU A C 1
ATOM 1949 O O . LEU A 1 284 ? 14.648 51.810 55.540 1.00 63.38 284 LEU A O 1
ATOM 1954 N N . MET A 1 285 ? 16.434 51.689 54.202 1.00 60.10 285 MET A N 1
ATOM 1955 C CA . MET A 1 285 ? 15.676 51.217 53.074 1.00 58.13 285 MET A CA 1
ATOM 1956 C C . MET A 1 285 ? 15.128 49.828 53.368 1.00 59.56 285 MET A C 1
ATOM 1957 O O . MET A 1 285 ? 13.974 49.515 53.023 1.00 60.15 285 MET A O 1
ATOM 1962 N N . THR A 1 286 ? 15.974 48.991 53.956 1.00 59.99 286 THR A N 1
ATOM 1963 C CA . THR A 1 286 ? 15.575 47.646 54.386 1.00 61.69 286 THR A CA 1
ATOM 1964 C C . THR A 1 286 ? 14.462 47.753 55.446 1.00 62.98 286 THR A C 1
ATOM 1965 O O . THR A 1 286 ? 13.475 47.032 55.349 1.00 64.58 286 THR A O 1
ATOM 1969 N N . LYS A 1 287 ? 14.606 48.678 56.397 1.00 63.52 287 LYS A N 1
ATOM 1970 C CA . LYS A 1 287 ? 13.624 48.869 57.506 1.00 65.62 287 LYS A CA 1
ATOM 1971 C C . LYS A 1 287 ? 12.258 49.184 56.907 1.00 64.08 287 LYS A C 1
ATOM 1972 O O . LYS A 1 287 ? 11.243 48.612 57.335 1.00 64.66 287 LYS A O 1
ATOM 1978 N N . HIS A 1 288 ? 12.265 50.094 55.921 1.00 61.06 288 HIS A N 1
ATOM 1979 C CA . HIS A 1 288 ? 11.040 50.520 55.202 1.00 60.05 288 HIS A CA 1
ATOM 1980 C C . HIS A 1 288 ? 10.651 49.676 53.987 1.00 58.77 288 HIS A C 1
ATOM 1981 O O . HIS A 1 288 ? 9.702 50.015 53.309 1.00 58.95 288 HIS A O 1
ATOM 1988 N N . GLY A 1 289 ? 11.390 48.605 53.701 1.00 58.53 289 GLY A N 1
ATOM 1989 C CA . GLY A 1 289 ? 11.053 47.668 52.632 1.00 57.10 289 GLY A CA 1
ATOM 1990 C C . GLY A 1 289 ? 11.199 48.200 51.234 1.00 55.56 289 GLY A C 1
ATOM 1991 O O . GLY A 1 289 ? 10.626 47.631 50.288 1.00 54.57 289 GLY A O 1
ATOM 1992 N N . THR A 1 290 ? 11.973 49.272 51.076 1.00 54.68 290 THR A N 1
ATOM 1993 C CA . THR A 1 290 ? 11.994 49.984 49.809 1.00 53.31 290 THR A CA 1
ATOM 1994 C C . THR A 1 290 ? 12.992 49.434 48.767 1.00 52.12 290 THR A C 1
ATOM 1995 O O . THR A 1 290 ? 12.903 49.788 47.582 1.00 50.81 290 THR A O 1
ATOM 1999 N N . LEU A 1 291 ? 13.912 48.567 49.194 1.00 53.30 291 LEU A N 1
ATOM 2000 C CA . LEU A 1 291 ? 14.788 47.861 48.239 1.00 52.33 291 LEU A CA 1
ATOM 2001 C C . LEU A 1 291 ? 13.994 46.736 47.572 1.00 52.60 291 LEU A C 1
ATOM 2002 O O . LEU A 1 291 ? 14.002 46.642 46.327 1.00 51.28 291 LEU A O 1
ATOM 2007 N N . GLU A 1 292 ? 13.240 45.965 48.373 1.00 53.65 292 GLU A N 1
ATOM 2008 C CA . GLU A 1 292 ? 12.337 44.946 47.823 1.00 54.72 292 GLU A CA 1
ATOM 2009 C C . GLU A 1 292 ? 11.242 45.603 46.980 1.00 52.86 292 GLU A C 1
ATOM 2010 O O . GLU A 1 292 ? 10.907 45.084 45.918 1.00 50.47 292 GLU A O 1
ATOM 2016 N N . ALA A 1 293 ? 10.742 46.764 47.429 1.00 52.81 293 ALA A N 1
ATOM 2017 C CA . ALA A 1 293 ? 9.692 47.488 46.706 1.00 51.99 293 ALA A CA 1
ATOM 2018 C C . ALA A 1 293 ? 10.209 47.878 45.324 1.00 49.63 293 ALA A C 1
ATOM 2019 O O . ALA A 1 293 ? 9.547 47.655 44.304 1.00 49.69 293 ALA A O 1
ATOM 2021 N N . THR A 1 294 ? 11.406 48.442 45.283 1.00 48.78 294 THR A N 1
ATOM 2022 C CA . THR A 1 294 ? 12.067 48.762 44.004 1.00 47.14 294 THR A CA 1
ATOM 2023 C C . THR A 1 294 ? 12.277 47.544 43.128 1.00 47.31 294 THR A C 1
ATOM 2024 O O . THR A 1 294 ? 12.058 47.598 41.914 1.00 46.93 294 THR A O 1
ATOM 2028 N N . ARG A 1 295 ? 12.680 46.441 43.729 1.00 50.02 295 ARG A N 1
ATOM 2029 C CA . ARG A 1 295 ? 12.946 45.223 42.969 1.00 50.77 295 ARG A CA 1
ATOM 2030 C C . ARG A 1 295 ? 11.665 44.717 42.342 1.00 50.81 295 ARG A C 1
ATOM 2031 O O . ARG A 1 295 ? 11.649 44.357 41.175 1.00 50.37 295 ARG A O 1
ATOM 2039 N N . LEU A 1 296 ? 10.575 44.691 43.097 1.00 52.17 296 LEU A N 1
ATOM 2040 C CA . LEU A 1 296 ? 9.314 44.222 42.529 1.00 52.75 296 LEU A CA 1
ATOM 2041 C C . LEU A 1 296 ? 8.723 45.189 41.477 1.00 51.36 296 LEU A C 1
ATOM 2042 O O . LEU A 1 296 ? 8.017 44.757 40.573 1.00 49.67 296 LEU A O 1
ATOM 2047 N N . ALA A 1 297 ? 8.972 46.484 41.626 1.00 51.07 297 ALA A N 1
ATOM 2048 C CA . ALA A 1 297 ? 8.563 47.440 40.618 1.00 50.52 297 ALA A CA 1
ATOM 2049 C C . ALA A 1 297 ? 9.294 47.125 39.287 1.00 48.98 297 ALA A C 1
ATOM 2050 O O . ALA A 1 297 ? 8.696 47.153 38.240 1.00 49.20 297 ALA A O 1
ATOM 2052 N N . ALA A 1 298 ? 10.584 46.811 39.356 1.00 49.16 298 ALA A N 1
ATOM 2053 C CA . ALA A 1 298 ? 11.380 46.446 38.186 1.00 47.77 298 ALA A CA 1
ATOM 2054 C C . ALA A 1 298 ? 10.820 45.186 37.502 1.00 48.22 298 ALA A C 1
ATOM 2055 O O . ALA A 1 298 ? 10.586 45.168 36.289 1.00 46.72 298 ALA A O 1
ATOM 2057 N N . ILE A 1 299 ? 10.582 44.152 38.289 1.00 49.48 299 ILE A N 1
ATOM 2058 C CA . ILE A 1 299 ? 9.933 42.948 37.791 1.00 50.40 299 ILE A CA 1
ATOM 2059 C C . ILE A 1 299 ? 8.616 43.344 37.156 1.00 49.05 299 ILE A C 1
ATOM 2060 O O . ILE A 1 299 ? 8.314 42.955 36.029 1.00 48.46 299 ILE A O 1
ATOM 2065 N N . GLY A 1 300 ? 7.846 44.153 37.879 1.00 49.00 300 GLY A N 1
ATOM 2066 C CA . GLY A 1 300 ? 6.582 44.675 37.372 1.00 48.00 300 GLY A CA 1
ATOM 2067 C C . GLY A 1 300 ? 6.664 45.261 35.980 1.00 45.86 300 GLY A C 1
ATOM 2068 O O . GLY A 1 300 ? 5.833 44.968 35.110 1.00 45.49 300 GLY A O 1
ATOM 2069 N N . TRP A 1 301 ? 7.648 46.126 35.768 1.00 43.63 301 TRP A N 1
ATOM 2070 C CA . TRP A 1 301 ? 7.836 46.702 34.447 1.00 42.54 301 TRP A CA 1
ATOM 2071 C C . TRP A 1 301 ? 8.220 45.673 33.397 1.00 42.21 301 TRP A C 1
ATOM 2072 O O . TRP A 1 301 ? 7.804 45.830 32.248 1.00 42.92 301 TRP A O 1
ATOM 2083 N N . THR A 1 302 ? 8.985 44.643 33.748 1.00 42.78 302 THR A N 1
ATOM 2084 C CA . THR A 1 302 ? 9.260 43.569 32.787 1.00 43.18 302 THR A CA 1
ATOM 2085 C C . THR A 1 302 ? 7.953 42.821 32.459 1.00 44.01 302 THR A C 1
ATOM 2086 O O . THR A 1 302 ? 7.721 42.510 31.321 1.00 41.92 302 THR A O 1
ATOM 2090 N N . ASP A 1 303 ? 7.100 42.562 33.461 1.00 45.95 303 ASP A N 1
ATOM 2091 C CA . ASP A 1 303 ? 5.760 41.974 33.210 1.00 46.80 303 ASP A CA 1
ATOM 2092 C C . ASP A 1 303 ? 4.927 42.819 32.250 1.00 46.04 303 ASP A C 1
ATOM 2093 O O . ASP A 1 303 ? 4.270 42.280 31.352 1.00 44.72 303 ASP A O 1
ATOM 2098 N N . THR A 1 304 ? 4.948 44.143 32.430 1.00 45.55 304 THR A N 1
ATOM 2099 C CA . THR A 1 304 ? 4.192 45.053 31.559 1.00 45.25 304 THR A CA 1
ATOM 2100 C C . THR A 1 304 ? 4.733 44.999 30.112 1.00 43.17 304 THR A C 1
ATOM 2101 O O . THR A 1 304 ? 3.966 44.923 29.147 1.00 42.88 304 THR A O 1
ATOM 2105 N N . ALA A 1 305 ? 6.049 44.968 29.976 1.00 42.65 305 ALA A N 1
ATOM 2106 C CA . ALA A 1 305 ? 6.686 44.790 28.657 1.00 41.29 305 ALA A CA 1
ATOM 2107 C C . ALA A 1 305 ? 6.247 43.469 27.993 1.00 41.98 305 ALA A C 1
ATOM 2108 O O . ALA A 1 305 ? 5.849 43.436 26.817 1.00 41.11 305 ALA A O 1
ATOM 2110 N N . ARG A 1 306 ? 6.276 42.386 28.757 1.00 43.55 306 ARG A N 1
ATOM 2111 C CA . ARG A 1 306 ? 5.959 41.070 28.209 1.00 44.41 306 ARG A CA 1
ATOM 2112 C C . ARG A 1 306 ? 4.485 40.979 27.814 1.00 44.74 306 ARG A C 1
ATOM 2113 O O . ARG A 1 306 ? 4.133 40.347 26.819 1.00 43.89 306 ARG A O 1
ATOM 2121 N N . LYS A 1 307 ? 3.634 41.634 28.593 1.00 45.60 307 LYS A N 1
ATOM 2122 C CA . LYS A 1 307 ? 2.206 41.699 28.324 1.00 46.95 307 LYS A CA 1
ATOM 2123 C C . LYS A 1 307 ? 1.940 42.382 26.977 1.00 44.92 307 LYS A C 1
ATOM 2124 O O . LYS A 1 307 ? 1.142 41.897 26.186 1.00 43.64 307 LYS A O 1
ATOM 2130 N N . ALA A 1 308 ? 2.615 43.509 26.715 1.00 42.85 308 ALA A N 1
ATOM 2131 C CA . ALA A 1 308 ? 2.499 44.199 25.424 1.00 41.62 308 ALA A CA 1
ATOM 2132 C C . ALA A 1 308 ? 2.854 43.292 24.250 1.00 41.77 308 ALA A C 1
ATOM 2133 O O . ALA A 1 308 ? 2.241 43.356 23.202 1.00 40.75 308 ALA A O 1
ATOM 2135 N N . LEU A 1 309 ? 3.857 42.446 24.414 1.00 43.79 309 LEU A N 1
ATOM 2136 C CA . LEU A 1 309 ? 4.266 41.508 23.354 1.00 44.71 309 LEU A CA 1
ATOM 2137 C C . LEU A 1 309 ? 3.166 40.546 22.946 1.00 46.02 309 LEU A C 1
ATOM 2138 O O . LEU A 1 309 ? 3.159 40.112 21.802 1.00 47.23 309 LEU A O 1
ATOM 2143 N N . ALA A 1 310 ? 2.220 40.239 23.824 1.00 46.14 310 ALA A N 1
ATOM 2144 C CA . ALA A 1 310 ? 1.172 39.259 23.468 1.00 46.88 310 ALA A CA 1
ATOM 2145 C C . ALA A 1 310 ? 0.262 39.774 22.323 1.00 45.68 310 ALA A C 1
ATOM 2146 O O . ALA A 1 310 ? -0.477 38.987 21.691 1.00 45.43 310 ALA A O 1
ATOM 2148 N N . LYS A 1 311 ? 0.324 41.079 22.054 1.00 42.49 311 LYS A N 1
ATOM 2149 C CA . LYS A 1 311 ? -0.347 41.641 20.885 1.00 41.31 311 LYS A CA 1
ATOM 2150 C C . LYS A 1 311 ? 0.394 41.471 19.568 1.00 39.72 311 LYS A C 1
ATOM 2151 O O . LYS A 1 311 ? -0.169 41.808 18.527 1.00 39.36 311 LYS A O 1
ATOM 2157 N N . LEU A 1 312 ? 1.653 41.013 19.598 1.00 38.66 312 LEU A N 1
ATOM 2158 C CA . LEU A 1 312 ? 2.481 40.968 18.406 1.00 37.58 312 LEU A CA 1
ATOM 2159 C C . LEU A 1 312 ? 2.396 39.588 17.726 1.00 39.07 312 LEU A C 1
ATOM 2160 O O . LEU A 1 312 ? 1.990 38.623 18.349 1.00 37.25 312 LEU A O 1
ATOM 2165 N N . PRO A 1 313 ? 2.793 39.496 16.454 1.00 38.82 313 PRO A N 1
ATOM 2166 C CA . PRO A 1 313 ? 2.713 38.178 15.843 1.00 41.18 313 PRO A CA 1
ATOM 2167 C C . PRO A 1 313 ? 3.578 37.116 16.563 1.00 42.25 313 PRO A C 1
ATOM 2168 O O . PRO A 1 313 ? 4.633 37.432 17.123 1.00 40.10 313 PRO A O 1
ATOM 2172 N N . ASP A 1 314 ? 3.126 35.878 16.528 1.00 45.72 314 ASP A N 1
ATOM 2173 C CA . ASP A 1 314 ? 3.924 34.761 17.030 1.00 48.48 314 ASP A CA 1
ATOM 2174 C C . ASP A 1 314 ? 5.055 34.538 16.039 1.00 49.76 314 ASP A C 1
ATOM 2175 O O . ASP A 1 314 ? 4.864 33.939 14.991 1.00 51.68 314 ASP A O 1
ATOM 2180 N N . HIS A 1 315 ? 6.220 35.097 16.352 1.00 49.82 315 HIS A N 1
ATOM 2181 C CA . HIS A 1 315 ? 7.408 35.005 15.492 1.00 49.13 315 HIS A CA 1
ATOM 2182 C C . HIS A 1 315 ? 8.552 34.668 16.447 1.00 47.56 315 HIS A C 1
ATOM 2183 O O . HIS A 1 315 ? 8.476 34.975 17.642 1.00 45.95 315 HIS A O 1
ATOM 2190 N N . PRO A 1 316 ? 9.585 33.970 15.964 1.00 48.21 316 PRO A N 1
ATOM 2191 C CA . PRO A 1 316 ? 10.706 33.681 16.883 1.00 48.17 316 PRO A CA 1
ATOM 2192 C C . PRO A 1 316 ? 11.292 34.945 17.562 1.00 45.68 316 PRO A C 1
ATOM 2193 O O . PRO A 1 316 ? 11.837 34.871 18.663 1.00 44.40 316 PRO A O 1
ATOM 2197 N N . LEU A 1 317 ? 11.217 36.100 16.901 1.00 43.30 317 LEU A N 1
ATOM 2198 C CA . LEU A 1 317 ? 11.754 37.348 17.505 1.00 41.83 317 LEU A CA 1
ATOM 2199 C C . LEU A 1 317 ? 10.933 37.752 18.730 1.00 41.25 317 LEU A C 1
ATOM 2200 O O . LEU A 1 317 ? 11.466 38.282 19.710 1.00 40.24 317 LEU A O 1
ATOM 2205 N N . ARG A 1 318 ? 9.641 37.460 18.680 1.00 41.11 318 ARG A N 1
ATOM 2206 C CA . ARG A 1 318 ? 8.788 37.745 19.811 1.00 41.57 318 ARG A CA 1
ATOM 2207 C C . ARG A 1 318 ? 9.267 36.996 21.033 1.00 42.85 318 ARG A C 1
ATOM 2208 O O . ARG A 1 318 ? 9.351 37.585 22.107 1.00 42.48 318 ARG A O 1
ATOM 2216 N N . GLN A 1 319 ? 9.564 35.694 20.890 1.00 43.24 319 GLN A N 1
ATOM 2217 C CA . GLN A 1 319 ? 10.138 34.969 22.006 1.00 44.20 319 GLN A CA 1
ATOM 2218 C C . GLN A 1 319 ? 11.457 35.606 22.458 1.00 42.92 319 GLN A C 1
ATOM 2219 O O . GLN A 1 319 ? 11.697 35.707 23.657 1.00 43.18 319 GLN A O 1
ATOM 2225 N N . MET A 1 320 ? 12.328 36.000 21.516 1.00 41.46 320 MET A N 1
ATOM 2226 C CA . MET A 1 320 ? 13.618 36.595 21.928 1.00 40.93 320 MET A CA 1
ATOM 2227 C C . MET A 1 320 ? 13.385 37.893 22.728 1.00 40.55 320 MET A C 1
ATOM 2228 O O . MET A 1 320 ? 14.102 38.169 23.700 1.00 40.86 320 MET A O 1
ATOM 2233 N N . LEU A 1 321 ? 12.403 38.714 22.324 1.00 39.99 321 LEU A N 1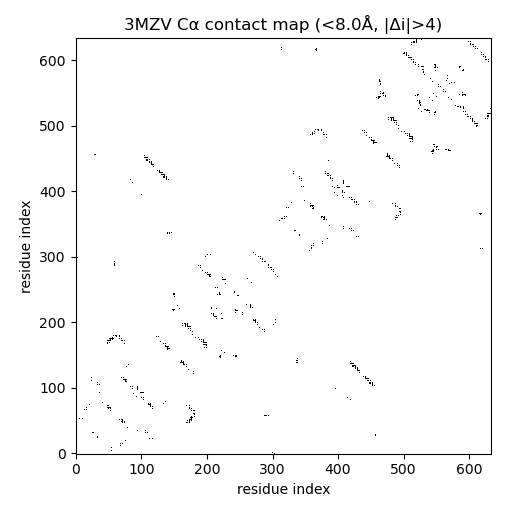
ATOM 2234 C CA . LEU A 1 321 ? 12.058 39.935 23.097 1.00 38.72 321 LEU A CA 1
ATOM 2235 C C . LEU A 1 321 ? 11.445 39.622 24.478 1.00 40.47 321 LEU A C 1
ATOM 2236 O O . LEU A 1 321 ? 11.674 40.341 25.478 1.00 40.75 321 LEU A O 1
ATOM 2241 N N . ASP A 1 322 ? 10.694 38.523 24.548 1.00 40.30 322 ASP A N 1
ATOM 2242 C CA . ASP A 1 322 ? 10.120 38.080 25.810 1.00 42.10 322 ASP A CA 1
ATOM 2243 C C . ASP A 1 322 ? 11.275 37.712 26.724 1.00 42.07 322 ASP A C 1
ATOM 2244 O O . ASP A 1 322 ? 11.356 38.166 27.847 1.00 41.52 322 ASP A O 1
ATOM 2249 N N . ASP A 1 323 ? 12.216 36.945 26.192 1.00 43.55 323 ASP A N 1
ATOM 2250 C CA . ASP A 1 323 ? 13.394 36.511 26.963 1.00 44.37 323 ASP A CA 1
ATOM 2251 C C . ASP A 1 323 ? 14.235 37.719 27.398 1.00 43.08 323 ASP A C 1
ATOM 2252 O O . ASP A 1 323 ? 14.663 37.821 28.538 1.00 42.15 323 ASP A O 1
ATOM 2257 N N . LEU A 1 324 ? 14.469 38.659 26.481 1.00 41.97 324 LEU A N 1
ATOM 2258 C CA . LEU A 1 324 ? 15.203 39.871 26.827 1.00 41.52 324 LEU A CA 1
ATOM 2259 C C . LEU A 1 324 ? 14.606 40.626 28.021 1.00 42.36 324 LEU A C 1
ATOM 2260 O O . LEU A 1 324 ? 15.339 41.092 28.907 1.00 42.52 324 LEU A O 1
ATOM 2265 N N . ALA A 1 325 ? 13.284 40.765 28.041 1.00 43.23 325 ALA A N 1
ATOM 2266 C CA . ALA A 1 325 ? 12.600 41.395 29.180 1.00 44.49 325 ALA A CA 1
ATOM 2267 C C . ALA A 1 325 ? 12.794 40.622 30.501 1.00 45.69 325 ALA A C 1
ATOM 2268 O O . ALA A 1 325 ? 13.073 41.215 31.522 1.00 45.72 325 ALA A O 1
ATOM 2270 N N . ASP A 1 326 ? 12.676 39.301 30.458 1.00 47.55 326 ASP A N 1
ATOM 2271 C CA . ASP A 1 326 ? 12.977 38.477 31.623 1.00 50.15 326 ASP A CA 1
ATOM 2272 C C . ASP A 1 326 ? 14.436 38.701 32.065 1.00 50.41 326 ASP A C 1
ATOM 2273 O O . ASP A 1 326 ? 14.742 38.802 33.251 1.00 50.48 326 ASP A O 1
ATOM 2278 N N . TYR A 1 327 ? 15.325 38.773 31.084 1.00 50.05 327 TYR A N 1
ATOM 2279 C CA . TYR A 1 327 ? 16.763 38.863 31.323 1.00 51.59 327 TYR A CA 1
ATOM 2280 C C . TYR A 1 327 ? 17.125 40.109 32.105 1.00 50.63 327 TYR A C 1
ATOM 2281 O O . TYR A 1 327 ? 18.047 40.057 32.936 1.00 51.82 327 TYR A O 1
ATOM 2290 N N . VAL A 1 328 ? 16.388 41.202 31.874 1.00 48.77 328 VAL A N 1
ATOM 2291 C CA . VAL A 1 328 ? 16.582 42.466 32.585 1.00 47.43 328 VAL A CA 1
ATOM 2292 C C . VAL A 1 328 ? 16.589 42.272 34.097 1.00 50.11 328 VAL A C 1
ATOM 2293 O O . VAL A 1 328 ? 17.388 42.903 34.794 1.00 49.76 328 VAL A O 1
ATOM 2297 N N . VAL A 1 329 ? 15.748 41.359 34.593 1.00 51.68 329 VAL A N 1
ATOM 2298 C CA . VAL A 1 329 ? 15.681 41.109 36.035 1.00 53.93 329 VAL A CA 1
ATOM 2299 C C . VAL A 1 329 ? 16.286 39.764 36.478 1.00 56.44 329 VAL A C 1
ATOM 2300 O O . VAL A 1 329 ? 16.008 39.306 37.598 1.00 56.53 329 VAL A O 1
ATOM 2304 N N . GLU A 1 330 ? 17.113 39.154 35.615 1.00 57.24 330 GLU A N 1
ATOM 2305 C CA . GLU A 1 330 ? 17.762 37.849 35.888 1.00 60.42 330 GLU A CA 1
ATOM 2306 C C . GLU A 1 330 ? 18.605 37.860 37.170 1.00 62.97 330 GLU A C 1
ATOM 2307 O O . GLU A 1 330 ? 18.628 36.876 37.926 1.00 64.90 330 GLU A O 1
ATOM 2309 N N . ARG A 1 331 ? 19.308 38.972 37.396 1.00 64.39 331 ARG A N 1
ATOM 2310 C CA . ARG A 1 331 ? 20.154 39.145 38.584 1.00 67.03 331 ARG A CA 1
ATOM 2311 C C . ARG A 1 331 ? 19.387 39.346 39.895 1.00 69.12 331 ARG A C 1
ATOM 2312 O O . ARG A 1 331 ? 19.995 39.280 40.972 1.00 70.12 331 ARG A O 1
ATOM 2320 N N . VAL A 1 332 ? 18.075 39.595 39.809 1.00 69.66 332 VAL A N 1
ATOM 2321 C CA . VAL A 1 332 ? 17.277 39.996 40.974 1.00 71.28 332 VAL A CA 1
ATOM 2322 C C . VAL A 1 332 ? 15.981 39.187 41.131 1.00 74.22 332 VAL A C 1
ATOM 2323 O O . VAL A 1 332 ? 15.066 39.609 41.818 1.00 74.81 332 VAL A O 1
ATOM 2327 N N . ARG A 1 333 ? 15.937 38.014 40.501 1.00 50.73 333 ARG A N 1
ATOM 2328 C CA . ARG A 1 333 ? 14.847 37.023 40.593 1.00 52.12 333 ARG A CA 1
ATOM 2329 C C . ARG A 1 333 ? 15.196 35.897 41.593 1.00 53.92 333 ARG A C 1
ATOM 2330 O O . ARG A 1 333 ? 15.212 36.089 42.822 1.00 56.61 333 ARG A O 1
ATOM 2338 N N . PRO B 1 10 ? 19.202 98.555 4.363 1.00 67.71 10 PRO B N 1
ATOM 2339 C CA . PRO B 1 10 ? 18.815 97.367 3.583 1.00 66.70 10 PRO B CA 1
ATOM 2340 C C . PRO B 1 10 ? 18.209 96.251 4.422 1.00 65.29 10 PRO B C 1
ATOM 2341 O O . PRO B 1 10 ? 17.154 95.701 4.059 1.00 64.07 10 PRO B O 1
ATOM 2345 N N . HIS B 1 11 ? 18.873 95.925 5.529 1.00 64.40 11 HIS B N 1
ATOM 2346 C CA . HIS B 1 11 ? 18.327 95.006 6.504 1.00 63.82 11 HIS B CA 1
ATOM 2347 C C . HIS B 1 11 ? 16.873 95.371 6.918 1.00 63.30 11 HIS B C 1
ATOM 2348 O O . HIS B 1 11 ? 16.008 94.506 6.991 1.00 61.95 11 HIS B O 1
ATOM 2355 N N . ASP B 1 12 ? 16.629 96.653 7.184 1.00 63.59 12 ASP B N 1
ATOM 2356 C CA . ASP B 1 12 ? 15.301 97.148 7.615 1.00 63.24 12 ASP B CA 1
ATOM 2357 C C . ASP B 1 12 ? 14.192 97.206 6.521 1.00 61.69 12 ASP B C 1
ATOM 2358 O O . ASP B 1 12 ? 13.030 96.950 6.834 1.00 60.76 12 ASP B O 1
ATOM 2363 N N . ARG B 1 13 ? 14.544 97.537 5.269 1.00 59.98 13 ARG B N 1
ATOM 2364 C CA . ARG B 1 13 ? 13.580 97.492 4.134 1.00 59.23 13 ARG B CA 1
ATOM 2365 C C . ARG B 1 13 ? 13.107 96.060 3.869 1.00 55.84 13 ARG B C 1
ATOM 2366 O O . ARG B 1 13 ? 11.915 95.779 3.677 1.00 54.64 13 ARG B O 1
ATOM 2374 N N . LEU B 1 14 ? 14.082 95.166 3.848 1.00 52.83 14 LEU B N 1
ATOM 2375 C CA . LEU B 1 14 ? 13.819 93.777 3.671 1.00 50.11 14 LEU B CA 1
ATOM 2376 C C . LEU B 1 14 ? 12.992 93.341 4.854 1.00 49.44 14 LEU B C 1
ATOM 2377 O O . LEU B 1 14 ? 12.015 92.634 4.689 1.00 48.35 14 LEU B O 1
ATOM 2382 N N . ALA B 1 15 ? 13.380 93.772 6.054 1.00 49.72 15 ALA B N 1
ATOM 2383 C CA . ALA B 1 15 ? 12.648 93.391 7.289 1.00 49.25 15 ALA B CA 1
ATOM 2384 C C . ALA B 1 15 ? 11.213 93.855 7.266 1.00 49.51 15 ALA B C 1
ATOM 2385 O O . ALA B 1 15 ? 10.325 93.111 7.661 1.00 48.62 15 ALA B O 1
ATOM 2387 N N . GLN B 1 16 ? 10.969 95.047 6.738 1.00 49.44 16 GLN B N 1
ATOM 2388 C CA . GLN B 1 16 ? 9.611 95.584 6.693 1.00 50.91 16 GLN B CA 1
ATOM 2389 C C . GLN B 1 16 ? 8.749 94.861 5.628 1.00 49.28 16 GLN B C 1
ATOM 2390 O O . GLN B 1 16 ? 7.546 94.672 5.831 1.00 47.66 16 GLN B O 1
ATOM 2396 N N . ALA B 1 17 ? 9.376 94.441 4.520 1.00 47.24 17 ALA B N 1
ATOM 2397 C CA . ALA B 1 17 ? 8.687 93.694 3.473 1.00 46.74 17 ALA B CA 1
ATOM 2398 C C . ALA B 1 17 ? 8.348 92.296 3.959 1.00 45.06 17 ALA B C 1
ATOM 2399 O O . ALA B 1 17 ? 7.360 91.710 3.542 1.00 45.56 17 ALA B O 1
ATOM 2401 N N . LEU B 1 18 ? 9.172 91.749 4.838 1.00 43.19 18 LEU B N 1
ATOM 2402 C CA . LEU B 1 18 ? 8.917 90.402 5.371 1.00 42.47 18 LEU B CA 1
ATOM 2403 C C . LEU B 1 18 ? 8.271 90.410 6.767 1.00 43.07 18 LEU B C 1
ATOM 2404 O O . LEU B 1 18 ? 8.181 89.366 7.417 1.00 42.43 18 LEU B O 1
ATOM 2409 N N . ALA B 1 19 ? 7.811 91.576 7.207 1.00 44.66 19 ALA B N 1
ATOM 2410 C CA . ALA B 1 19 ? 7.317 91.806 8.586 1.00 45.17 19 ALA B CA 1
ATOM 2411 C C . ALA B 1 19 ? 6.318 90.784 9.023 1.00 44.55 19 ALA B C 1
ATOM 2412 O O . ALA B 1 19 ? 6.409 90.183 10.120 1.00 43.89 19 ALA B O 1
ATOM 2414 N N . GLU B 1 20 ? 5.349 90.545 8.157 1.00 44.53 20 GLU B N 1
ATOM 2415 C CA . GLU B 1 20 ? 4.283 89.634 8.502 1.00 43.46 20 GLU B CA 1
ATOM 2416 C C . GLU B 1 20 ? 4.766 88.199 8.639 1.00 42.25 20 GLU B C 1
ATOM 2417 O O . GLU B 1 20 ? 4.360 87.493 9.562 1.00 39.55 20 GLU B O 1
ATOM 2423 N N . ASP B 1 21 ? 5.617 87.761 7.701 1.00 40.54 21 ASP B N 1
ATOM 2424 C CA . ASP B 1 21 ? 6.170 86.413 7.760 1.00 40.05 21 ASP B CA 1
ATOM 2425 C C . ASP B 1 21 ? 7.086 86.253 8.976 1.00 39.69 21 ASP B C 1
ATOM 2426 O O . ASP B 1 21 ? 7.129 85.193 9.589 1.00 38.39 21 ASP B O 1
ATOM 2431 N N . MET B 1 22 ? 7.835 87.301 9.294 1.00 40.49 22 MET B N 1
ATOM 2432 C CA . MET B 1 22 ? 8.835 87.222 10.374 1.00 42.07 22 MET B CA 1
ATOM 2433 C C . MET B 1 22 ? 8.084 87.162 11.716 1.00 42.62 22 MET B C 1
ATOM 2434 O O . MET B 1 22 ? 8.573 86.543 12.664 1.00 42.03 22 MET B O 1
ATOM 2439 N N . ALA B 1 23 ? 6.895 87.783 11.768 1.00 43.06 23 ALA B N 1
ATOM 2440 C CA . ALA B 1 23 ? 6.004 87.664 12.926 1.00 43.70 23 ALA B CA 1
ATOM 2441 C C . ALA B 1 23 ? 5.584 86.202 13.094 1.00 43.97 23 ALA B C 1
ATOM 2442 O O . ALA B 1 23 ? 5.599 85.657 14.221 1.00 42.60 23 ALA B O 1
ATOM 2444 N N . ALA B 1 24 ? 5.210 85.559 11.987 1.00 42.36 24 ALA B N 1
ATOM 2445 C CA . ALA B 1 24 ? 4.821 84.170 12.042 1.00 42.89 24 ALA B CA 1
ATOM 2446 C C . ALA B 1 24 ? 6.027 83.288 12.423 1.00 41.93 24 ALA B C 1
ATOM 2447 O O . ALA B 1 24 ? 5.876 82.282 13.108 1.00 43.03 24 ALA B O 1
ATOM 2449 N N . VAL B 1 25 ? 7.227 83.659 11.995 1.00 41.79 25 VAL B N 1
ATOM 2450 C CA . VAL B 1 25 ? 8.439 82.935 12.388 1.00 40.71 25 VAL B CA 1
ATOM 2451 C C . VAL B 1 25 ? 8.649 83.041 13.911 1.00 43.25 25 VAL B C 1
ATOM 2452 O O . VAL B 1 25 ? 8.736 82.018 14.604 1.00 42.66 25 VAL B O 1
ATOM 2456 N N . ASN B 1 26 ? 8.689 84.281 14.394 1.00 44.70 26 ASN B N 1
ATOM 2457 C CA . ASN B 1 26 ? 8.794 84.602 15.821 1.00 46.40 26 ASN B CA 1
ATOM 2458 C C . ASN B 1 26 ? 7.794 83.735 16.637 1.00 46.33 26 ASN B C 1
ATOM 2459 O O . ASN B 1 26 ? 8.184 83.077 17.624 1.00 45.98 26 ASN B O 1
ATOM 2464 N N . ALA B 1 27 ? 6.540 83.662 16.182 1.00 46.01 27 ALA B N 1
ATOM 2465 C CA . ALA B 1 27 ? 5.505 82.865 16.836 1.00 45.62 27 ALA B CA 1
ATOM 2466 C C . ALA B 1 27 ? 5.769 81.339 16.946 1.00 46.13 27 ALA B C 1
ATOM 2467 O O . ALA B 1 27 ? 5.517 80.708 17.993 1.00 44.64 27 ALA B O 1
ATOM 2469 N N . LEU B 1 28 ? 6.228 80.749 15.855 1.00 43.79 28 LEU B N 1
ATOM 2470 C CA . LEU B 1 28 ? 6.513 79.339 15.802 1.00 44.33 28 LEU B CA 1
ATOM 2471 C C . LEU B 1 28 ? 7.704 78.997 16.686 1.00 44.10 28 LEU B C 1
ATOM 2472 O O . LEU B 1 28 ? 7.715 77.931 17.319 1.00 45.32 28 LEU B O 1
ATOM 2477 N N . ILE B 1 29 ? 8.692 79.888 16.722 1.00 44.75 29 ILE B N 1
ATOM 2478 C CA . ILE B 1 29 ? 9.883 79.774 17.578 1.00 45.84 29 ILE B CA 1
ATOM 2479 C C . ILE B 1 29 ? 9.494 79.720 19.068 1.00 48.53 29 ILE B C 1
ATOM 2480 O O . ILE B 1 29 ? 9.927 78.834 19.824 1.00 47.78 29 ILE B O 1
ATOM 2485 N N . ARG B 1 30 ? 8.663 80.668 19.473 1.00 49.68 30 ARG B N 1
ATOM 2486 C CA . ARG B 1 30 ? 8.221 80.742 20.849 1.00 52.23 30 ARG B CA 1
ATOM 2487 C C . ARG B 1 30 ? 7.432 79.459 21.174 1.00 52.87 30 ARG B C 1
ATOM 2488 O O . ARG B 1 30 ? 7.622 78.844 22.233 1.00 54.37 30 ARG B O 1
ATOM 2490 N N . GLU B 1 31 ? 6.618 79.004 20.227 1.00 52.00 31 GLU B N 1
ATOM 2491 C CA . GLU B 1 31 ? 5.825 77.802 20.429 1.00 52.48 31 GLU B CA 1
ATOM 2492 C C . GLU B 1 31 ? 6.708 76.541 20.556 1.00 51.56 31 GLU B C 1
ATOM 2493 O O . GLU B 1 31 ? 6.507 75.739 21.479 1.00 52.53 31 GLU B O 1
ATOM 2499 N N . ARG B 1 32 ? 7.699 76.381 19.685 1.00 49.24 32 ARG B N 1
ATOM 2500 C CA . ARG B 1 32 ? 8.468 75.140 19.676 1.00 48.00 32 ARG B CA 1
ATOM 2501 C C . ARG B 1 32 ? 9.663 75.101 20.655 1.00 47.78 32 ARG B C 1
ATOM 2502 O O . ARG B 1 32 ? 10.190 74.007 20.920 1.00 47.97 32 ARG B O 1
ATOM 2510 N N . MET B 1 33 ? 10.098 76.251 21.190 1.00 46.14 33 MET B N 1
ATOM 2511 C CA . MET B 1 33 ? 11.208 76.270 22.161 1.00 45.81 33 MET B CA 1
ATOM 2512 C C . MET B 1 33 ? 10.680 75.974 23.569 1.00 46.63 33 MET B C 1
ATOM 2513 O O . MET B 1 33 ? 11.442 75.909 24.520 1.00 46.16 33 MET B O 1
ATOM 2518 N N . SER B 1 34 ? 9.374 75.803 23.685 1.00 46.97 34 SER B N 1
ATOM 2519 C CA . SER B 1 34 ? 8.740 75.625 24.978 1.00 48.92 34 SER B CA 1
ATOM 2520 C C . SER B 1 34 ? 8.992 74.198 25.509 1.00 49.22 34 SER B C 1
ATOM 2521 O O . SER B 1 34 ? 9.236 73.237 24.740 1.00 46.43 34 SER B O 1
ATOM 2524 N N . SER B 1 35 ? 8.972 74.066 26.834 1.00 50.31 35 SER B N 1
ATOM 2525 C CA . SER B 1 35 ? 9.188 72.780 27.455 1.00 51.67 35 SER B CA 1
ATOM 2526 C C . SER B 1 35 ? 8.248 72.694 28.630 1.00 53.91 35 SER B C 1
ATOM 2527 O O . SER B 1 35 ? 8.243 73.589 29.453 1.00 53.66 35 SER B O 1
ATOM 2530 N N . GLU B 1 36 ? 7.468 71.623 28.682 1.00 56.19 36 GLU B N 1
ATOM 2531 C CA . GLU B 1 36 ? 6.472 71.432 29.726 1.00 59.66 36 GLU B CA 1
ATOM 2532 C C . GLU B 1 36 ? 7.135 70.947 31.032 1.00 62.01 36 GLU B C 1
ATOM 2533 O O . GLU B 1 36 ? 6.576 71.131 32.117 1.00 63.29 36 GLU B O 1
ATOM 2539 N N . HIS B 1 37 ? 8.332 70.355 30.924 1.00 62.88 37 HIS B N 1
ATOM 2540 C CA . HIS B 1 37 ? 8.981 69.678 32.063 1.00 64.64 37 HIS B CA 1
ATOM 2541 C C . HIS B 1 37 ? 10.266 70.345 32.546 1.00 64.93 37 HIS B C 1
ATOM 2542 O O . HIS B 1 37 ? 10.736 70.037 33.642 1.00 65.91 37 HIS B O 1
ATOM 2549 N N . ALA B 1 38 ? 10.812 71.266 31.751 1.00 63.86 38 ALA B N 1
ATOM 2550 C CA . ALA B 1 38 ? 12.127 71.849 31.998 1.00 64.37 38 ALA B CA 1
ATOM 2551 C C . ALA B 1 38 ? 12.142 73.345 31.645 1.00 64.45 38 ALA B C 1
ATOM 2552 O O . ALA B 1 38 ? 12.652 73.720 30.593 1.00 63.67 38 ALA B O 1
ATOM 2554 N N . PRO B 1 39 ? 11.606 74.211 32.539 1.00 66.52 39 PRO B N 1
ATOM 2555 C CA . PRO B 1 39 ? 11.463 75.658 32.265 1.00 66.66 39 PRO B CA 1
ATOM 2556 C C . PRO B 1 39 ? 12.754 76.376 31.878 1.00 66.53 39 PRO B C 1
ATOM 2557 O O . PRO B 1 39 ? 12.714 77.352 31.129 1.00 65.89 39 PRO B O 1
ATOM 2561 N N . ARG B 1 40 ? 13.884 75.909 32.404 1.00 67.57 40 ARG B N 1
ATOM 2562 C CA . ARG B 1 40 ? 15.195 76.433 32.003 1.00 67.55 40 ARG B CA 1
ATOM 2563 C C . ARG B 1 40 ? 15.351 76.541 30.483 1.00 65.43 40 ARG B C 1
ATOM 2564 O O . ARG B 1 40 ? 16.001 77.461 29.979 1.00 64.60 40 ARG B O 1
ATOM 2572 N N . ILE B 1 41 ? 14.747 75.612 29.745 1.00 64.26 41 ILE B N 1
ATOM 2573 C CA . ILE B 1 41 ? 14.982 75.557 28.289 1.00 62.90 41 ILE B CA 1
ATOM 2574 C C . ILE B 1 41 ? 14.588 76.866 27.559 1.00 62.77 41 ILE B C 1
ATOM 2575 O O . ILE B 1 41 ? 15.442 77.510 26.944 1.00 61.91 41 ILE B O 1
ATOM 2580 N N . PRO B 1 42 ? 13.305 77.261 27.622 1.00 63.47 42 PRO B N 1
ATOM 2581 C CA . PRO B 1 42 ? 12.908 78.544 27.020 1.00 63.67 42 PRO B CA 1
ATOM 2582 C C . PRO B 1 42 ? 13.551 79.765 27.724 1.00 64.74 42 PRO B C 1
ATOM 2583 O O . PRO B 1 42 ? 13.876 80.758 27.059 1.00 64.54 42 PRO B O 1
ATOM 2587 N N . GLU B 1 43 ? 13.744 79.696 29.048 1.00 66.30 43 GLU B N 1
ATOM 2588 C CA . GLU B 1 43 ? 14.521 80.753 29.738 1.00 67.62 43 GLU B CA 1
ATOM 2589 C C . GLU B 1 43 ? 15.858 80.951 29.049 1.00 66.59 43 GLU B C 1
ATOM 2590 O O . GLU B 1 43 ? 16.196 82.071 28.683 1.00 67.20 43 GLU B O 1
ATOM 2596 N N . VAL B 1 44 ? 16.610 79.866 28.869 1.00 65.45 44 VAL B N 1
ATOM 2597 C CA . VAL B 1 44 ? 17.908 79.948 28.167 1.00 64.92 44 VAL B CA 1
ATOM 2598 C C . VAL B 1 44 ? 17.773 80.409 26.697 1.00 63.81 44 VAL B C 1
ATOM 2599 O O . VAL B 1 44 ? 18.563 81.227 26.212 1.00 63.37 44 VAL B O 1
ATOM 2603 N N . THR B 1 45 ? 16.780 79.869 25.992 1.00 63.30 45 THR B N 1
ATOM 2604 C CA . THR B 1 45 ? 16.539 80.240 24.584 1.00 62.40 45 THR B CA 1
ATOM 2605 C C . THR B 1 45 ? 16.126 81.708 24.438 1.00 63.28 45 THR B C 1
ATOM 2606 O O . THR B 1 45 ? 16.643 82.419 23.558 1.00 61.22 45 THR B O 1
ATOM 2610 N N . ALA B 1 46 ? 15.176 82.130 25.285 1.00 64.88 46 ALA B N 1
ATOM 2611 C CA . ALA B 1 46 ? 14.786 83.525 25.385 1.00 66.94 46 ALA B CA 1
ATOM 2612 C C . ALA B 1 46 ? 16.035 84.378 25.442 1.00 68.55 46 ALA B C 1
ATOM 2613 O O . ALA B 1 46 ? 16.212 85.279 24.633 1.00 68.24 46 ALA B O 1
ATOM 2615 N N . HIS B 1 47 ? 16.914 84.038 26.382 1.00 71.46 47 HIS B N 1
ATOM 2616 C CA . HIS B 1 47 ? 18.105 84.836 26.710 1.00 73.70 47 HIS B CA 1
ATOM 2617 C C . HIS B 1 47 ? 19.089 85.005 25.539 1.00 73.98 47 HIS B C 1
ATOM 2618 O O . HIS B 1 47 ? 19.835 85.982 25.499 1.00 74.45 47 HIS B O 1
ATOM 2625 N N . LEU B 1 48 ? 19.096 84.075 24.582 1.00 74.27 48 LEU B N 1
ATOM 2626 C CA . LEU B 1 48 ? 19.963 84.226 23.405 1.00 74.48 48 LEU B CA 1
ATOM 2627 C C . LEU B 1 48 ? 19.302 85.045 22.285 1.00 74.81 48 LEU B C 1
ATOM 2628 O O . LEU B 1 48 ? 19.973 85.811 21.594 1.00 74.05 48 LEU B O 1
ATOM 2633 N N . ILE B 1 49 ? 17.992 84.877 22.115 1.00 76.01 49 ILE B N 1
ATOM 2634 C CA . ILE B 1 49 ? 17.275 85.494 20.997 1.00 76.86 49 ILE B CA 1
ATOM 2635 C C . ILE B 1 49 ? 16.944 86.963 21.297 1.00 78.60 49 ILE B C 1
ATOM 2636 O O . ILE B 1 49 ? 17.112 87.830 20.434 1.00 78.54 49 ILE B O 1
ATOM 2641 N N . GLU B 1 50 ? 16.506 87.242 22.527 1.00 80.67 50 GLU B N 1
ATOM 2642 C CA . GLU B 1 50 ? 16.249 88.624 22.969 1.00 82.15 50 GLU B CA 1
ATOM 2643 C C . GLU B 1 50 ? 17.546 89.438 23.193 1.00 82.98 50 GLU B C 1
ATOM 2644 O O . GLU B 1 50 ? 17.481 90.588 23.641 1.00 83.97 50 GLU B O 1
ATOM 2650 N N . ALA B 1 51 ? 18.707 88.849 22.874 1.00 82.54 51 ALA B N 1
ATOM 2651 C CA . ALA B 1 51 ? 20.002 89.554 22.915 1.00 82.83 51 ALA B CA 1
ATOM 2652 C C . ALA B 1 51 ? 20.453 90.032 21.527 1.00 82.04 51 ALA B C 1
ATOM 2653 O O . ALA B 1 51 ? 21.622 89.849 21.132 1.00 82.13 51 ALA B O 1
ATOM 2655 N N . GLY B 1 52 ? 19.536 90.662 20.791 1.00 81.48 52 GLY B N 1
ATOM 2656 C CA . GLY B 1 52 ? 19.858 91.205 19.467 1.00 80.24 52 GLY B CA 1
ATOM 2657 C C . GLY B 1 52 ? 20.144 90.125 18.435 1.00 78.24 52 GLY B C 1
ATOM 2658 O O . GLY B 1 52 ? 19.796 88.955 18.637 1.00 78.02 52 GLY B O 1
ATOM 2659 N N . GLY B 1 53 ? 20.790 90.522 17.335 1.00 76.57 53 GLY B N 1
ATOM 2660 C CA . GLY B 1 53 ? 20.963 89.663 16.149 1.00 74.41 53 GLY B CA 1
ATOM 2661 C C . GLY B 1 53 ? 20.116 90.183 14.989 1.00 72.95 53 GLY B C 1
ATOM 2662 O O . GLY B 1 53 ? 18.924 90.483 15.166 1.00 73.71 53 GLY B O 1
ATOM 2663 N N . LYS B 1 54 ? 20.723 90.297 13.805 1.00 70.57 54 LYS B N 1
ATOM 2664 C CA . LYS B 1 54 ? 20.055 90.906 12.637 1.00 68.65 54 LYS B CA 1
ATOM 2665 C C . LYS B 1 54 ? 19.037 89.955 11.956 1.00 65.57 54 LYS B C 1
ATOM 2666 O O . LYS B 1 54 ? 18.237 90.375 11.100 1.00 65.80 54 LYS B O 1
ATOM 2672 N N . ARG B 1 55 ? 19.067 88.685 12.355 1.00 61.65 55 ARG B N 1
ATOM 2673 C CA . ARG B 1 55 ? 18.167 87.662 11.836 1.00 57.85 55 ARG B CA 1
ATOM 2674 C C . ARG B 1 55 ? 18.214 87.567 10.323 1.00 53.49 55 ARG B C 1
ATOM 2675 O O . ARG B 1 55 ? 17.180 87.381 9.707 1.00 52.14 55 ARG B O 1
ATOM 2683 N N . LEU B 1 56 ? 19.397 87.690 9.737 1.00 49.79 56 LEU B N 1
ATOM 2684 C CA . LEU B 1 56 ? 19.547 87.594 8.289 1.00 47.55 56 LEU B CA 1
ATOM 2685 C C . LEU B 1 56 ? 19.104 86.214 7.803 1.00 44.41 56 LEU B C 1
ATOM 2686 O O . LEU B 1 56 ? 18.541 86.084 6.725 1.00 41.65 56 LEU B O 1
ATOM 2691 N N . ARG B 1 57 ? 19.440 85.188 8.586 1.00 41.15 57 ARG B N 1
ATOM 2692 C CA . ARG B 1 57 ? 19.278 83.824 8.104 1.00 38.97 57 ARG B CA 1
ATOM 2693 C C . ARG B 1 57 ? 17.812 83.437 7.890 1.00 36.66 57 ARG B C 1
ATOM 2694 O O . ARG B 1 57 ? 17.493 83.003 6.805 1.00 35.48 57 ARG B O 1
ATOM 2702 N N . PRO B 1 58 ? 16.926 83.627 8.877 1.00 35.51 58 PRO B N 1
ATOM 2703 C CA . PRO B 1 58 ? 15.544 83.334 8.533 1.00 34.88 58 PRO B CA 1
ATOM 2704 C C . PRO B 1 58 ? 14.973 84.247 7.449 1.00 35.08 58 PRO B C 1
ATOM 2705 O O . PRO B 1 58 ? 14.140 83.796 6.663 1.00 33.39 58 PRO B O 1
ATOM 2709 N N . MET B 1 59 ? 15.417 85.518 7.397 1.00 34.75 59 MET B N 1
ATOM 2710 C CA . MET B 1 59 ? 14.955 86.398 6.318 1.00 35.60 59 MET B CA 1
ATOM 2711 C C . MET B 1 59 ? 15.303 85.875 4.954 1.00 33.75 59 MET B C 1
ATOM 2712 O O . MET B 1 59 ? 14.563 86.106 3.990 1.00 32.70 59 MET B O 1
ATOM 2717 N N . LEU B 1 60 ? 16.448 85.240 4.854 1.00 33.16 60 LEU B N 1
ATOM 2718 C CA . LEU B 1 60 ? 16.923 84.732 3.575 1.00 33.23 60 LEU B CA 1
ATOM 2719 C C . LEU B 1 60 ? 15.972 83.645 3.072 1.00 32.51 60 LEU B C 1
ATOM 2720 O O . LEU B 1 60 ? 15.705 83.562 1.866 1.00 30.33 60 LEU B O 1
ATOM 2725 N N . THR B 1 61 ? 15.486 82.800 3.995 1.00 30.47 61 THR B N 1
ATOM 2726 C CA . THR B 1 61 ? 14.553 81.742 3.600 1.00 29.59 61 THR B CA 1
ATOM 2727 C C . THR B 1 61 ? 13.230 82.318 3.156 1.00 31.41 61 THR B C 1
ATOM 2728 O O . THR B 1 61 ? 12.708 81.960 2.095 1.00 31.31 61 THR B O 1
ATOM 2732 N N . LEU B 1 62 ? 12.662 83.212 3.977 1.00 31.36 62 LEU B N 1
ATOM 2733 C CA . LEU B 1 62 ? 11.404 83.878 3.632 1.00 31.88 62 LEU B CA 1
ATOM 2734 C C . LEU B 1 62 ? 11.505 84.613 2.285 1.00 32.94 62 LEU B C 1
ATOM 2735 O O . LEU B 1 62 ? 10.620 84.493 1.460 1.00 31.67 62 LEU B O 1
ATOM 2740 N N . ALA B 1 63 ? 12.567 85.407 2.108 1.00 31.75 63 ALA B N 1
ATOM 2741 C CA . ALA B 1 63 ? 12.760 86.171 0.883 1.00 32.82 63 ALA B CA 1
ATOM 2742 C C . ALA B 1 63 ? 12.859 85.259 -0.357 1.00 32.31 63 ALA B C 1
ATOM 2743 O O . ALA B 1 63 ? 12.236 85.547 -1.414 1.00 32.96 63 ALA B O 1
ATOM 2745 N N . ALA B 1 64 ? 13.617 84.192 -0.235 1.00 31.66 64 ALA B N 1
ATOM 2746 C CA . ALA B 1 64 ? 13.779 83.243 -1.345 1.00 33.01 64 ALA B CA 1
ATOM 2747 C C . ALA B 1 64 ? 12.430 82.580 -1.732 1.00 33.57 64 ALA B C 1
ATOM 2748 O O . ALA B 1 64 ? 12.102 82.518 -2.927 1.00 34.80 64 ALA B O 1
ATOM 2750 N N . ALA B 1 65 ? 11.660 82.143 -0.746 1.00 32.81 65 ALA B N 1
ATOM 2751 C CA . ALA B 1 65 ? 10.387 81.506 -1.009 1.00 34.22 65 ALA B CA 1
ATOM 2752 C C . ALA B 1 65 ? 9.416 82.507 -1.685 1.00 35.52 65 ALA B C 1
ATOM 2753 O O . ALA B 1 65 ? 8.832 82.200 -2.717 1.00 37.45 65 ALA B O 1
ATOM 2755 N N . ARG B 1 66 ? 9.304 83.713 -1.128 1.00 36.35 66 ARG B N 1
ATOM 2756 C CA . ARG B 1 66 ? 8.386 84.745 -1.656 1.00 37.77 66 ARG B CA 1
ATOM 2757 C C . ARG B 1 66 ? 8.882 85.244 -3.022 1.00 37.45 66 ARG B C 1
ATOM 2758 O O . ARG B 1 66 ? 8.075 85.537 -3.901 1.00 38.15 66 ARG B O 1
ATOM 2766 N N . LEU B 1 67 ? 10.189 85.313 -3.214 1.00 36.59 67 LEU B N 1
ATOM 2767 C CA . LEU B 1 67 ? 10.738 85.704 -4.497 1.00 38.94 67 LEU B CA 1
ATOM 2768 C C . LEU B 1 67 ? 10.345 84.763 -5.662 1.00 38.78 67 LEU B C 1
ATOM 2769 O O . LEU B 1 67 ? 10.211 85.210 -6.801 1.00 39.44 67 LEU B O 1
ATOM 2774 N N . VAL B 1 68 ? 10.224 83.470 -5.399 1.00 38.82 68 VAL B N 1
ATOM 2775 C CA . VAL B 1 68 ? 9.817 82.542 -6.456 1.00 39.04 68 VAL B CA 1
ATOM 2776 C C . VAL B 1 68 ? 8.283 82.347 -6.482 1.00 39.97 68 VAL B C 1
ATOM 2777 O O . VAL B 1 68 ? 7.763 81.426 -7.139 1.00 41.02 68 VAL B O 1
ATOM 2781 N N . GLY B 1 69 ? 7.554 83.181 -5.743 1.00 39.26 69 GLY B N 1
ATOM 2782 C CA . GLY B 1 69 ? 6.089 83.208 -5.781 1.00 39.26 69 GLY B CA 1
ATOM 2783 C C . GLY B 1 69 ? 5.321 82.310 -4.817 1.00 39.02 69 GLY B C 1
ATOM 2784 O O . GLY B 1 69 ? 4.153 82.031 -5.049 1.00 37.97 69 GLY B O 1
ATOM 2785 N N . TYR B 1 70 ? 5.972 81.855 -3.747 1.00 37.09 70 TYR B N 1
ATOM 2786 C CA . TYR B 1 70 ? 5.344 80.955 -2.804 1.00 37.32 70 TYR B CA 1
ATOM 2787 C C . TYR B 1 70 ? 4.405 81.752 -1.923 1.00 38.64 70 TYR B C 1
ATOM 2788 O O . TYR B 1 70 ? 4.754 82.838 -1.492 1.00 39.75 70 TYR B O 1
ATOM 2797 N N . GLY B 1 71 ? 3.223 81.210 -1.691 1.00 38.81 71 GLY B N 1
ATOM 2798 C CA . GLY B 1 71 ? 2.209 81.841 -0.856 1.00 40.16 71 GLY B CA 1
ATOM 2799 C C . GLY B 1 71 ? 2.135 81.290 0.561 1.00 39.55 71 GLY B C 1
ATOM 2800 O O . GLY B 1 71 ? 1.308 81.741 1.341 1.00 41.10 71 GLY B O 1
ATOM 2801 N N . GLY B 1 72 ? 2.983 80.329 0.918 1.00 39.12 72 GLY B N 1
ATOM 2802 C CA . GLY B 1 72 ? 2.983 79.780 2.278 1.00 38.77 72 GLY B CA 1
ATOM 2803 C C . GLY B 1 72 ? 2.308 78.423 2.266 1.00 39.16 72 GLY B C 1
ATOM 2804 O O . GLY B 1 72 ? 1.828 77.987 1.209 1.00 39.37 72 GLY B O 1
ATOM 2805 N N . PRO B 1 73 ? 2.255 77.767 3.430 1.00 38.16 73 PRO B N 1
ATOM 2806 C CA . PRO B 1 73 ? 2.691 78.316 4.715 1.00 37.13 73 PRO B CA 1
ATOM 2807 C C . PRO B 1 73 ? 4.085 77.890 5.176 1.00 35.70 73 PRO B C 1
ATOM 2808 O O . PRO B 1 73 ? 4.537 78.317 6.220 1.00 34.03 73 PRO B O 1
ATOM 2812 N N . PHE B 1 74 ? 4.719 76.970 4.464 1.00 34.21 74 PHE B N 1
ATOM 2813 C CA . PHE B 1 74 ? 5.849 76.240 5.048 1.00 32.98 74 PHE B CA 1
ATOM 2814 C C . PHE B 1 74 ? 7.202 76.935 4.949 1.00 31.96 74 PHE B C 1
ATOM 2815 O O . PHE B 1 74 ? 8.196 76.414 5.439 1.00 29.77 74 PHE B O 1
ATOM 2823 N N . HIS B 1 75 ? 7.262 78.094 4.304 1.00 31.32 75 HIS B N 1
ATOM 2824 C CA . HIS B 1 75 ? 8.491 78.886 4.325 1.00 31.60 75 HIS B CA 1
ATOM 2825 C C . HIS B 1 75 ? 8.722 79.443 5.767 1.00 32.41 75 HIS B C 1
ATOM 2826 O O . HIS B 1 75 ? 9.851 79.670 6.181 1.00 31.15 75 HIS B O 1
ATOM 2833 N N . VAL B 1 76 ? 7.644 79.661 6.493 1.00 33.11 76 VAL B N 1
ATOM 2834 C CA . VAL B 1 76 ? 7.727 80.046 7.918 1.00 34.31 76 VAL B CA 1
ATOM 2835 C C . VAL B 1 76 ? 8.400 78.969 8.788 1.00 33.79 76 VAL B C 1
ATOM 2836 O O . VAL B 1 76 ? 9.405 79.226 9.501 1.00 34.80 76 VAL B O 1
ATOM 2840 N N . HIS B 1 77 ? 7.938 77.743 8.626 1.00 33.77 77 HIS B N 1
ATOM 2841 C CA . HIS B 1 77 ? 8.531 76.590 9.304 1.00 32.50 77 HIS B CA 1
ATOM 2842 C C . HIS B 1 77 ? 10.020 76.479 8.979 1.00 32.19 77 HIS B C 1
ATOM 2843 O O . HIS B 1 77 ? 10.848 76.271 9.865 1.00 31.15 77 HIS B O 1
ATOM 2850 N N . LEU B 1 78 ? 10.381 76.631 7.707 1.00 31.16 78 LEU B N 1
ATOM 2851 C CA . LEU B 1 78 ? 11.770 76.500 7.310 1.00 30.39 78 LEU B CA 1
ATOM 2852 C C . LEU B 1 78 ? 12.648 77.614 7.887 1.00 30.16 78 LEU B C 1
ATOM 2853 O O . LEU B 1 78 ? 13.774 77.346 8.356 1.00 28.98 78 LEU B O 1
ATOM 2858 N N . ALA B 1 79 ? 12.146 78.839 7.824 1.00 30.47 79 ALA B N 1
ATOM 2859 C CA . ALA B 1 79 ? 12.851 80.010 8.415 1.00 31.59 79 ALA B CA 1
ATOM 2860 C C . ALA B 1 79 ? 13.060 79.835 9.941 1.00 31.29 79 ALA B C 1
ATOM 2861 O O . ALA B 1 79 ? 14.172 80.104 10.440 1.00 30.38 79 ALA B O 1
ATOM 2863 N N . ALA B 1 80 ? 12.033 79.345 10.647 1.00 30.76 80 ALA B N 1
ATOM 2864 C CA . ALA B 1 80 ? 12.168 79.051 12.072 1.00 30.64 80 ALA B CA 1
ATOM 2865 C C . ALA B 1 80 ? 13.256 77.960 12.334 1.00 31.45 80 ALA B C 1
ATOM 2866 O O . ALA B 1 80 ? 14.085 78.074 13.223 1.00 30.74 80 ALA B O 1
ATOM 2868 N N . THR B 1 81 ? 13.270 76.930 11.498 1.00 30.75 81 THR B N 1
ATOM 2869 C CA . THR B 1 81 ? 14.244 75.873 11.632 1.00 31.75 81 THR B CA 1
ATOM 2870 C C . THR B 1 81 ? 15.667 76.373 11.414 1.00 31.36 81 THR B C 1
ATOM 2871 O O . THR B 1 81 ? 16.572 76.072 12.197 1.00 31.04 81 THR B O 1
ATOM 2875 N N . VAL B 1 82 ? 15.863 77.181 10.390 1.00 31.81 82 VAL B N 1
ATOM 2876 C CA . VAL B 1 82 ? 17.155 77.827 10.137 1.00 31.04 82 VAL B CA 1
ATOM 2877 C C . VAL B 1 82 ? 17.602 78.655 11.367 1.00 32.31 82 VAL B C 1
ATOM 2878 O O . VAL B 1 82 ? 18.736 78.584 11.795 1.00 32.18 82 VAL B O 1
ATOM 2882 N N . GLU B 1 83 ? 16.693 79.379 11.972 1.00 33.67 83 GLU B N 1
ATOM 2883 C CA . GLU B 1 83 ? 17.047 80.142 13.128 1.00 35.71 83 GLU B CA 1
ATOM 2884 C C . GLU B 1 83 ? 17.336 79.276 14.343 1.00 35.84 83 GLU B C 1
ATOM 2885 O O . GLU B 1 83 ? 18.267 79.584 15.097 1.00 36.48 83 GLU B O 1
ATOM 2891 N N . PHE B 1 84 ? 16.524 78.226 14.553 1.00 35.03 84 PHE B N 1
ATOM 2892 C CA . PHE B 1 84 ? 16.809 77.252 15.626 1.00 34.22 84 PHE B CA 1
ATOM 2893 C C . PHE B 1 84 ? 18.213 76.647 15.464 1.00 33.49 84 PHE B C 1
ATOM 2894 O O . PHE B 1 84 ? 18.967 76.515 16.438 1.00 33.76 84 PHE B O 1
ATOM 2902 N N . ILE B 1 85 ? 18.563 76.251 14.247 1.00 32.27 85 ILE B N 1
ATOM 2903 C CA . ILE B 1 85 ? 19.873 75.681 13.995 1.00 32.82 85 ILE B CA 1
ATOM 2904 C C . ILE B 1 85 ? 20.983 76.691 14.306 1.00 33.99 85 ILE B C 1
ATOM 2905 O O . ILE B 1 85 ? 21.979 76.364 14.970 1.00 34.87 85 ILE B O 1
ATOM 2910 N N . HIS B 1 86 ? 20.794 77.934 13.877 1.00 33.74 86 HIS B N 1
ATOM 2911 C CA . HIS B 1 86 ? 21.786 78.967 14.153 1.00 34.71 86 HIS B CA 1
ATOM 2912 C C . HIS B 1 86 ? 21.908 79.142 15.652 1.00 34.54 86 HIS B C 1
ATOM 2913 O O . HIS B 1 86 ? 23.028 79.211 16.157 1.00 34.77 86 HIS B O 1
ATOM 2920 N N . THR B 1 87 ? 20.780 79.193 16.362 1.00 34.78 87 THR B N 1
ATOM 2921 C CA . THR B 1 87 ? 20.806 79.441 17.781 1.00 35.58 87 THR B CA 1
ATOM 2922 C C . THR B 1 87 ? 21.500 78.296 18.530 1.00 36.02 87 THR B C 1
ATOM 2923 O O . THR B 1 87 ? 22.318 78.523 19.442 1.00 35.53 87 THR B O 1
ATOM 2927 N N . ALA B 1 88 ? 21.147 77.056 18.186 1.00 35.17 88 ALA B N 1
ATOM 2928 C CA . ALA B 1 88 ? 21.806 75.873 18.750 1.00 33.79 88 ALA B CA 1
ATOM 2929 C C . ALA B 1 88 ? 23.285 75.919 18.512 1.00 34.02 88 ALA B C 1
ATOM 2930 O O . ALA B 1 88 ? 24.053 75.604 19.444 1.00 33.97 88 ALA B O 1
ATOM 2932 N N . THR B 1 89 ? 23.704 76.302 17.290 1.00 34.58 89 THR B N 1
ATOM 2933 C CA . THR B 1 89 ? 25.129 76.423 16.915 1.00 36.29 89 THR B CA 1
ATOM 2934 C C . THR B 1 89 ? 25.870 77.438 17.814 1.00 37.96 89 THR B C 1
ATOM 2935 O O . THR B 1 89 ? 26.997 77.192 18.310 1.00 36.16 89 THR B O 1
ATOM 2939 N N . LEU B 1 90 ? 25.209 78.576 18.058 1.00 39.09 90 LEU B N 1
ATOM 2940 C CA . LEU B 1 90 ? 25.801 79.611 18.923 1.00 40.61 90 LEU B CA 1
ATOM 2941 C C . LEU B 1 90 ? 25.949 79.113 20.335 1.00 40.76 90 LEU B C 1
ATOM 2942 O O . LEU B 1 90 ? 26.986 79.334 20.942 1.00 43.92 90 LEU B O 1
ATOM 2947 N N . LEU B 1 91 ? 24.925 78.462 20.878 1.00 40.45 91 LEU B N 1
ATOM 2948 C CA . LEU B 1 91 ? 24.999 77.952 22.236 1.00 40.80 91 LEU B CA 1
ATOM 2949 C C . LEU B 1 91 ? 26.178 76.997 22.387 1.00 41.97 91 LEU B C 1
ATOM 2950 O O . LEU B 1 91 ? 26.878 77.025 23.414 1.00 40.85 91 LEU B O 1
ATOM 2955 N N . HIS B 1 92 ? 26.344 76.106 21.389 1.00 39.72 92 HIS B N 1
ATOM 2956 C CA . HIS B 1 92 ? 27.444 75.116 21.380 1.00 40.77 92 HIS B CA 1
ATOM 2957 C C . HIS B 1 92 ? 28.845 75.737 21.109 1.00 42.05 92 HIS B C 1
ATOM 2958 O O . HIS B 1 92 ? 29.816 75.320 21.725 1.00 43.83 92 HIS B O 1
ATOM 2965 N N . ASP B 1 93 ? 28.936 76.750 20.269 1.00 43.38 93 ASP B N 1
ATOM 2966 C CA . ASP B 1 93 ? 30.209 77.456 20.000 1.00 46.04 93 ASP B CA 1
ATOM 2967 C C . ASP B 1 93 ? 30.733 78.104 21.287 1.00 46.79 93 ASP B C 1
ATOM 2968 O O . ASP B 1 93 ? 31.941 78.204 21.456 1.00 47.63 93 ASP B O 1
ATOM 2973 N N . ASP B 1 94 ? 29.838 78.492 22.201 1.00 47.49 94 ASP B N 1
ATOM 2974 C CA . ASP B 1 94 ? 30.212 79.163 23.456 1.00 49.56 94 ASP B CA 1
ATOM 2975 C C . ASP B 1 94 ? 30.644 78.193 24.554 1.00 51.97 94 ASP B C 1
ATOM 2976 O O . ASP B 1 94 ? 31.418 78.560 25.433 1.00 52.46 94 ASP B O 1
ATOM 2981 N N . VAL B 1 95 ? 30.111 76.978 24.557 1.00 52.84 95 VAL B N 1
ATOM 2982 C CA . VAL B 1 95 ? 30.667 75.933 25.402 1.00 55.19 95 VAL B CA 1
ATOM 2983 C C . VAL B 1 95 ? 32.074 75.607 24.902 1.00 57.08 95 VAL B C 1
ATOM 2984 O O . VAL B 1 95 ? 33.034 75.630 25.681 1.00 58.41 95 VAL B O 1
ATOM 2988 N N . VAL B 1 96 ? 32.190 75.377 23.594 1.00 58.54 96 VAL B N 1
ATOM 2989 C CA . VAL B 1 96 ? 33.448 74.970 22.933 1.00 60.13 96 VAL B CA 1
ATOM 2990 C C . VAL B 1 96 ? 34.659 75.897 23.272 1.00 62.37 96 VAL B C 1
ATOM 2991 O O . VAL B 1 96 ? 35.678 75.415 23.801 1.00 62.58 96 VAL B O 1
ATOM 2995 N N . ASP B 1 97 ? 34.567 77.201 22.992 1.00 63.72 97 ASP B N 1
ATOM 2996 C CA . ASP B 1 97 ? 35.642 78.141 23.442 1.00 65.60 97 ASP B CA 1
ATOM 2997 C C . ASP B 1 97 ? 35.398 78.775 24.845 1.00 67.56 97 ASP B C 1
ATOM 2998 O O . ASP B 1 97 ? 36.115 79.700 25.262 1.00 68.06 97 ASP B O 1
ATOM 3003 N N . GLU B 1 98 ? 34.427 78.218 25.579 1.00 69.01 98 GLU B N 1
ATOM 3004 C CA . GLU B 1 98 ? 34.087 78.613 26.954 1.00 70.93 98 GLU B CA 1
ATOM 3005 C C . GLU B 1 98 ? 34.040 80.160 27.086 1.00 71.64 98 GLU B C 1
ATOM 3006 O O . GLU B 1 98 ? 34.832 80.779 27.822 1.00 73.30 98 GLU B O 1
ATOM 3012 N N . SER B 1 99 ? 33.107 80.774 26.343 1.00 70.93 99 SER B N 1
ATOM 3013 C CA . SER B 1 99 ? 33.018 82.239 26.228 1.00 71.02 99 SER B CA 1
ATOM 3014 C C . SER B 1 99 ? 32.127 82.843 27.306 1.00 71.91 99 SER B C 1
ATOM 3015 O O . SER B 1 99 ? 31.049 82.315 27.607 1.00 71.93 99 SER B O 1
ATOM 3018 N N . ARG B 1 100 ? 32.575 83.969 27.864 1.00 72.73 100 ARG B N 1
ATOM 3019 C CA . ARG B 1 100 ? 31.884 84.607 28.996 1.00 73.88 100 ARG B CA 1
ATOM 3020 C C . ARG B 1 100 ? 30.775 85.581 28.544 1.00 73.43 100 ARG B C 1
ATOM 3021 O O . ARG B 1 100 ? 29.756 85.729 29.242 1.00 74.46 100 ARG B O 1
ATOM 3023 N N . GLN B 1 101 ? 30.971 86.228 27.390 1.00 72.72 101 GLN B N 1
ATOM 3024 C CA . GLN B 1 101 ? 29.996 87.182 26.845 1.00 72.36 101 GLN B CA 1
ATOM 3025 C C . GLN B 1 101 ? 29.617 86.923 25.382 1.00 70.77 101 GLN B C 1
ATOM 3026 O O . GLN B 1 101 ? 30.414 86.439 24.578 1.00 69.70 101 GLN B O 1
ATOM 3032 N N . ARG B 1 102 ? 28.367 87.251 25.068 1.00 70.79 102 ARG B N 1
ATOM 3033 C CA . ARG B 1 102 ? 27.860 87.254 23.691 1.00 69.65 102 ARG B CA 1
ATOM 3034 C C . ARG B 1 102 ? 26.987 88.497 23.537 1.00 70.09 102 ARG B C 1
ATOM 3035 O O . ARG B 1 102 ? 26.034 88.685 24.312 1.00 70.91 102 ARG B O 1
ATOM 3043 N N . ARG B 1 103 ? 27.308 89.337 22.554 1.00 69.92 103 ARG B N 1
ATOM 3044 C CA . ARG B 1 103 ? 26.581 90.595 22.329 1.00 70.51 103 ARG B CA 1
ATOM 3045 C C . ARG B 1 103 ? 26.542 91.430 23.609 1.00 72.03 103 ARG B C 1
ATOM 3046 O O . ARG B 1 103 ? 25.464 91.844 24.049 1.00 73.02 103 ARG B O 1
ATOM 3048 N N . GLY B 1 104 ? 27.716 91.625 24.220 1.00 72.66 104 GLY B N 1
ATOM 3049 C CA . GLY B 1 104 ? 27.870 92.458 25.430 1.00 74.47 104 GLY B CA 1
ATOM 3050 C C . GLY B 1 104 ? 27.189 91.958 26.707 1.00 75.50 104 GLY B C 1
ATOM 3051 O O . GLY B 1 104 ? 27.326 92.587 27.769 1.00 77.61 104 GLY B O 1
ATOM 3052 N N . ARG B 1 105 ? 26.462 90.836 26.622 1.00 74.62 105 ARG B N 1
ATOM 3053 C CA . ARG B 1 105 ? 25.747 90.262 27.769 1.00 75.11 105 ARG B CA 1
ATOM 3054 C C . ARG B 1 105 ? 26.309 88.861 28.068 1.00 74.39 105 ARG B C 1
ATOM 3055 O O . ARG B 1 105 ? 26.834 88.202 27.156 1.00 73.17 105 ARG B O 1
ATOM 3057 N N . PRO B 1 106 ? 26.194 88.401 29.336 1.00 74.74 106 PRO B N 1
ATOM 3058 C CA . PRO B 1 106 ? 26.767 87.105 29.737 1.00 74.14 106 PRO B CA 1
ATOM 3059 C C . PRO B 1 106 ? 26.171 85.913 28.959 1.00 72.44 106 PRO B C 1
ATOM 3060 O O . PRO B 1 106 ? 24.970 85.906 28.608 1.00 71.39 106 PRO B O 1
ATOM 3064 N N . THR B 1 107 ? 27.025 84.928 28.691 1.00 71.14 107 THR B N 1
ATOM 3065 C CA . THR B 1 107 ? 26.653 83.758 27.895 1.00 69.27 107 THR B CA 1
ATOM 3066 C C . THR B 1 107 ? 25.791 82.834 28.714 1.00 69.47 107 THR B C 1
ATOM 3067 O O . THR B 1 107 ? 25.821 82.894 29.953 1.00 70.27 107 THR B O 1
ATOM 3071 N N . ALA B 1 108 ? 25.047 81.961 28.023 1.00 68.03 108 ALA B N 1
ATOM 3072 C CA . ALA B 1 108 ? 24.191 80.997 28.685 1.00 67.91 108 ALA B CA 1
ATOM 3073 C C . ALA B 1 108 ? 25.032 80.101 29.586 1.00 68.55 108 ALA B C 1
ATOM 3074 O O . ALA B 1 108 ? 24.643 79.833 30.720 1.00 69.20 108 ALA B O 1
ATOM 3076 N N . ASN B 1 109 ? 26.181 79.646 29.082 1.00 68.22 109 ASN B N 1
ATOM 3077 C CA . ASN B 1 109 ? 27.057 78.725 29.855 1.00 69.50 109 ASN B CA 1
ATOM 3078 C C . ASN B 1 109 ? 27.675 79.342 31.113 1.00 70.66 109 ASN B C 1
ATOM 3079 O O . ASN B 1 109 ? 27.863 78.638 32.106 1.00 71.48 109 ASN B O 1
ATOM 3084 N N . LEU B 1 110 ? 27.985 80.639 31.051 1.00 71.04 110 LEU B N 1
ATOM 3085 C CA . LEU B 1 110 ? 28.412 81.422 32.226 1.00 72.71 110 LEU B CA 1
ATOM 3086 C C . LEU B 1 110 ? 27.251 81.595 33.217 1.00 73.95 110 LEU B C 1
ATOM 3087 O O . LEU B 1 110 ? 27.331 81.190 34.391 1.00 75.64 110 LEU B O 1
ATOM 3089 N N . LEU B 1 111 ? 26.154 82.165 32.723 1.00 73.33 111 LEU B N 1
ATOM 3090 C CA . LEU B 1 111 ? 24.953 82.404 33.534 1.00 73.94 111 LEU B CA 1
ATOM 3091 C C . LEU B 1 111 ? 24.423 81.115 34.195 1.00 74.11 111 LEU B C 1
ATOM 3092 O O . LEU B 1 111 ? 23.961 81.137 35.347 1.00 75.20 111 LEU B O 1
ATOM 3097 N N . TRP B 1 112 ? 24.489 79.993 33.469 1.00 72.60 112 TRP B N 1
ATOM 3098 C CA . TRP B 1 112 ? 24.036 78.700 33.997 1.00 72.51 112 TRP B CA 1
ATOM 3099 C C . TRP B 1 112 ? 25.228 77.735 34.141 1.00 72.10 112 TRP B C 1
ATOM 3100 O O . TRP B 1 112 ? 25.973 77.818 35.123 1.00 73.01 112 TRP B O 1
ATOM 3111 N N . ASP B 1 113 ? 25.389 76.823 33.174 1.00 69.63 113 ASP B N 1
ATOM 3112 C CA . ASP B 1 113 ? 26.567 75.959 33.064 1.00 68.73 113 ASP B CA 1
ATOM 3113 C C . ASP B 1 113 ? 26.693 75.397 31.632 1.00 66.56 113 ASP B C 1
ATOM 3114 O O . ASP B 1 113 ? 25.789 75.582 30.783 1.00 65.06 113 ASP B O 1
ATOM 3119 N N . ASN B 1 114 ? 27.832 74.761 31.353 1.00 65.22 114 ASN B N 1
ATOM 3120 C CA . ASN B 1 114 ? 28.112 74.204 30.029 1.00 62.78 114 ASN B CA 1
ATOM 3121 C C . ASN B 1 114 ? 27.083 73.176 29.656 1.00 61.42 114 ASN B C 1
ATOM 3122 O O . ASN B 1 114 ? 26.597 73.163 28.528 1.00 58.65 114 ASN B O 1
ATOM 3127 N N . LYS B 1 115 ? 26.766 72.309 30.609 1.00 62.65 115 LYS B N 1
ATOM 3128 C CA . LYS B 1 115 ? 25.789 71.259 30.387 1.00 62.56 115 LYS B CA 1
ATOM 3129 C C . LYS B 1 115 ? 24.463 71.867 29.942 1.00 62.06 115 LYS B C 1
ATOM 3130 O O . LYS B 1 115 ? 23.795 71.284 29.085 1.00 60.92 115 LYS B O 1
ATOM 3132 N N . SER B 1 116 ? 24.098 73.036 30.490 1.00 61.85 116 SER B N 1
ATOM 3133 C CA . SER B 1 116 ? 22.820 73.689 30.132 1.00 60.61 116 SER B CA 1
ATOM 3134 C C . SER B 1 116 ? 22.817 74.208 28.719 1.00 57.45 116 SER B C 1
ATOM 3135 O O . SER B 1 116 ? 21.889 73.947 27.977 1.00 57.46 116 SER B O 1
ATOM 3138 N N . SER B 1 117 ? 23.842 74.949 28.344 1.00 55.16 117 SER B N 1
ATOM 3139 C CA . SER B 1 117 ? 23.937 75.405 27.003 1.00 52.54 117 SER B CA 1
ATOM 3140 C C . SER B 1 117 ? 24.022 74.247 25.971 1.00 49.21 117 SER B C 1
ATOM 3141 O O . SER B 1 117 ? 23.487 74.366 24.857 1.00 46.86 117 SER B O 1
ATOM 3144 N N . VAL B 1 118 ? 24.692 73.152 26.331 1.00 45.84 118 VAL B N 1
ATOM 3145 C CA . VAL B 1 118 ? 24.742 71.991 25.448 1.00 43.06 118 VAL B CA 1
ATOM 3146 C C . VAL B 1 118 ? 23.363 71.418 25.294 1.00 41.40 118 VAL B C 1
ATOM 3147 O O . VAL B 1 118 ? 22.922 71.169 24.196 1.00 40.02 118 VAL B O 1
ATOM 3151 N N . LEU B 1 119 ? 22.676 71.202 26.400 1.00 42.04 119 LEU B N 1
ATOM 3152 C CA . LEU B 1 119 ? 21.418 70.511 26.386 1.00 41.42 119 LEU B CA 1
ATOM 3153 C C . LEU B 1 119 ? 20.307 71.381 25.803 1.00 40.41 119 LEU B C 1
ATOM 3154 O O . LEU B 1 119 ? 19.392 70.883 25.123 1.00 39.73 119 LEU B O 1
ATOM 3159 N N . VAL B 1 120 ? 20.401 72.683 26.004 1.00 39.48 120 VAL B N 1
ATOM 3160 C CA . VAL B 1 120 ? 19.399 73.569 25.397 1.00 39.16 120 VAL B CA 1
ATOM 3161 C C . VAL B 1 120 ? 19.583 73.620 23.899 1.00 36.92 120 VAL B C 1
ATOM 3162 O O . VAL B 1 120 ? 18.619 73.488 23.177 1.00 38.87 120 VAL B O 1
ATOM 3166 N N . GLY B 1 121 ? 20.813 73.718 23.426 1.00 35.93 121 GLY B N 1
ATOM 3167 C CA . GLY B 1 121 ? 21.078 73.653 22.002 1.00 34.82 121 GLY B CA 1
ATOM 3168 C C . GLY B 1 121 ? 20.562 72.328 21.429 1.00 34.17 121 GLY B C 1
ATOM 3169 O O . GLY B 1 121 ? 19.991 72.286 20.330 1.00 32.94 121 GLY B O 1
ATOM 3170 N N . ASP B 1 122 ? 20.766 71.229 22.151 1.00 34.06 122 ASP B N 1
ATOM 3171 C CA . ASP B 1 122 ? 20.257 69.932 21.631 1.00 34.57 122 ASP B CA 1
ATOM 3172 C C . ASP B 1 122 ? 18.703 69.904 21.510 1.00 34.95 122 ASP B C 1
ATOM 3173 O O . ASP B 1 122 ? 18.116 69.389 20.532 1.00 33.69 122 ASP B O 1
ATOM 3178 N N . TYR B 1 123 ? 18.051 70.410 22.547 1.00 36.40 123 TYR B N 1
ATOM 3179 C CA . TYR B 1 123 ? 16.604 70.538 22.567 1.00 36.59 123 TYR B CA 1
ATOM 3180 C C . TYR B 1 123 ? 16.080 71.320 21.366 1.00 35.15 123 TYR B C 1
ATOM 3181 O O . TYR B 1 123 ? 15.140 70.875 20.726 1.00 35.21 123 TYR B O 1
ATOM 3190 N N . LEU B 1 124 ? 16.680 72.464 21.070 1.00 35.52 124 LEU B N 1
ATOM 3191 C CA . LEU B 1 124 ? 16.243 73.296 19.963 1.00 34.34 124 LEU B CA 1
ATOM 3192 C C . LEU B 1 124 ? 16.499 72.622 18.612 1.00 33.86 124 LEU B C 1
ATOM 3193 O O . LEU B 1 124 ? 15.676 72.695 17.700 1.00 32.50 124 LEU B O 1
ATOM 3198 N N . PHE B 1 125 ? 17.657 72.001 18.492 1.00 33.27 125 PHE B N 1
ATOM 3199 C CA . PHE B 1 125 ? 17.979 71.278 17.292 1.00 32.18 125 PHE B CA 1
ATOM 3200 C C . PHE B 1 125 ? 16.931 70.189 17.025 1.00 31.09 125 PHE B C 1
ATOM 3201 O O . PHE B 1 125 ? 16.461 70.045 15.912 1.00 30.74 125 PHE B O 1
ATOM 3209 N N . ALA B 1 126 ? 16.621 69.397 18.023 1.00 32.91 126 ALA B N 1
ATOM 3210 C CA . ALA B 1 126 ? 15.617 68.337 17.903 1.00 33.67 126 ALA B CA 1
ATOM 3211 C C . ALA B 1 126 ? 14.224 68.877 17.544 1.00 34.76 126 ALA B C 1
ATOM 3212 O O . ALA B 1 126 ? 13.563 68.389 16.631 1.00 33.03 126 ALA B O 1
ATOM 3214 N N . ARG B 1 127 ? 13.783 69.890 18.279 1.00 35.03 127 ARG B N 1
ATOM 3215 C CA . ARG B 1 127 ? 12.509 70.501 18.019 1.00 36.23 127 ARG B CA 1
ATOM 3216 C C . ARG B 1 127 ? 12.436 71.074 16.601 1.00 36.17 127 ARG B C 1
ATOM 3217 O O . ARG B 1 127 ? 11.381 71.051 15.984 1.00 38.15 127 ARG B O 1
ATOM 3225 N N . SER B 1 128 ? 13.539 71.582 16.112 1.00 34.57 128 SER B N 1
ATOM 3226 C CA . SER B 1 128 ? 13.538 72.138 14.787 1.00 36.44 128 SER B CA 1
ATOM 3227 C C . SER B 1 128 ? 13.333 71.063 13.732 1.00 36.17 128 SER B C 1
ATOM 3228 O O . SER B 1 128 ? 12.636 71.309 12.749 1.00 35.75 128 SER B O 1
ATOM 3231 N N . PHE B 1 129 ? 13.950 69.888 13.909 1.00 35.04 129 PHE B N 1
ATOM 3232 C CA . PHE B 1 129 ? 13.670 68.803 12.981 1.00 35.51 129 PHE B CA 1
ATOM 3233 C C . PHE B 1 129 ? 12.274 68.232 13.118 1.00 34.97 129 PHE B C 1
ATOM 3234 O O . PHE B 1 129 ? 11.670 67.881 12.133 1.00 36.07 129 PHE B O 1
ATOM 3242 N N . GLN B 1 130 ? 11.747 68.172 14.330 1.00 35.07 130 GLN B N 1
ATOM 3243 C CA . GLN B 1 130 ? 10.390 67.747 14.534 1.00 35.40 130 GLN B CA 1
ATOM 3244 C C . GLN B 1 130 ? 9.457 68.654 13.759 1.00 35.87 130 GLN B C 1
ATOM 3245 O O . GLN B 1 130 ? 8.573 68.167 13.028 1.00 36.13 130 GLN B O 1
ATOM 3251 N N . LEU B 1 131 ? 9.685 69.963 13.899 1.00 35.03 131 LEU B N 1
ATOM 3252 C CA . LEU B 1 131 ? 8.914 70.972 13.198 1.00 35.33 131 LEU B CA 1
ATOM 3253 C C . LEU B 1 131 ? 8.946 70.778 11.669 1.00 36.02 131 LEU B C 1
ATOM 3254 O O . LEU B 1 131 ? 7.886 70.845 11.023 1.00 37.23 131 LEU B O 1
ATOM 3259 N N . MET B 1 132 ? 10.137 70.468 11.120 1.00 35.82 132 MET B N 1
ATOM 3260 C CA A MET B 1 132 ? 10.278 70.294 9.679 0.50 35.06 132 MET B CA 1
ATOM 3261 C CA B MET B 1 132 ? 10.390 70.202 9.663 0.50 35.36 132 MET B CA 1
ATOM 3262 C C . MET B 1 132 ? 9.413 69.197 9.094 1.00 35.96 132 MET B C 1
ATOM 3263 O O . MET B 1 132 ? 9.022 69.299 7.936 1.00 35.29 132 MET B O 1
ATOM 3272 N N . THR B 1 133 ? 9.105 68.178 9.889 1.00 35.95 133 THR B N 1
ATOM 3273 C CA . THR B 1 133 ? 8.280 67.069 9.450 1.00 37.64 133 THR B CA 1
ATOM 3274 C C . THR B 1 133 ? 6.832 67.509 9.129 1.00 38.16 133 THR B C 1
ATOM 3275 O O . THR B 1 133 ? 6.164 66.887 8.300 1.00 38.78 133 THR B O 1
ATOM 3279 N N . ASP B 1 134 ? 6.381 68.597 9.740 1.00 37.97 134 ASP B N 1
ATOM 3280 C CA . ASP B 1 134 ? 5.079 69.170 9.394 1.00 38.48 134 ASP B CA 1
ATOM 3281 C C . ASP B 1 134 ? 5.042 69.589 7.898 1.00 37.86 134 ASP B C 1
ATOM 3282 O O . ASP B 1 134 ? 3.977 69.652 7.310 1.00 38.65 134 ASP B O 1
ATOM 3287 N N . THR B 1 135 ? 6.182 69.877 7.285 1.00 37.33 135 THR B N 1
ATOM 3288 C CA . THR B 1 135 ? 6.158 70.325 5.908 1.00 37.46 135 THR B CA 1
ATOM 3289 C C . THR B 1 135 ? 5.920 69.166 4.937 1.00 38.75 135 THR B C 1
ATOM 3290 O O . THR B 1 135 ? 5.636 69.418 3.779 1.00 38.40 135 THR B O 1
ATOM 3294 N N . GLY B 1 136 ? 6.138 67.927 5.370 1.00 38.75 136 GLY B N 1
ATOM 3295 C CA . GLY B 1 136 ? 6.125 66.765 4.469 1.00 39.05 136 GLY B CA 1
ATOM 3296 C C . GLY B 1 136 ? 7.202 66.721 3.382 1.00 39.13 136 GLY B C 1
ATOM 3297 O O . GLY B 1 136 ? 7.183 65.853 2.510 1.00 41.13 136 GLY B O 1
ATOM 3298 N N . ASN B 1 137 ? 8.163 67.646 3.404 1.00 38.17 137 ASN B N 1
ATOM 3299 C CA . ASN B 1 137 ? 9.145 67.726 2.336 1.00 36.78 137 ASN B CA 1
ATOM 3300 C C . ASN B 1 137 ? 10.468 67.110 2.831 1.00 37.42 137 ASN B C 1
ATOM 3301 O O . ASN B 1 137 ? 11.197 67.723 3.649 1.00 35.26 137 ASN B O 1
ATOM 3306 N N . MET B 1 138 ? 10.788 65.903 2.356 1.00 36.14 138 MET B N 1
ATOM 3307 C CA . MET B 1 138 ? 12.017 65.242 2.737 1.00 37.31 138 MET B CA 1
ATOM 3308 C C . MET B 1 138 ? 13.256 65.949 2.168 1.00 36.47 138 MET B C 1
ATOM 3309 O O . MET B 1 138 ? 14.272 66.008 2.818 1.00 37.23 138 MET B O 1
ATOM 3314 N N . ARG B 1 139 ? 13.176 66.477 0.960 1.00 35.46 139 ARG B N 1
ATOM 3315 C CA . ARG B 1 139 ? 14.308 67.123 0.352 1.00 34.75 139 ARG B CA 1
ATOM 3316 C C . ARG B 1 139 ? 14.877 68.283 1.201 1.00 32.88 139 ARG B C 1
ATOM 3317 O O . ARG B 1 139 ? 16.095 68.321 1.408 1.00 32.47 139 ARG B O 1
ATOM 3325 N N . VAL B 1 140 ? 14.030 69.188 1.707 1.00 29.80 140 VAL B N 1
ATOM 3326 C CA . VAL B 1 140 ? 14.528 70.326 2.476 1.00 30.36 140 VAL B CA 1
ATOM 3327 C C . VAL B 1 140 ? 15.066 69.863 3.844 1.00 29.69 140 VAL B C 1
ATOM 3328 O O . VAL B 1 140 ? 16.019 70.417 4.408 1.00 28.82 140 VAL B O 1
ATOM 3332 N N . MET B 1 141 ? 14.485 68.811 4.362 1.00 29.00 141 MET B N 1
ATOM 3333 C CA . MET B 1 141 ? 14.967 68.222 5.577 1.00 29.97 141 MET B CA 1
ATOM 3334 C C . MET B 1 141 ? 16.364 67.660 5.404 1.00 30.19 141 MET B C 1
ATOM 3335 O O . MET B 1 141 ? 17.199 67.845 6.271 1.00 30.58 141 MET B O 1
ATOM 3340 N N . GLU B 1 142 ? 16.603 66.918 4.320 1.00 29.14 142 GLU B N 1
ATOM 3341 C CA . GLU B 1 142 ? 17.914 66.400 4.061 1.00 29.99 142 GLU B CA 1
ATOM 3342 C C . GLU B 1 142 ? 18.939 67.545 3.919 1.00 29.44 142 GLU B C 1
ATOM 3343 O O . GLU B 1 142 ? 20.046 67.452 4.420 1.00 29.84 142 GLU B O 1
ATOM 3349 N N . ILE B 1 143 ? 18.552 68.614 3.248 1.00 30.36 143 ILE B N 1
ATOM 3350 C CA . ILE B 1 143 ? 19.425 69.771 3.063 1.00 30.32 143 ILE B CA 1
ATOM 3351 C C . ILE B 1 143 ? 19.805 70.437 4.382 1.00 30.83 143 ILE B C 1
ATOM 3352 O O . ILE B 1 143 ? 20.959 70.772 4.598 1.00 30.54 143 ILE B O 1
ATOM 3357 N N . LEU B 1 144 ? 18.821 70.659 5.236 1.00 28.91 144 LEU B N 1
ATOM 3358 C CA . LEU B 1 144 ? 19.060 71.325 6.506 1.00 30.29 144 LEU B CA 1
ATOM 3359 C C . LEU B 1 144 ? 19.836 70.424 7.476 1.00 30.95 144 LEU B C 1
ATOM 3360 O O . LEU B 1 144 ? 20.687 70.921 8.229 1.00 31.65 144 LEU B O 1
ATOM 3365 N N . ALA B 1 145 ? 19.612 69.104 7.416 1.00 30.82 145 ALA B N 1
ATOM 3366 C CA . ALA B 1 145 ? 20.406 68.151 8.190 1.00 30.79 145 ALA B CA 1
ATOM 3367 C C . ALA B 1 145 ? 21.849 68.147 7.760 1.00 31.96 145 ALA B C 1
ATOM 3368 O O . ALA B 1 145 ? 22.786 68.179 8.581 1.00 30.37 145 ALA B O 1
ATOM 3370 N N . ASN B 1 146 ? 22.049 68.050 6.447 1.00 32.19 146 ASN B N 1
ATOM 3371 C CA . ASN B 1 146 ? 23.394 68.113 5.912 1.00 33.64 146 ASN B CA 1
ATOM 3372 C C . ASN B 1 146 ? 24.123 69.408 6.307 1.00 34.56 146 ASN B C 1
ATOM 3373 O O . ASN B 1 146 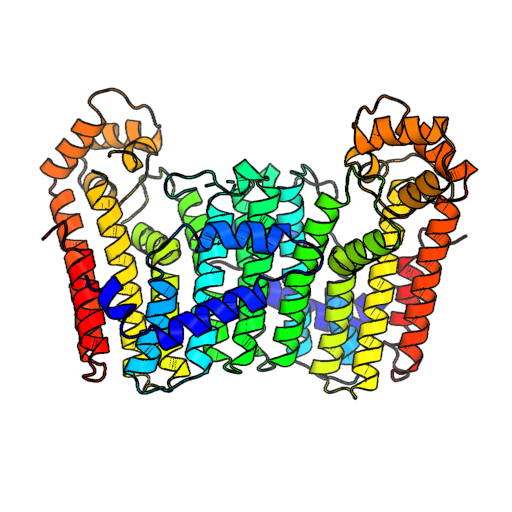? 25.270 69.372 6.777 1.00 35.17 146 ASN B O 1
ATOM 3378 N N . ALA B 1 147 ? 23.466 70.530 6.162 1.00 34.50 147 ALA B N 1
ATOM 3379 C CA . ALA B 1 147 ? 24.085 71.795 6.544 1.00 35.04 147 ALA B CA 1
ATOM 3380 C C . ALA B 1 147 ? 24.490 71.797 8.030 1.00 35.95 147 ALA B C 1
ATOM 3381 O O . ALA B 1 147 ? 25.468 72.396 8.404 1.00 36.03 147 ALA B O 1
ATOM 3383 N N . SER B 1 148 ? 23.680 71.171 8.884 1.00 35.08 148 SER B N 1
ATOM 3384 C CA . SER B 1 148 ? 23.987 71.089 10.300 1.00 33.45 148 SER B CA 1
ATOM 3385 C C . SER B 1 148 ? 25.223 70.281 10.528 1.00 32.68 148 SER B C 1
ATOM 3386 O O . SER B 1 148 ? 26.063 70.658 11.367 1.00 32.27 148 SER B O 1
ATOM 3389 N N . ALA B 1 149 ? 25.359 69.176 9.790 1.00 31.47 149 ALA B N 1
ATOM 3390 C CA . ALA B 1 149 ? 26.528 68.355 9.851 1.00 32.52 149 ALA B CA 1
ATOM 3391 C C . ALA B 1 149 ? 27.773 69.170 9.397 1.00 32.84 149 ALA B C 1
ATOM 3392 O O . ALA B 1 149 ? 28.838 69.107 10.008 1.00 33.18 149 ALA B O 1
ATOM 3394 N N . VAL B 1 150 ? 27.602 69.857 8.282 1.00 33.87 150 VAL B N 1
ATOM 3395 C CA . VAL B 1 150 ? 28.652 70.675 7.661 1.00 35.21 150 VAL B CA 1
ATOM 3396 C C . VAL B 1 150 ? 29.109 71.827 8.594 1.00 35.27 150 VAL B C 1
ATOM 3397 O O . VAL B 1 150 ? 30.302 72.158 8.648 1.00 37.54 150 VAL B O 1
ATOM 3401 N N . ILE B 1 151 ? 28.196 72.402 9.347 1.00 34.99 151 ILE B N 1
ATOM 3402 C CA . ILE B 1 151 ? 28.556 73.384 10.368 1.00 35.35 151 ILE B CA 1
ATOM 3403 C C . ILE B 1 151 ? 29.454 72.760 11.412 1.00 36.02 151 ILE B C 1
ATOM 3404 O O . ILE B 1 151 ? 30.538 73.244 11.660 1.00 35.42 151 ILE B O 1
ATOM 3409 N N . ALA B 1 152 ? 29.029 71.638 12.010 1.00 36.51 152 ALA B N 1
ATOM 3410 C CA . ALA B 1 152 ? 29.842 70.963 13.003 1.00 36.23 152 ALA B CA 1
ATOM 3411 C C . ALA B 1 152 ? 31.212 70.578 12.467 1.00 37.26 152 ALA B C 1
ATOM 3412 O O . ALA B 1 152 ? 32.222 70.749 13.161 1.00 37.19 152 ALA B O 1
ATOM 3414 N N . GLU B 1 153 ? 31.251 70.055 11.246 1.00 37.35 153 GLU B N 1
ATOM 3415 C CA . GLU B 1 153 ? 32.498 69.693 10.601 1.00 38.67 153 GLU B CA 1
ATOM 3416 C C . GLU B 1 153 ? 33.414 70.908 10.404 1.00 38.39 153 GLU B C 1
ATOM 3417 O O . GLU B 1 153 ? 34.627 70.804 10.588 1.00 39.75 153 GLU B O 1
ATOM 3423 N N . GLY B 1 154 ? 32.846 72.031 9.973 1.00 38.04 154 GLY B N 1
ATOM 3424 C CA . GLY B 1 154 ? 33.605 73.288 9.768 1.00 38.33 154 GLY B CA 1
ATOM 3425 C C . GLY B 1 154 ? 34.208 73.794 11.074 1.00 39.23 154 GLY B C 1
ATOM 3426 O O . GLY B 1 154 ? 35.380 74.221 11.120 1.00 39.15 154 GLY B O 1
ATOM 3427 N N . GLU B 1 155 ? 33.440 73.691 12.152 1.00 39.31 155 GLU B N 1
ATOM 3428 C CA . GLU B 1 155 ? 33.940 74.003 13.478 1.00 40.77 155 GLU B CA 1
ATOM 3429 C C . GLU B 1 155 ? 35.063 73.083 13.957 1.00 41.19 155 GLU B C 1
ATOM 3430 O O . GLU B 1 155 ? 36.028 73.532 14.548 1.00 39.03 155 GLU B O 1
ATOM 3436 N N . VAL B 1 156 ? 34.977 71.772 13.701 1.00 40.99 156 VAL B N 1
ATOM 3437 C CA . VAL B 1 156 ? 36.105 70.896 14.001 1.00 41.06 156 VAL B CA 1
ATOM 3438 C C . VAL B 1 156 ? 37.332 71.212 13.119 1.00 41.69 156 VAL B C 1
ATOM 3439 O O . VAL B 1 156 ? 38.498 71.201 13.596 1.00 43.97 156 VAL B O 1
ATOM 3443 N N . LEU B 1 157 ? 37.097 71.470 11.840 1.00 40.23 157 LEU B N 1
ATOM 3444 C CA . LEU B 1 157 ? 38.187 71.920 10.970 1.00 41.21 157 LEU B CA 1
ATOM 3445 C C . LEU B 1 157 ? 38.857 73.213 11.482 1.00 41.82 157 LEU B C 1
ATOM 3446 O O . LEU B 1 157 ? 40.092 73.340 11.434 1.00 43.25 157 LEU B O 1
ATOM 3451 N N . GLN B 1 158 ? 38.058 74.148 11.979 1.00 40.98 158 GLN B N 1
ATOM 3452 C CA . GLN B 1 158 ? 38.571 75.404 12.479 1.00 43.26 158 GLN B CA 1
ATOM 3453 C C . GLN B 1 158 ? 39.538 75.152 13.642 1.00 45.72 158 GLN B C 1
ATOM 3454 O O . GLN B 1 158 ? 40.552 75.864 13.772 1.00 46.82 158 GLN B O 1
ATOM 3460 N N . LEU B 1 159 ? 39.201 74.165 14.485 1.00 46.55 159 LEU B N 1
ATOM 3461 C CA . LEU B 1 159 ? 40.063 73.761 15.599 1.00 48.52 159 LEU B CA 1
ATOM 3462 C C . LEU B 1 159 ? 41.410 73.191 15.163 1.00 49.57 159 LEU B C 1
ATOM 3463 O O . LEU B 1 159 ? 42.418 73.507 15.762 1.00 50.63 159 LEU B O 1
ATOM 3468 N N . THR B 1 160 ? 41.430 72.332 14.150 1.00 49.06 160 THR B N 1
ATOM 3469 C CA . THR B 1 160 ? 42.685 71.750 13.675 1.00 49.24 160 THR B CA 1
ATOM 3470 C C . THR B 1 160 ? 43.494 72.754 12.868 1.00 48.11 160 THR B C 1
ATOM 3471 O O . THR B 1 160 ? 44.723 72.738 12.871 1.00 48.44 160 THR B O 1
ATOM 3475 N N . ALA B 1 161 ? 42.802 73.658 12.188 1.00 46.33 161 ALA B N 1
ATOM 3476 C CA . ALA B 1 161 ? 43.460 74.704 11.448 1.00 45.95 161 ALA B CA 1
ATOM 3477 C C . ALA B 1 161 ? 44.148 75.744 12.361 1.00 45.65 161 ALA B C 1
ATOM 3478 O O . ALA B 1 161 ? 45.029 76.464 11.908 1.00 46.11 161 ALA B O 1
ATOM 3480 N N . ALA B 1 162 ? 43.698 75.883 13.605 1.00 45.22 162 ALA B N 1
ATOM 3481 C CA . ALA B 1 162 ? 44.181 76.972 14.453 1.00 44.70 162 ALA B CA 1
ATOM 3482 C C . ALA B 1 162 ? 45.549 76.553 14.978 1.00 45.16 162 ALA B C 1
ATOM 3483 O O . ALA B 1 162 ? 45.836 75.336 15.106 1.00 45.26 162 ALA B O 1
ATOM 3485 N N . GLN B 1 163 ? 46.380 77.540 15.306 1.00 44.44 163 GLN B N 1
ATOM 3486 C CA . GLN B 1 163 ? 47.723 77.277 15.821 1.00 45.14 163 GLN B CA 1
ATOM 3487 C C . GLN B 1 163 ? 48.600 76.652 14.799 1.00 44.78 163 GLN B C 1
ATOM 3488 O O . GLN B 1 163 ? 49.686 76.258 15.132 1.00 47.82 163 GLN B O 1
ATOM 3494 N N . ASN B 1 164 ? 48.171 76.602 13.547 1.00 44.35 164 ASN B N 1
ATOM 3495 C CA . ASN B 1 164 ? 48.827 75.805 12.524 1.00 44.12 164 ASN B CA 1
ATOM 3496 C C . ASN B 1 164 ? 49.151 76.612 11.255 1.00 42.93 164 ASN B C 1
ATOM 3497 O O . ASN B 1 164 ? 48.265 76.885 10.455 1.00 43.51 164 ASN B O 1
ATOM 3502 N N . LEU B 1 165 ? 50.432 76.966 11.084 1.00 41.29 165 LEU B N 1
ATOM 3503 C CA . LEU B 1 165 ? 50.875 77.870 10.044 1.00 40.25 165 LEU B CA 1
ATOM 3504 C C . LEU B 1 165 ? 50.840 77.279 8.630 1.00 39.12 165 LEU B C 1
ATOM 3505 O O . LEU B 1 165 ? 51.049 78.001 7.646 1.00 38.12 165 LEU B O 1
ATOM 3510 N N . ALA B 1 166 ? 50.624 75.964 8.526 1.00 39.61 166 ALA B N 1
ATOM 3511 C CA . ALA B 1 166 ? 50.418 75.298 7.254 1.00 39.61 166 ALA B CA 1
ATOM 3512 C C . ALA B 1 166 ? 49.033 75.540 6.658 1.00 39.26 166 ALA B C 1
ATOM 3513 O O . ALA B 1 166 ? 48.824 75.280 5.467 1.00 40.64 166 ALA B O 1
ATOM 3515 N N . THR B 1 167 ? 48.087 76.024 7.450 1.00 39.28 167 THR B N 1
ATOM 3516 C CA . THR B 1 167 ? 46.740 76.360 6.927 1.00 37.69 167 THR B CA 1
ATOM 3517 C C . THR B 1 167 ? 46.790 77.285 5.692 1.00 38.21 167 THR B C 1
ATOM 3518 O O . THR B 1 167 ? 47.358 78.379 5.706 1.00 36.65 167 THR B O 1
ATOM 3522 N N . THR B 1 168 ? 46.155 76.836 4.633 1.00 38.80 168 THR B N 1
ATOM 3523 C CA . THR B 1 168 ? 46.144 77.511 3.341 1.00 38.34 168 THR B CA 1
ATOM 3524 C C . THR B 1 168 ? 44.857 78.291 3.188 1.00 37.78 168 THR B C 1
ATOM 3525 O O . THR B 1 168 ? 43.898 78.053 3.923 1.00 37.75 168 THR B O 1
ATOM 3529 N N . GLU B 1 169 ? 44.813 79.172 2.195 1.00 37.85 169 GLU B N 1
ATOM 3530 C CA . GLU B 1 169 ? 43.557 79.882 1.857 1.00 39.20 169 GLU B CA 1
ATOM 3531 C C . GLU B 1 169 ? 42.411 78.906 1.517 1.00 39.14 169 GLU B C 1
ATOM 3532 O O . GLU B 1 169 ? 41.269 79.154 1.849 1.00 37.27 169 GLU B O 1
ATOM 3538 N N . ASP B 1 170 ? 42.727 77.797 0.857 1.00 40.04 170 ASP B N 1
ATOM 3539 C CA . ASP B 1 170 ? 41.732 76.790 0.504 1.00 40.83 170 ASP B CA 1
ATOM 3540 C C . ASP B 1 170 ? 41.120 76.193 1.770 1.00 40.66 170 ASP B C 1
ATOM 3541 O O . ASP B 1 170 ? 39.901 76.076 1.872 1.00 39.28 170 ASP B O 1
ATOM 3546 N N . ILE B 1 171 ? 41.953 75.884 2.765 1.00 39.35 171 ILE B N 1
ATOM 3547 C CA . ILE B 1 171 ? 41.452 75.363 4.046 1.00 38.75 171 ILE B CA 1
ATOM 3548 C C . ILE B 1 171 ? 40.598 76.375 4.747 1.00 38.47 171 ILE B C 1
ATOM 3549 O O . ILE B 1 171 ? 39.532 76.032 5.294 1.00 38.25 171 ILE B O 1
ATOM 3554 N N . TYR B 1 172 ? 41.048 77.639 4.740 1.00 36.94 172 TYR B N 1
ATOM 3555 C CA . TYR B 1 172 ? 40.297 78.703 5.366 1.00 36.27 172 TYR B CA 1
ATOM 3556 C C . TYR B 1 172 ? 38.909 78.831 4.733 1.00 35.28 172 TYR B C 1
ATOM 3557 O O . TYR B 1 172 ? 37.941 79.028 5.459 1.00 35.13 172 TYR B O 1
ATOM 3566 N N . LEU B 1 173 ? 38.847 78.783 3.400 1.00 35.30 173 LEU B N 1
ATOM 3567 C CA . LEU B 1 173 ? 37.578 78.871 2.670 1.00 36.84 173 LEU B CA 1
ATOM 3568 C C . LEU B 1 173 ? 36.647 77.697 3.060 1.00 36.34 173 LEU B C 1
ATOM 3569 O O . LEU B 1 173 ? 35.466 77.876 3.233 1.00 36.79 173 LEU B O 1
ATOM 3574 N N . ARG B 1 174 ? 37.213 76.523 3.240 1.00 38.08 174 ARG B N 1
ATOM 3575 C CA . ARG B 1 174 ? 36.456 75.361 3.693 1.00 39.41 174 ARG B CA 1
ATOM 3576 C C . ARG B 1 174 ? 35.890 75.572 5.095 1.00 38.22 174 ARG B C 1
ATOM 3577 O O . ARG B 1 174 ? 34.748 75.211 5.357 1.00 37.26 174 ARG B O 1
ATOM 3585 N N . VAL B 1 175 ? 36.670 76.170 5.991 1.00 36.50 175 VAL B N 1
ATOM 3586 C CA . VAL B 1 175 ? 36.222 76.428 7.340 1.00 37.15 175 VAL B CA 1
ATOM 3587 C C . VAL B 1 175 ? 35.082 77.414 7.315 1.00 37.71 175 VAL B C 1
ATOM 3588 O O . VAL B 1 175 ? 34.059 77.216 7.984 1.00 38.56 175 VAL B O 1
ATOM 3592 N N . ILE B 1 176 ? 35.231 78.510 6.574 1.00 36.46 176 ILE B N 1
ATOM 3593 C CA . ILE B 1 176 ? 34.199 79.505 6.652 1.00 37.31 176 ILE B CA 1
ATOM 3594 C C . ILE B 1 176 ? 32.936 79.028 5.907 1.00 37.94 176 ILE B C 1
ATOM 3595 O O . ILE B 1 176 ? 31.851 79.394 6.316 1.00 36.67 176 ILE B O 1
ATOM 3600 N N . ARG B 1 177 ? 33.109 78.253 4.836 1.00 39.43 177 ARG B N 1
ATOM 3601 C CA . ARG B 1 177 ? 31.997 77.693 4.046 1.00 42.12 177 ARG B CA 1
ATOM 3602 C C . ARG B 1 177 ? 31.192 76.731 4.918 1.00 42.80 177 ARG B C 1
ATOM 3603 O O . ARG B 1 177 ? 29.963 76.749 4.912 1.00 44.51 177 ARG B O 1
ATOM 3611 N N . GLY B 1 178 ? 31.875 75.919 5.716 1.00 43.73 178 GLY B N 1
ATOM 3612 C CA . GLY B 1 178 ? 31.194 75.011 6.631 1.00 43.64 178 GLY B CA 1
ATOM 3613 C C . GLY B 1 178 ? 30.529 75.713 7.803 1.00 43.27 178 GLY B C 1
ATOM 3614 O O . GLY B 1 178 ? 29.333 75.544 8.042 1.00 43.72 178 GLY B O 1
ATOM 3615 N N . LYS B 1 179 ? 31.308 76.507 8.518 1.00 41.86 179 LYS B N 1
ATOM 3616 C CA . LYS B 1 179 ? 30.891 77.180 9.746 1.00 42.33 179 LYS B CA 1
ATOM 3617 C C . LYS B 1 179 ? 29.824 78.261 9.555 1.00 40.32 179 LYS B C 1
ATOM 3618 O O . LYS B 1 179 ? 29.095 78.605 10.486 1.00 38.94 179 LYS B O 1
ATOM 3624 N N . THR B 1 180 ? 29.853 78.920 8.391 1.00 38.07 180 THR B N 1
ATOM 3625 C CA . THR B 1 180 ? 29.030 80.112 8.179 1.00 36.59 180 THR B CA 1
ATOM 3626 C C . THR B 1 180 ? 28.225 80.072 6.888 1.00 35.55 180 THR B C 1
ATOM 3627 O O . THR B 1 180 ? 26.998 80.316 6.923 1.00 35.39 180 THR B O 1
ATOM 3631 N N . ALA B 1 181 ? 28.874 79.789 5.752 1.00 33.85 181 ALA B N 1
ATOM 3632 C CA . ALA B 1 181 ? 28.175 79.909 4.462 1.00 33.64 181 ALA B CA 1
ATOM 3633 C C . ALA B 1 181 ? 27.120 78.830 4.267 1.00 33.74 181 ALA B C 1
ATOM 3634 O O . ALA B 1 181 ? 26.104 79.095 3.633 1.00 33.30 181 ALA B O 1
ATOM 3636 N N . ALA B 1 182 ? 27.389 77.631 4.794 1.00 33.08 182 ALA B N 1
ATOM 3637 C CA . ALA B 1 182 ? 26.524 76.473 4.571 1.00 34.34 182 ALA B CA 1
ATOM 3638 C C . ALA B 1 182 ? 25.114 76.733 5.034 1.00 33.15 182 ALA B C 1
ATOM 3639 O O . ALA B 1 182 ? 24.192 76.296 4.378 1.00 32.61 182 ALA B O 1
ATOM 3641 N N . LEU B 1 183 ? 24.935 77.448 6.139 1.00 32.97 183 LEU B N 1
ATOM 3642 C CA . LEU B 1 183 ? 23.597 77.744 6.598 1.00 33.24 183 LEU B CA 1
ATOM 3643 C C . LEU B 1 183 ? 22.924 78.825 5.797 1.00 33.25 183 LEU B C 1
ATOM 3644 O O . LEU B 1 183 ? 21.694 78.793 5.625 1.00 31.52 183 LEU B O 1
ATOM 3649 N N . PHE B 1 184 ? 23.692 79.813 5.324 1.00 32.49 184 PHE B N 1
ATOM 3650 C CA . PHE B 1 184 ? 23.128 80.852 4.432 1.00 32.20 184 PHE B CA 1
ATOM 3651 C C . PHE B 1 184 ? 22.663 80.218 3.118 1.00 30.88 184 PHE B C 1
ATOM 3652 O O . PHE B 1 184 ? 21.581 80.501 2.647 1.00 31.39 184 PHE B O 1
ATOM 3660 N N . SER B 1 185 ? 23.496 79.377 2.513 1.00 32.21 185 SER B N 1
ATOM 3661 C CA . SER B 1 185 ? 23.131 78.703 1.278 1.00 31.46 185 SER B CA 1
ATOM 3662 C C . SER B 1 185 ? 21.950 77.724 1.439 1.00 32.15 185 SER B C 1
ATOM 3663 O O . SER B 1 185 ? 21.069 77.674 0.563 1.00 31.63 185 SER B O 1
ATOM 3666 N N . ALA B 1 186 ? 21.951 76.960 2.521 1.00 31.98 186 ALA B N 1
ATOM 3667 C CA . ALA B 1 186 ? 20.790 76.105 2.861 1.00 31.86 186 ALA B CA 1
ATOM 3668 C C . ALA B 1 186 ? 19.526 76.944 2.992 1.00 31.25 186 ALA B C 1
ATOM 3669 O O . ALA B 1 186 ? 18.440 76.555 2.484 1.00 33.98 186 ALA B O 1
ATOM 3671 N N . ALA B 1 187 ? 19.620 78.074 3.695 1.00 32.56 187 ALA B N 1
ATOM 3672 C CA . ALA B 1 187 ? 18.466 78.940 3.949 1.00 30.78 187 ALA B CA 1
ATOM 3673 C C . ALA B 1 187 ? 17.793 79.383 2.658 1.00 31.90 187 ALA B C 1
ATOM 3674 O O . ALA B 1 187 ? 16.559 79.311 2.548 1.00 32.10 187 ALA B O 1
ATOM 3676 N N . THR B 1 188 ? 18.587 79.857 1.693 1.00 31.65 188 THR B N 1
ATOM 3677 C CA . THR B 1 188 ? 18.039 80.361 0.466 1.00 31.86 188 THR B CA 1
ATOM 3678 C C . THR B 1 188 ? 17.564 79.210 -0.404 1.00 31.34 188 THR B C 1
ATOM 3679 O O . THR B 1 188 ? 16.474 79.291 -0.952 1.00 30.88 188 THR B O 1
ATOM 3683 N N . GLU B 1 189 ? 18.363 78.162 -0.494 1.00 30.46 189 GLU B N 1
ATOM 3684 C CA . GLU B 1 189 ? 18.028 76.995 -1.290 1.00 32.39 189 GLU B CA 1
ATOM 3685 C C . GLU B 1 189 ? 16.663 76.389 -0.892 1.00 32.56 189 GLU B C 1
ATOM 3686 O O . GLU B 1 189 ? 15.869 76.058 -1.746 1.00 34.39 189 GLU B O 1
ATOM 3692 N N . VAL B 1 190 ? 16.416 76.232 0.406 1.00 31.73 190 VAL B N 1
ATOM 3693 C CA . VAL B 1 190 ? 15.179 75.579 0.865 1.00 30.52 190 VAL B CA 1
ATOM 3694 C C . VAL B 1 190 ? 13.993 76.462 0.599 1.00 31.40 190 VAL B C 1
ATOM 3695 O O . VAL B 1 190 ? 12.907 75.965 0.384 1.00 30.97 190 VAL B O 1
ATOM 3699 N N . GLY B 1 191 ? 14.187 77.780 0.592 1.00 31.95 191 GLY B N 1
ATOM 3700 C CA . GLY B 1 191 ? 13.103 78.683 0.228 1.00 32.52 191 GLY B CA 1
ATOM 3701 C C . GLY B 1 191 ? 12.713 78.527 -1.252 1.00 32.32 191 GLY B C 1
ATOM 3702 O O . GLY B 1 191 ? 11.534 78.572 -1.612 1.00 32.96 191 GLY B O 1
ATOM 3703 N N . GLY B 1 192 ? 13.705 78.442 -2.133 1.00 33.04 192 GLY B N 1
ATOM 3704 C CA . GLY B 1 192 ? 13.433 78.119 -3.519 1.00 33.37 192 GLY B CA 1
ATOM 3705 C C . GLY B 1 192 ? 12.723 76.772 -3.697 1.00 32.16 192 GLY B C 1
ATOM 3706 O O . GLY B 1 192 ? 11.808 76.629 -4.516 1.00 34.79 192 GLY B O 1
ATOM 3707 N N . ILE B 1 193 ? 13.142 75.773 -2.954 1.00 32.06 193 ILE B N 1
ATOM 3708 C CA . ILE B 1 193 ? 12.554 74.424 -3.106 1.00 31.00 193 ILE B CA 1
ATOM 3709 C C . ILE B 1 193 ? 11.135 74.377 -2.616 1.00 32.66 193 ILE B C 1
ATOM 3710 O O . ILE B 1 193 ? 10.251 73.827 -3.278 1.00 32.93 193 ILE B O 1
ATOM 3715 N N . ILE B 1 194 ? 10.877 74.969 -1.456 1.00 32.49 194 ILE B N 1
ATOM 3716 C CA . ILE B 1 194 ? 9.545 74.926 -0.925 1.00 33.81 194 ILE B CA 1
ATOM 3717 C C . ILE B 1 194 ? 8.555 75.661 -1.860 1.00 34.77 194 ILE B C 1
ATOM 3718 O O . ILE B 1 194 ? 7.357 75.307 -1.929 1.00 33.88 194 ILE B O 1
ATOM 3723 N N . GLY B 1 195 ? 9.050 76.669 -2.553 1.00 35.81 195 GLY B N 1
ATOM 3724 C CA . GLY B 1 195 ? 8.267 77.420 -3.525 1.00 37.59 195 GLY B CA 1
ATOM 3725 C C . GLY B 1 195 ? 8.199 76.773 -4.904 1.00 38.28 195 GLY B C 1
ATOM 3726 O O . GLY B 1 195 ? 7.613 77.324 -5.817 1.00 40.15 195 GLY B O 1
ATOM 3727 N N . GLY B 1 196 ? 8.797 75.606 -5.066 1.00 38.19 196 GLY B N 1
ATOM 3728 C CA . GLY B 1 196 ? 8.679 74.838 -6.300 1.00 39.16 196 GLY B CA 1
ATOM 3729 C C . GLY B 1 196 ? 9.411 75.482 -7.433 1.00 40.21 196 GLY B C 1
ATOM 3730 O O . GLY B 1 196 ? 9.048 75.304 -8.606 1.00 40.48 196 GLY B O 1
ATOM 3731 N N . ALA B 1 197 ? 10.456 76.248 -7.131 1.00 39.53 197 ALA B N 1
ATOM 3732 C CA . ALA B 1 197 ? 11.118 76.996 -8.188 1.00 39.97 197 ALA B CA 1
ATOM 3733 C C . ALA B 1 197 ? 11.819 76.028 -9.133 1.00 41.22 197 ALA B C 1
ATOM 3734 O O . ALA B 1 197 ? 12.189 74.940 -8.726 1.00 40.31 197 ALA B O 1
ATOM 3736 N N . PRO B 1 198 ? 12.024 76.453 -10.402 1.00 43.31 198 PRO B N 1
ATOM 3737 C CA . PRO B 1 198 ? 12.853 75.720 -11.350 1.00 44.27 198 PRO B CA 1
ATOM 3738 C C . PRO B 1 198 ? 14.236 75.452 -10.740 1.00 44.33 198 PRO B C 1
ATOM 3739 O O . PRO B 1 198 ? 14.759 76.285 -9.968 1.00 42.81 198 PRO B O 1
ATOM 3743 N N . GLU B 1 199 ? 14.835 74.313 -11.082 1.00 44.13 199 GLU B N 1
ATOM 3744 C CA . GLU B 1 199 ? 16.084 73.930 -10.450 1.00 43.40 199 GLU B CA 1
ATOM 3745 C C . GLU B 1 199 ? 17.230 74.937 -10.729 1.00 42.87 199 GLU B C 1
ATOM 3746 O O . GLU B 1 199 ? 18.073 75.147 -9.876 1.00 41.04 199 GLU B O 1
ATOM 3752 N N . ASP B 1 200 ? 17.260 75.591 -11.885 1.00 43.04 200 ASP B N 1
ATOM 3753 C CA . ASP B 1 200 ? 18.266 76.605 -12.095 1.00 43.74 200 ASP B CA 1
ATOM 3754 C C . ASP B 1 200 ? 18.133 77.804 -11.143 1.00 41.93 200 ASP B C 1
ATOM 3755 O O . ASP B 1 200 ? 19.142 78.420 -10.798 1.00 42.21 200 ASP B O 1
ATOM 3760 N N . GLN B 1 201 ? 16.908 78.126 -10.739 1.00 40.14 201 GLN B N 1
ATOM 3761 C CA . GLN B 1 201 ? 16.684 79.159 -9.733 1.00 39.56 201 GLN B CA 1
ATOM 3762 C C . GLN B 1 201 ? 17.058 78.687 -8.326 1.00 38.89 201 GLN B C 1
ATOM 3763 O O . GLN B 1 201 ? 17.619 79.471 -7.543 1.00 37.57 201 GLN B O 1
ATOM 3769 N N . VAL B 1 202 ? 16.749 77.423 -8.006 1.00 37.89 202 VAL B N 1
ATOM 3770 C CA . VAL B 1 202 ? 17.218 76.840 -6.750 1.00 36.93 202 VAL B CA 1
ATOM 3771 C C . VAL B 1 202 ? 18.723 76.929 -6.655 1.00 37.22 202 VAL B C 1
ATOM 3772 O O . VAL B 1 202 ? 19.251 77.388 -5.663 1.00 34.48 202 VAL B O 1
ATOM 3776 N N . GLN B 1 203 ? 19.422 76.524 -7.718 1.00 38.07 203 GLN B N 1
ATOM 3777 C CA . GLN B 1 203 ? 20.874 76.589 -7.726 1.00 38.91 203 GLN B CA 1
ATOM 3778 C C . GLN B 1 203 ? 21.382 78.038 -7.606 1.00 38.34 203 GLN B C 1
ATOM 3779 O O . GLN B 1 203 ? 22.332 78.290 -6.871 1.00 37.05 203 GLN B O 1
ATOM 3785 N N . ALA B 1 204 ? 20.720 78.991 -8.272 1.00 37.68 204 ALA B N 1
ATOM 3786 C CA . ALA B 1 204 ? 21.151 80.378 -8.201 1.00 37.75 204 ALA B CA 1
ATOM 3787 C C . ALA B 1 204 ? 20.964 80.885 -6.776 1.00 36.62 204 ALA B C 1
ATOM 3788 O O . ALA B 1 204 ? 21.802 81.605 -6.266 1.00 35.61 204 ALA B O 1
ATOM 3790 N N . LEU B 1 205 ? 19.877 80.483 -6.132 1.00 35.12 205 LEU B N 1
ATOM 3791 C CA . LEU B 1 205 ? 19.650 80.945 -4.761 1.00 35.17 205 LEU B CA 1
ATOM 3792 C C . LEU B 1 205 ? 20.712 80.351 -3.851 1.00 33.55 205 LEU B C 1
ATOM 3793 O O . LEU B 1 205 ? 21.215 81.037 -2.938 1.00 32.54 205 LEU B O 1
ATOM 3798 N N . PHE B 1 206 ? 21.027 79.083 -4.073 1.00 33.78 206 PHE B N 1
ATOM 3799 C CA . PHE B 1 206 ? 22.103 78.450 -3.312 1.00 33.94 206 PHE B CA 1
ATOM 3800 C C . PHE B 1 206 ? 23.407 79.266 -3.458 1.00 35.03 206 PHE B C 1
ATOM 3801 O O . PHE B 1 206 ? 24.058 79.556 -2.459 1.00 34.35 206 PHE B O 1
ATOM 3809 N N . ASP B 1 207 ? 23.753 79.619 -4.703 1.00 34.94 207 ASP B N 1
ATOM 3810 C CA . ASP B 1 207 ? 25.018 80.262 -5.024 1.00 35.65 207 ASP B CA 1
ATOM 3811 C C . ASP B 1 207 ? 25.021 81.652 -4.407 1.00 35.02 207 ASP B C 1
ATOM 3812 O O . ASP B 1 207 ? 26.049 82.059 -3.848 1.00 35.23 207 ASP B O 1
ATOM 3817 N N . TYR B 1 208 ? 23.874 82.340 -4.457 1.00 33.82 208 TYR B N 1
ATOM 3818 C CA . TYR B 1 208 ? 23.710 83.630 -3.774 1.00 33.76 208 TYR B CA 1
ATOM 3819 C C . TYR B 1 208 ? 24.011 83.522 -2.303 1.00 32.53 208 TYR B C 1
ATOM 3820 O O . TYR B 1 208 ? 24.812 84.287 -1.759 1.00 29.98 208 TYR B O 1
ATOM 3829 N N . GLY B 1 209 ? 23.376 82.560 -1.643 1.00 30.64 209 GLY B N 1
ATOM 3830 C CA . GLY B 1 209 ? 23.545 82.420 -0.242 1.00 30.79 209 GLY B CA 1
ATOM 3831 C C . GLY B 1 209 ? 24.956 82.029 0.145 1.00 30.61 209 GLY B C 1
ATOM 3832 O O . GLY B 1 209 ? 25.487 82.553 1.104 1.00 31.74 209 GLY B O 1
ATOM 3833 N N . ASP B 1 210 ? 25.549 81.093 -0.591 1.00 31.36 210 ASP B N 1
ATOM 3834 C CA . ASP B 1 210 ? 26.925 80.646 -0.356 1.00 30.60 210 ASP B CA 1
ATOM 3835 C C . ASP B 1 210 ? 27.898 81.827 -0.432 1.00 30.22 210 ASP B C 1
ATOM 3836 O O . ASP B 1 210 ? 28.674 82.049 0.464 1.00 28.91 210 ASP B O 1
ATOM 3841 N N . ALA B 1 211 ? 27.824 82.588 -1.513 1.00 32.00 211 ALA B N 1
ATOM 3842 C CA . ALA B 1 211 ? 28.687 83.773 -1.679 1.00 32.36 211 ALA B CA 1
ATOM 3843 C C . ALA B 1 211 ? 28.465 84.840 -0.584 1.00 31.86 211 ALA B C 1
ATOM 3844 O O . ALA B 1 211 ? 29.396 85.456 -0.061 1.00 31.67 211 ALA B O 1
ATOM 3846 N N . LEU B 1 212 ? 27.220 85.139 -0.274 1.00 32.65 212 LEU B N 1
ATOM 3847 C CA . LEU B 1 212 ? 26.941 86.136 0.741 1.00 32.15 212 LEU B CA 1
ATOM 3848 C C . LEU B 1 212 ? 27.497 85.695 2.084 1.00 31.83 212 LEU B C 1
ATOM 3849 O O . LEU B 1 212 ? 27.953 86.539 2.865 1.00 32.22 212 LEU B O 1
ATOM 3854 N N . GLY B 1 213 ? 27.343 84.413 2.414 1.00 31.68 213 GLY B N 1
ATOM 3855 C CA . GLY B 1 213 ? 27.799 83.904 3.711 1.00 32.28 213 GLY B CA 1
ATOM 3856 C C . GLY B 1 213 ? 29.322 83.933 3.821 1.00 32.57 213 GLY B C 1
ATOM 3857 O O . GLY B 1 213 ? 29.866 84.328 4.854 1.00 33.27 213 GLY B O 1
ATOM 3858 N N . ILE B 1 214 ? 29.992 83.548 2.727 1.00 31.52 214 ILE B N 1
ATOM 3859 C CA . ILE B 1 214 ? 31.424 83.698 2.624 1.00 31.35 214 ILE B CA 1
ATOM 3860 C C . ILE B 1 214 ? 31.836 85.171 2.845 1.00 30.82 214 ILE B C 1
ATOM 3861 O O . ILE B 1 214 ? 32.640 85.426 3.728 1.00 31.62 214 ILE B O 1
ATOM 3866 N N . ALA B 1 215 ? 31.226 86.110 2.134 1.00 30.28 215 ALA B N 1
ATOM 3867 C CA . ALA B 1 215 ? 31.489 87.533 2.333 1.00 31.58 215 ALA B CA 1
ATOM 3868 C C . ALA B 1 215 ? 31.274 87.932 3.750 1.00 32.02 215 ALA B C 1
ATOM 3869 O O . ALA B 1 215 ? 32.057 88.660 4.327 1.00 31.92 215 ALA B O 1
ATOM 3871 N N . PHE B 1 216 ? 30.204 87.419 4.343 1.00 32.37 216 PHE B N 1
ATOM 3872 C CA . PHE B 1 216 ? 29.829 87.828 5.670 1.00 33.00 216 PHE B CA 1
ATOM 3873 C C . PHE B 1 216 ? 30.924 87.469 6.695 1.00 31.52 216 PHE B C 1
ATOM 3874 O O . PHE B 1 216 ? 31.306 88.273 7.521 1.00 32.75 216 PHE B O 1
ATOM 3882 N N . GLN B 1 217 ? 31.446 86.263 6.604 1.00 32.17 217 GLN B N 1
ATOM 3883 C CA . GLN B 1 217 ? 32.497 85.813 7.505 1.00 32.04 217 GLN B CA 1
ATOM 3884 C C . GLN B 1 217 ? 33.824 86.543 7.230 1.00 31.12 217 GLN B C 1
ATOM 3885 O O . GLN B 1 217 ? 34.512 86.897 8.157 1.00 30.74 217 GLN B O 1
ATOM 3891 N N . ILE B 1 218 ? 34.193 86.705 5.963 1.00 30.91 218 ILE B N 1
ATOM 3892 C CA . ILE B 1 218 ? 35.407 87.456 5.658 1.00 30.26 218 ILE B CA 1
ATOM 3893 C C . ILE B 1 218 ? 35.345 88.860 6.220 1.00 30.10 218 ILE B C 1
ATOM 3894 O O . ILE B 1 218 ? 36.334 89.342 6.805 1.00 30.02 218 ILE B O 1
ATOM 3899 N N . VAL B 1 219 ? 34.193 89.515 6.126 1.00 29.86 219 VAL B N 1
ATOM 3900 C CA . VAL B 1 219 ? 34.021 90.849 6.719 1.00 31.71 219 VAL B CA 1
ATOM 3901 C C . VAL B 1 219 ? 34.273 90.811 8.252 1.00 33.08 219 VAL B C 1
ATOM 3902 O O . VAL B 1 219 ? 34.996 91.598 8.774 1.00 33.11 219 VAL B O 1
ATOM 3906 N N . ASP B 1 220 ? 33.709 89.849 8.933 1.00 34.83 220 ASP B N 1
ATOM 3907 C CA . ASP B 1 220 ? 33.968 89.719 10.364 1.00 36.82 220 ASP B CA 1
ATOM 3908 C C . ASP B 1 220 ? 35.444 89.478 10.675 1.00 37.01 220 ASP B C 1
ATOM 3909 O O . ASP B 1 220 ? 36.013 90.115 11.592 1.00 37.17 220 ASP B O 1
ATOM 3914 N N . ASP B 1 221 ? 36.062 88.604 9.887 1.00 35.90 221 ASP B N 1
ATOM 3915 C CA . ASP B 1 221 ? 37.501 88.285 10.100 1.00 36.24 221 ASP B CA 1
ATOM 3916 C C . ASP B 1 221 ? 38.384 89.513 9.844 1.00 35.78 221 ASP B C 1
ATOM 3917 O O . ASP B 1 221 ? 39.361 89.731 10.547 1.00 36.19 221 ASP B O 1
ATOM 3922 N N . LEU B 1 222 ? 38.011 90.327 8.847 1.00 35.10 222 LEU B N 1
ATOM 3923 C CA . LEU B 1 222 ? 38.725 91.550 8.537 1.00 34.88 222 LEU B CA 1
ATOM 3924 C C . LEU B 1 222 ? 38.593 92.578 9.670 1.00 36.44 222 LEU B C 1
ATOM 3925 O O . LEU B 1 222 ? 39.579 93.156 10.155 1.00 35.31 222 LEU B O 1
ATOM 3930 N N . LEU B 1 223 ? 37.358 92.762 10.118 1.00 37.29 223 LEU B N 1
ATOM 3931 C CA . LEU B 1 223 ? 37.080 93.735 11.151 1.00 38.91 223 LEU B CA 1
ATOM 3932 C C . LEU B 1 223 ? 37.741 93.317 12.475 1.00 39.75 223 LEU B C 1
ATOM 3933 O O . LEU B 1 223 ? 38.104 94.162 13.289 1.00 40.62 223 LEU B O 1
ATOM 3938 N N . ASP B 1 224 ? 37.956 92.024 12.657 1.00 39.71 224 ASP B N 1
ATOM 3939 C CA . ASP B 1 224 ? 38.625 91.545 13.866 1.00 41.37 224 ASP B CA 1
ATOM 3940 C C . ASP B 1 224 ? 40.071 92.084 14.010 1.00 43.02 224 ASP B C 1
ATOM 3941 O O . ASP B 1 224 ? 40.574 92.196 15.132 1.00 43.52 224 ASP B O 1
ATOM 3946 N N . TYR B 1 225 ? 40.714 92.405 12.888 1.00 42.60 225 TYR B N 1
ATOM 3947 C CA . TYR B 1 225 ? 42.071 93.012 12.873 1.00 43.39 225 TYR B CA 1
ATOM 3948 C C . TYR B 1 225 ? 42.106 94.493 12.518 1.00 45.44 225 TYR B C 1
ATOM 3949 O O . TYR B 1 225 ? 43.133 95.036 12.054 1.00 45.23 225 TYR B O 1
ATOM 3958 N N . GLY B 1 226 ? 41.003 95.167 12.794 1.00 46.79 226 GLY B N 1
ATOM 3959 C CA . GLY B 1 226 ? 40.901 96.617 12.617 1.00 48.69 226 GLY B CA 1
ATOM 3960 C C . GLY B 1 226 ? 40.583 97.097 11.198 1.00 49.47 226 GLY B C 1
ATOM 3961 O O . GLY B 1 226 ? 40.766 98.273 10.899 1.00 50.45 226 GLY B O 1
ATOM 3962 N N . GLY B 1 227 ? 40.131 96.206 10.314 1.00 49.39 227 GLY B N 1
ATOM 3963 C CA . GLY B 1 227 ? 39.791 96.604 8.951 1.00 50.63 227 GLY B CA 1
ATOM 3964 C C . GLY B 1 227 ? 41.005 97.011 8.114 1.00 51.18 227 GLY B C 1
ATOM 3965 O O . GLY B 1 227 ? 42.151 96.847 8.545 1.00 50.10 227 GLY B O 1
ATOM 3966 N N . LYS B 1 228 ? 40.741 97.543 6.923 1.00 52.97 228 LYS B N 1
ATOM 3967 C CA . LYS B 1 228 ? 41.788 97.974 5.992 1.00 54.86 228 LYS B CA 1
ATOM 3968 C C . LYS B 1 228 ? 42.846 98.847 6.674 1.00 55.87 228 LYS B C 1
ATOM 3969 O O . LYS B 1 228 ? 44.043 98.683 6.444 1.00 56.32 228 LYS B O 1
ATOM 3975 N N . SER B 1 229 ? 42.409 99.771 7.516 1.00 57.32 229 SER B N 1
ATOM 3976 C CA . SER B 1 229 ? 43.321 100.726 8.143 1.00 58.99 229 SER B CA 1
ATOM 3977 C C . SER B 1 229 ? 44.151 100.118 9.285 1.00 58.87 229 SER B C 1
ATOM 3978 O O . SER B 1 229 ? 45.057 100.763 9.792 1.00 59.14 229 SER B O 1
ATOM 3981 N N . ALA B 1 230 ? 43.829 98.890 9.694 1.00 58.59 230 ALA B N 1
ATOM 3982 C CA . ALA B 1 230 ? 44.530 98.209 10.788 1.00 58.80 230 ALA B CA 1
ATOM 3983 C C . ALA B 1 230 ? 44.444 99.037 12.073 1.00 60.41 230 ALA B C 1
ATOM 3984 O O . ALA B 1 230 ? 45.466 99.310 12.698 1.00 59.69 230 ALA B O 1
ATOM 3986 N N . GLU B 1 231 ? 43.233 99.445 12.454 1.00 62.12 231 GLU B N 1
ATOM 3987 C CA . GLU B 1 231 ? 43.071 100.285 13.642 1.00 65.09 231 GLU B CA 1
ATOM 3988 C C . GLU B 1 231 ? 42.530 99.487 14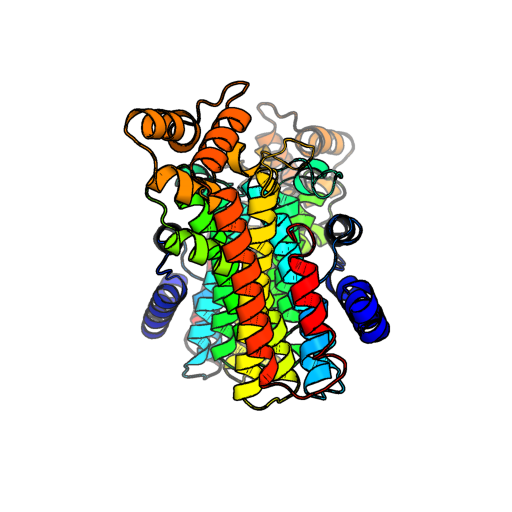.834 1.00 65.57 231 GLU B C 1
ATOM 3989 O O . GLU B 1 231 ? 41.556 98.750 14.724 1.00 65.07 231 GLU B O 1
ATOM 3995 N N . ILE B 1 232 ? 43.206 99.611 15.970 1.00 67.21 232 ILE B N 1
ATOM 3996 C CA . ILE B 1 232 ? 42.794 98.889 17.172 1.00 68.27 232 ILE B CA 1
ATOM 3997 C C . ILE B 1 232 ? 41.555 99.580 17.788 1.00 69.34 232 ILE B C 1
ATOM 3998 O O . ILE B 1 232 ? 41.479 100.810 17.822 1.00 69.94 232 ILE B O 1
ATOM 4003 N N . GLY B 1 233 ? 40.581 98.770 18.221 1.00 69.67 233 GLY B N 1
ATOM 4004 C CA . GLY B 1 233 ? 39.367 99.261 18.896 1.00 70.53 233 GLY B CA 1
ATOM 4005 C C . GLY B 1 233 ? 38.714 98.204 19.782 1.00 70.61 233 GLY B C 1
ATOM 4006 O O . GLY B 1 233 ? 39.338 97.190 20.139 1.00 70.59 233 GLY B O 1
ATOM 4007 N N . LYS B 1 234 ? 37.456 98.451 20.145 1.00 70.71 234 LYS B N 1
ATOM 4008 C CA . LYS B 1 234 ? 36.665 97.514 20.957 1.00 70.46 234 LYS B CA 1
ATOM 4009 C C . LYS B 1 234 ? 36.638 96.061 20.425 1.00 68.87 234 LYS B C 1
ATOM 4010 O O . LYS B 1 234 ? 37.017 95.118 21.140 1.00 69.72 234 LYS B O 1
ATOM 4016 N N . ASN B 1 235 ? 36.208 95.873 19.180 1.00 66.04 235 ASN B N 1
ATOM 4017 C CA . ASN B 1 235 ? 35.897 94.530 18.711 1.00 64.14 235 ASN B CA 1
ATOM 4018 C C . ASN B 1 235 ? 37.090 93.833 18.048 1.00 61.39 235 ASN B C 1
ATOM 4019 O O . ASN B 1 235 ? 36.868 92.965 17.209 1.00 61.18 235 ASN B O 1
ATOM 4024 N N . THR B 1 236 ? 38.330 94.185 18.396 1.00 59.03 236 THR B N 1
ATOM 4025 C CA . THR B 1 236 ? 39.487 93.599 17.709 1.00 55.95 236 THR B CA 1
ATOM 4026 C C . THR B 1 236 ? 40.300 92.684 18.601 1.00 54.32 236 THR B C 1
ATOM 4027 O O . THR B 1 236 ? 40.346 92.879 19.823 1.00 54.28 236 THR B O 1
ATOM 4031 N N . GLY B 1 237 ? 40.929 91.678 17.985 1.00 50.49 237 GLY B N 1
ATOM 4032 C CA . GLY B 1 237 ? 41.919 90.878 18.680 1.00 48.89 237 GLY B CA 1
ATOM 4033 C C . GLY B 1 237 ? 41.519 89.494 19.126 1.00 47.55 237 GLY B C 1
ATOM 4034 O O . GLY B 1 237 ? 42.389 88.748 19.558 1.00 45.50 237 GLY B O 1
ATOM 4035 N N . ASP B 1 238 ? 40.230 89.128 19.041 1.00 46.60 238 ASP B N 1
ATOM 4036 C CA . ASP B 1 238 ? 39.807 87.806 19.516 1.00 46.97 238 ASP B CA 1
ATOM 4037 C C . ASP B 1 238 ? 40.398 86.671 18.685 1.00 45.07 238 ASP B C 1
ATOM 4038 O O . ASP B 1 238 ? 40.810 85.649 19.223 1.00 44.96 238 ASP B O 1
ATOM 4043 N N . ASP B 1 239 ? 40.390 86.804 17.364 1.00 41.33 239 ASP B N 1
ATOM 4044 C CA . ASP B 1 239 ? 40.875 85.717 16.539 1.00 40.15 239 ASP B CA 1
ATOM 4045 C C . ASP B 1 239 ? 42.378 85.514 16.784 1.00 40.35 239 ASP B C 1
ATOM 4046 O O . ASP B 1 239 ? 42.875 84.367 16.791 1.00 41.41 239 ASP B O 1
ATOM 4051 N N . PHE B 1 240 ? 43.075 86.634 16.985 1.00 40.17 240 PHE B N 1
ATOM 4052 C CA . PHE B 1 240 ? 44.526 86.619 17.232 1.00 40.28 240 PHE B CA 1
ATOM 4053 C C . PHE B 1 240 ? 44.805 85.871 18.556 1.00 41.78 240 PHE B C 1
ATOM 4054 O O . PHE B 1 240 ? 45.550 84.916 18.587 1.00 40.23 240 PHE B O 1
ATOM 4062 N N . ARG B 1 241 ? 44.139 86.289 19.623 1.00 44.21 241 ARG B N 1
ATOM 4063 C CA . ARG B 1 241 ? 44.208 85.541 20.929 1.00 46.54 241 ARG B CA 1
ATOM 4064 C C . ARG B 1 241 ? 43.910 84.051 20.810 1.00 46.34 241 ARG B C 1
ATOM 4065 O O . ARG B 1 241 ? 44.590 83.225 21.430 1.00 47.72 241 ARG B O 1
ATOM 4073 N N . GLU B 1 242 ? 42.912 83.676 20.012 1.00 45.52 242 GLU B N 1
ATOM 4074 C CA . GLU B 1 242 ? 42.588 82.273 19.826 1.00 45.71 242 GLU B CA 1
ATOM 4075 C C . GLU B 1 242 ? 43.449 81.580 18.785 1.00 44.34 242 GLU B C 1
ATOM 4076 O O . GLU B 1 242 ? 43.280 80.385 18.520 1.00 43.40 242 GLU B O 1
ATOM 4082 N N . ARG B 1 243 ? 44.370 82.339 18.175 1.00 43.26 243 ARG B N 1
ATOM 4083 C CA . ARG B 1 243 ? 45.350 81.778 17.268 1.00 41.61 243 ARG B CA 1
ATOM 4084 C C . ARG B 1 243 ? 44.707 81.127 16.066 1.00 41.14 243 ARG B C 1
ATOM 4085 O O . ARG B 1 243 ? 45.236 80.158 15.491 1.00 42.04 243 ARG B O 1
ATOM 4093 N N . LYS B 1 244 ? 43.576 81.693 15.646 1.00 40.10 244 LYS B N 1
ATOM 4094 C CA . LYS B 1 244 ? 42.898 81.220 14.441 1.00 39.88 244 LYS B CA 1
ATOM 4095 C C . LYS B 1 244 ? 43.661 81.614 13.186 1.00 38.38 244 LYS B C 1
ATOM 4096 O O . LYS B 1 244 ? 44.223 82.693 13.113 1.00 38.38 244 LYS B O 1
ATOM 4102 N N . LEU B 1 245 ? 43.702 80.714 12.206 1.00 37.96 245 LEU B N 1
ATOM 4103 C CA . LEU B 1 245 ? 44.307 81.021 10.909 1.00 37.37 245 LEU B CA 1
ATOM 4104 C C . LEU B 1 245 ? 43.202 81.538 9.986 1.00 37.52 245 LEU B C 1
ATOM 4105 O O . LEU B 1 245 ? 42.472 80.734 9.362 1.00 38.29 245 LEU B O 1
ATOM 4110 N N . THR B 1 246 ? 43.047 82.877 9.978 1.00 36.01 246 THR B N 1
ATOM 4111 C CA . THR B 1 246 ? 42.108 83.551 9.076 1.00 35.10 246 THR B CA 1
ATOM 4112 C C . THR B 1 246 ? 42.870 84.236 7.954 1.00 34.23 246 THR B C 1
ATOM 4113 O O . THR B 1 246 ? 44.075 84.461 8.081 1.00 32.63 246 THR B O 1
ATOM 4117 N N . MET B 1 247 ? 42.159 84.622 6.904 1.00 34.04 247 MET B N 1
ATOM 4118 C CA . MET B 1 247 ? 42.775 85.174 5.702 1.00 33.49 247 MET B CA 1
ATOM 4119 C C . MET B 1 247 ? 43.912 86.202 5.947 1.00 32.88 247 MET B C 1
ATOM 4120 O O . MET B 1 247 ? 44.967 86.064 5.340 1.00 33.51 247 MET B O 1
ATOM 4125 N N . PRO B 1 248 ? 43.699 87.228 6.798 1.00 33.40 248 PRO B N 1
ATOM 4126 C CA . PRO B 1 248 ? 44.737 88.276 6.899 1.00 33.36 248 PRO B CA 1
ATOM 4127 C C . PRO B 1 248 ? 46.026 87.709 7.510 1.00 32.80 248 PRO B C 1
ATOM 4128 O O . PRO B 1 248 ? 47.121 88.159 7.212 1.00 32.05 248 PRO B O 1
ATOM 4132 N N . VAL B 1 249 ? 45.891 86.700 8.372 1.00 32.80 249 VAL B N 1
ATOM 4133 C CA . VAL B 1 249 ? 47.072 86.019 8.907 1.00 32.23 249 VAL B CA 1
ATOM 4134 C C . VAL B 1 249 ? 47.687 85.120 7.892 1.00 32.59 249 VAL B C 1
ATOM 4135 O O . VAL B 1 249 ? 48.883 85.169 7.686 1.00 31.14 249 VAL B O 1
ATOM 4139 N N . ILE B 1 250 ? 46.882 84.243 7.271 1.00 32.97 250 ILE B N 1
ATOM 4140 C CA . ILE B 1 250 ? 47.415 83.294 6.269 1.00 33.19 250 ILE B CA 1
ATOM 4141 C C . ILE B 1 250 ? 48.226 84.030 5.172 1.00 33.76 250 ILE B C 1
ATOM 4142 O O . ILE B 1 250 ? 49.308 83.606 4.778 1.00 34.36 250 ILE B O 1
ATOM 4147 N N . LYS B 1 251 ? 47.655 85.109 4.661 1.00 32.96 251 LYS B N 1
ATOM 4148 C CA . LYS B 1 251 ? 48.319 85.879 3.598 1.00 32.68 251 LYS B CA 1
ATOM 4149 C C . LYS B 1 251 ? 49.637 86.492 4.090 1.00 32.61 251 LYS B C 1
ATOM 4150 O O . LYS B 1 251 ? 50.593 86.531 3.356 1.00 32.88 251 LYS B O 1
ATOM 4156 N N . ALA B 1 252 ? 49.704 86.945 5.336 1.00 32.64 252 ALA B N 1
ATOM 4157 C CA . ALA B 1 252 ? 50.943 87.561 5.849 1.00 31.68 252 ALA B CA 1
ATOM 4158 C C . ALA B 1 252 ? 51.990 86.445 6.082 1.00 31.55 252 ALA B C 1
ATOM 4159 O O . ALA B 1 252 ? 53.171 86.616 5.778 1.00 31.61 252 ALA B O 1
ATOM 4161 N N . VAL B 1 253 ? 51.560 85.293 6.582 1.00 31.68 253 VAL B N 1
ATOM 4162 C CA . VAL B 1 253 ? 52.453 84.190 6.840 1.00 34.26 253 VAL B CA 1
ATOM 4163 C C . VAL B 1 253 ? 53.085 83.694 5.538 1.00 36.10 253 VAL B C 1
ATOM 4164 O O . VAL B 1 253 ? 54.271 83.422 5.502 1.00 36.97 253 VAL B O 1
ATOM 4168 N N . ALA B 1 254 ? 52.298 83.636 4.474 1.00 36.80 254 ALA B N 1
ATOM 4169 C CA . ALA B 1 254 ? 52.788 83.230 3.157 1.00 37.63 254 ALA B CA 1
ATOM 4170 C C . ALA B 1 254 ? 53.851 84.163 2.594 1.00 37.65 254 ALA B C 1
ATOM 4171 O O . ALA B 1 254 ? 54.725 83.722 1.840 1.00 38.34 254 ALA B O 1
ATOM 4173 N N . LEU B 1 255 ? 53.815 85.440 2.976 1.00 36.75 255 LEU B N 1
ATOM 4174 C CA . LEU B 1 255 ? 54.766 86.441 2.530 1.00 37.35 255 LEU B CA 1
ATOM 4175 C C . LEU B 1 255 ? 55.945 86.687 3.510 1.00 37.46 255 LEU B C 1
ATOM 4176 O O . LEU B 1 255 ? 56.779 87.527 3.259 1.00 37.18 255 LEU B O 1
ATOM 4181 N N . ALA B 1 256 ? 55.966 85.969 4.625 1.00 36.33 256 ALA B N 1
ATOM 4182 C CA . ALA B 1 256 ? 56.907 86.190 5.722 1.00 36.57 256 ALA B CA 1
ATOM 4183 C C . ALA B 1 256 ? 58.308 85.747 5.336 1.00 38.34 256 ALA B C 1
ATOM 4184 O O . ALA B 1 256 ? 58.480 84.645 4.877 1.00 38.63 256 ALA B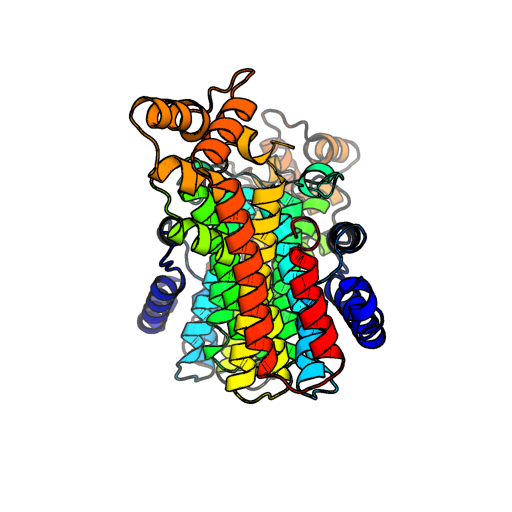 O 1
ATOM 4186 N N . ASP B 1 257 ? 59.301 86.561 5.598 1.00 38.49 257 ASP B N 1
ATOM 4187 C CA . ASP B 1 257 ? 60.682 86.053 5.543 1.00 40.58 257 ASP B CA 1
ATOM 4188 C C . ASP B 1 257 ? 61.031 85.252 6.812 1.00 41.13 257 ASP B C 1
ATOM 4189 O O . ASP B 1 257 ? 60.174 85.008 7.660 1.00 39.47 2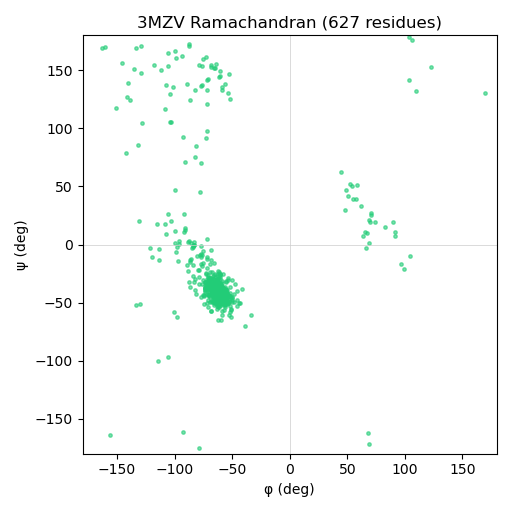57 ASP B O 1
ATOM 4194 N N . GLU B 1 258 ? 62.292 84.814 6.936 1.00 40.33 258 GLU B N 1
ATOM 4195 C CA . GLU B 1 258 ? 62.693 83.975 8.053 1.00 40.65 258 GLU B CA 1
ATOM 4196 C C . GLU B 1 258 ? 62.360 84.642 9.397 1.00 37.62 258 GLU B C 1
ATOM 4197 O O . GLU B 1 258 ? 61.835 84.010 10.279 1.00 36.74 258 GLU B O 1
ATOM 4203 N N . ALA B 1 259 ? 62.715 85.914 9.579 1.00 35.48 259 ALA B N 1
ATOM 4204 C CA . ALA B 1 259 ? 62.459 86.562 10.901 1.00 35.62 259 ALA B CA 1
ATOM 4205 C C . ALA B 1 259 ? 60.968 86.779 11.171 1.00 34.53 259 ALA B C 1
ATOM 4206 O O . ALA B 1 259 ? 60.509 86.666 12.317 1.00 34.61 259 ALA B O 1
ATOM 4208 N N . GLU B 1 260 ? 60.206 87.133 10.135 1.00 34.30 260 GLU B N 1
ATOM 4209 C CA . GLU B 1 260 ? 58.751 87.281 10.294 1.00 34.68 260 GLU B CA 1
ATOM 4210 C C . GLU B 1 260 ? 58.079 85.990 10.641 1.00 35.34 260 GLU B C 1
ATOM 4211 O O . GLU B 1 260 ? 57.168 85.983 11.473 1.00 34.03 260 GLU B O 1
ATOM 4217 N N . ARG B 1 261 ? 58.527 84.901 10.012 1.00 36.19 261 ARG B N 1
ATOM 4218 C CA . ARG B 1 261 ? 57.991 83.578 10.290 1.00 37.68 261 ARG B CA 1
ATOM 4219 C C . ARG B 1 261 ? 58.199 83.236 11.750 1.00 37.31 261 ARG B C 1
ATOM 4220 O O . ARG B 1 261 ? 57.315 82.661 12.375 1.00 37.36 261 ARG B O 1
ATOM 4228 N N . ALA B 1 262 ? 59.366 83.575 12.304 1.00 36.16 262 ALA B N 1
ATOM 4229 C CA . ALA B 1 262 ? 59.619 83.368 13.720 1.00 36.26 262 ALA B CA 1
ATOM 4230 C C . ALA B 1 262 ? 58.623 84.132 14.610 1.00 35.23 262 ALA B C 1
ATOM 4231 O O . ALA B 1 262 ? 58.174 83.612 15.628 1.00 36.59 262 ALA B O 1
ATOM 4233 N N . PHE B 1 263 ? 58.282 85.356 14.237 1.00 33.74 263 PHE B N 1
ATOM 4234 C CA . PHE B 1 263 ? 57.227 86.093 14.941 1.00 34.09 263 PHE B CA 1
ATOM 4235 C C . PHE B 1 263 ? 55.896 85.347 14.880 1.00 33.87 263 PHE B C 1
ATOM 4236 O O . PHE B 1 263 ? 55.263 85.122 15.905 1.00 36.14 263 PHE B O 1
ATOM 4244 N N . TRP B 1 264 ? 55.484 84.969 13.687 1.00 32.97 264 TRP B N 1
ATOM 4245 C CA . TRP B 1 264 ? 54.223 84.221 13.535 1.00 34.91 264 TRP B CA 1
ATOM 4246 C C . TRP B 1 264 ? 54.259 82.890 14.293 1.00 35.78 264 TRP B C 1
ATOM 4247 O O . TRP B 1 264 ? 53.264 82.492 14.916 1.00 36.95 264 TRP B O 1
ATOM 4258 N N . LYS B 1 265 ? 55.396 82.215 14.270 1.00 36.54 265 LYS B N 1
ATOM 4259 C CA . LYS B 1 265 ? 55.568 80.975 15.000 1.00 38.75 265 LYS B CA 1
ATOM 4260 C C . LYS B 1 265 ? 55.353 81.179 16.516 1.00 38.81 265 LYS B C 1
ATOM 4261 O O . LYS B 1 265 ? 54.618 80.394 17.185 1.00 38.62 265 LYS B O 1
ATOM 4267 N N . ARG B 1 266 ? 55.978 82.235 17.033 1.00 36.69 266 ARG B N 1
ATOM 4268 C CA . ARG B 1 266 ? 55.876 82.622 18.424 1.00 37.78 266 ARG B CA 1
ATOM 4269 C C . ARG B 1 266 ? 54.440 82.865 18.838 1.00 37.78 266 ARG B C 1
ATOM 4270 O O . ARG B 1 266 ? 53.953 82.211 19.759 1.00 38.60 266 ARG B O 1
ATOM 4278 N N . VAL B 1 267 ? 53.758 83.760 18.151 1.00 36.58 267 VAL B N 1
ATOM 4279 C CA . VAL B 1 267 ? 52.472 84.234 18.590 1.00 37.65 267 VAL B CA 1
ATOM 4280 C C . VAL B 1 267 ? 51.303 83.319 18.179 1.00 38.89 267 VAL B C 1
ATOM 4281 O O . VAL B 1 267 ? 50.286 83.302 18.868 1.00 39.84 267 VAL B O 1
ATOM 4285 N N . ILE B 1 268 ? 51.441 82.563 17.091 1.00 40.57 268 ILE B N 1
ATOM 4286 C CA . ILE B 1 268 ? 50.373 81.683 16.574 1.00 41.70 268 ILE B CA 1
ATOM 4287 C C . ILE B 1 268 ? 50.589 80.209 16.976 1.00 43.84 268 ILE B C 1
ATOM 4288 O O . ILE B 1 268 ? 49.730 79.612 17.630 1.00 43.83 268 ILE B O 1
ATOM 4293 N N . GLU B 1 269 ? 51.731 79.642 16.586 1.00 45.20 269 GLU B N 1
ATOM 4294 C CA . GLU B 1 269 ? 52.061 78.238 16.902 1.00 45.77 269 GLU B CA 1
ATOM 4295 C C . GLU B 1 269 ? 52.306 77.991 18.380 1.00 46.89 269 GLU B C 1
ATOM 4296 O O . GLU B 1 269 ? 51.657 77.122 18.986 1.00 47.52 269 GLU B O 1
ATOM 4302 N N . LYS B 1 270 ? 53.264 78.717 18.961 1.00 45.61 270 LYS B N 1
ATOM 4303 C CA . LYS B 1 270 ? 53.590 78.576 20.377 1.00 47.16 270 LYS B CA 1
ATOM 4304 C C . LYS B 1 270 ? 52.587 79.316 21.283 1.00 47.17 270 LYS B C 1
ATOM 4305 O O . LYS B 1 270 ? 52.399 78.949 22.440 1.00 46.75 270 LYS B O 1
ATOM 4307 N N . GLY B 1 271 ? 51.966 80.379 20.781 1.00 45.83 271 GLY B N 1
ATOM 4308 C CA . GLY B 1 271 ? 50.999 81.141 21.576 1.00 45.73 271 GLY B CA 1
ATOM 4309 C C . GLY B 1 271 ? 51.575 82.032 22.661 1.00 46.79 271 GLY B C 1
ATOM 4310 O O . GLY B 1 271 ? 50.866 82.462 23.579 1.00 46.43 271 GLY B O 1
ATOM 4311 N N . ASP B 1 272 ? 52.865 82.353 22.550 1.00 47.30 272 ASP B N 1
ATOM 4312 C CA . ASP B 1 272 ? 53.517 83.267 23.463 1.00 47.52 272 ASP B CA 1
ATOM 4313 C C . ASP B 1 272 ? 53.190 84.673 22.997 1.00 47.17 272 ASP B C 1
ATOM 4314 O O . ASP B 1 272 ? 53.931 85.283 22.212 1.00 46.44 272 ASP B O 1
ATOM 4319 N N . GLN B 1 273 ? 52.048 85.184 23.425 1.00 46.98 273 GLN B N 1
ATOM 4320 C CA . GLN B 1 273 ? 51.643 86.533 23.047 1.00 46.64 273 GLN B CA 1
ATOM 4321 C C . GLN B 1 273 ? 51.922 87.463 24.182 1.00 48.38 273 GLN B C 1
ATOM 4322 O O . GLN B 1 273 ? 51.652 87.136 25.318 1.00 48.92 273 GLN B O 1
ATOM 4328 N N . GLN B 1 274 ? 52.485 88.624 23.880 1.00 48.58 274 GLN B N 1
ATOM 4329 C CA . GLN B 1 274 ? 52.839 89.570 24.897 1.00 51.81 274 GLN B CA 1
ATOM 4330 C C . GLN B 1 274 ? 52.266 90.899 24.489 1.00 51.75 274 GLN B C 1
ATOM 4331 O O . GLN B 1 274 ? 51.780 91.051 23.381 1.00 50.01 274 GLN B O 1
ATOM 4337 N N . ASP B 1 275 ? 52.323 91.870 25.386 1.00 53.11 275 ASP B N 1
ATOM 4338 C CA . ASP B 1 275 ? 51.752 93.182 25.072 1.00 53.59 275 ASP B CA 1
ATOM 4339 C C . ASP B 1 275 ? 52.389 93.796 23.860 1.00 51.03 275 ASP B C 1
ATOM 4340 O O . ASP B 1 275 ? 53.612 93.786 23.709 1.00 51.34 275 ASP B O 1
ATOM 4345 N N . GLY B 1 276 ? 51.536 94.305 22.971 1.00 49.00 276 GLY B N 1
ATOM 4346 C CA . GLY B 1 276 ? 51.991 94.902 21.730 1.00 46.48 276 GLY B CA 1
ATOM 4347 C C . GLY B 1 276 ? 51.949 93.951 20.527 1.00 44.44 276 GLY B C 1
ATOM 4348 O O . GLY B 1 276 ? 52.001 94.403 19.391 1.00 42.77 276 GLY B O 1
ATOM 4349 N N . ASP B 1 277 ? 51.848 92.649 20.768 1.00 42.80 277 ASP B N 1
ATOM 4350 C CA . ASP B 1 277 ? 51.922 91.656 19.696 1.00 41.74 277 ASP B CA 1
ATOM 4351 C C . ASP B 1 277 ? 50.769 91.737 18.677 1.00 40.74 277 ASP B C 1
ATOM 4352 O O . ASP B 1 277 ? 50.991 91.583 17.468 1.00 37.88 277 ASP B O 1
ATOM 4357 N N . LEU B 1 278 ? 49.544 92.003 19.120 1.00 40.70 278 LEU B N 1
ATOM 4358 C CA . LEU B 1 278 ? 48.487 92.286 18.146 1.00 41.45 278 LEU B CA 1
ATOM 4359 C C . LEU B 1 278 ? 48.846 93.435 17.191 1.00 41.06 278 LEU B C 1
ATOM 4360 O O . LEU B 1 278 ? 48.641 93.332 15.970 1.00 41.28 278 LEU B O 1
ATOM 4365 N N . GLU B 1 279 ? 49.356 94.516 17.740 1.00 42.83 279 GLU B N 1
ATOM 4366 C CA . GLU B 1 279 ? 49.726 95.675 16.919 1.00 42.95 279 GLU B CA 1
ATOM 4367 C C . GLU B 1 279 ? 50.886 95.336 15.996 1.00 41.12 279 GLU B C 1
ATOM 4368 O O . GLU B 1 279 ? 50.892 95.762 14.849 1.00 39.06 279 GLU B O 1
ATOM 4374 N N . HIS B 1 280 ? 51.827 94.528 16.487 1.00 39.80 280 HIS B N 1
ATOM 4375 C CA . HIS B 1 280 ? 52.920 94.056 15.632 1.00 38.13 280 HIS B CA 1
ATOM 4376 C C . HIS B 1 280 ? 52.359 93.234 14.503 1.00 35.88 280 HIS B C 1
ATOM 4377 O O . HIS B 1 280 ? 52.819 93.354 13.381 1.00 35.49 280 HIS B O 1
ATOM 4384 N N . ALA B 1 281 ? 51.368 92.390 14.778 1.00 35.01 281 ALA B N 1
ATOM 4385 C CA . ALA B 1 281 ? 50.803 91.533 13.735 1.00 35.65 281 ALA B CA 1
ATOM 4386 C C . ALA B 1 281 ? 50.124 92.406 12.678 1.00 36.39 281 ALA B C 1
ATOM 4387 O O . ALA B 1 281 ? 50.281 92.190 11.468 1.00 35.53 281 ALA B O 1
ATOM 4389 N N . MET B 1 282 ? 49.353 93.379 13.149 1.00 36.02 282 MET B N 1
ATOM 4390 C CA . MET B 1 282 ? 48.677 94.330 12.268 1.00 37.02 282 MET B CA 1
ATOM 4391 C C . MET B 1 282 ? 49.700 95.086 11.388 1.00 35.91 282 MET B C 1
ATOM 4392 O O . MET B 1 282 ? 49.447 95.316 10.216 1.00 35.20 282 MET B O 1
ATOM 4397 N N . ALA B 1 283 ? 50.857 95.424 11.937 1.00 36.76 283 ALA B N 1
ATOM 4398 C CA . ALA B 1 283 ? 51.886 96.121 11.179 1.00 36.16 283 ALA B CA 1
ATOM 4399 C C . ALA B 1 283 ? 52.420 95.236 10.048 1.00 35.95 283 ALA B C 1
ATOM 4400 O O . ALA B 1 283 ? 52.631 95.734 8.926 1.00 34.89 283 ALA B O 1
ATOM 4402 N N . LEU B 1 284 ? 52.594 93.940 10.309 1.00 34.25 284 LEU B N 1
ATOM 4403 C CA . LEU B 1 284 ? 53.028 93.034 9.239 1.00 33.88 284 LEU B CA 1
ATOM 4404 C C . LEU B 1 284 ? 51.957 92.870 8.158 1.00 33.60 284 LEU B C 1
ATOM 4405 O O . LEU B 1 284 ? 52.254 92.807 6.943 1.00 32.35 284 LEU B O 1
ATOM 4410 N N . MET B 1 285 ? 50.694 92.764 8.599 1.00 31.98 285 MET B N 1
ATOM 4411 C CA . MET B 1 285 ? 49.600 92.682 7.685 1.00 31.22 285 MET B CA 1
ATOM 4412 C C . MET B 1 285 ? 49.573 93.884 6.740 1.00 32.85 285 MET B C 1
ATOM 4413 O O . MET B 1 285 ? 49.457 93.701 5.515 1.00 32.70 285 MET B O 1
ATOM 4418 N N . THR B 1 286 ? 49.721 95.081 7.300 1.00 33.88 286 THR B N 1
ATOM 4419 C CA . THR B 1 286 ? 49.700 96.312 6.550 1.00 36.06 286 THR B CA 1
ATOM 4420 C C . THR B 1 286 ? 50.879 96.389 5.556 1.00 36.20 286 THR B C 1
ATOM 4421 O O . THR B 1 286 ? 50.688 96.668 4.382 1.00 34.35 286 THR B O 1
ATOM 4425 N N . LYS B 1 287 ? 52.072 96.071 6.026 1.00 36.67 287 LYS B N 1
ATOM 4426 C CA . LYS B 1 287 ? 53.273 95.997 5.152 1.00 38.01 287 LYS B CA 1
ATOM 4427 C C . LYS B 1 287 ? 53.043 95.123 3.937 1.00 37.44 287 LYS B C 1
ATOM 4428 O O . LYS B 1 287 ? 53.385 95.515 2.830 1.00 37.96 287 LYS B O 1
ATOM 4434 N N . HIS B 1 288 ? 52.428 93.952 4.143 1.00 34.58 288 HIS B N 1
ATOM 4435 C CA . HIS B 1 288 ? 52.159 92.971 3.086 1.00 33.83 288 HIS B CA 1
ATOM 4436 C C . HIS B 1 288 ? 50.830 93.116 2.313 1.00 32.44 288 HIS B C 1
ATOM 4437 O O . HIS B 1 288 ? 50.544 92.329 1.422 1.00 33.64 288 HIS B O 1
ATOM 4444 N N . GLY B 1 289 ? 50.062 94.151 2.640 1.00 31.64 289 GLY B N 1
ATOM 4445 C CA . GLY B 1 289 ? 48.845 94.447 1.982 1.00 31.22 289 GLY B CA 1
ATOM 4446 C C . GLY B 1 289 ? 47.722 93.441 2.245 1.00 31.31 289 GLY B C 1
ATOM 4447 O O . GLY B 1 289 ? 46.778 93.373 1.490 1.00 32.12 289 GLY B O 1
ATOM 4448 N N . THR B 1 290 ? 47.815 92.681 3.329 1.00 29.91 290 THR B N 1
ATOM 4449 C CA . THR B 1 290 ? 46.886 91.573 3.529 1.00 29.23 290 THR B CA 1
ATOM 4450 C C . THR B 1 290 ? 45.488 91.946 4.069 1.00 28.75 290 THR B C 1
ATOM 4451 O O . THR B 1 290 ? 44.540 91.182 3.907 1.00 30.17 290 THR B O 1
ATOM 4455 N N . LEU B 1 291 ? 45.376 93.088 4.701 1.00 29.06 291 LEU B N 1
ATOM 4456 C CA . LEU B 1 291 ? 44.059 93.586 5.151 1.00 30.35 291 LEU B CA 1
ATOM 4457 C C . LEU B 1 291 ? 43.273 94.118 3.938 1.00 30.44 291 LEU B C 1
ATOM 4458 O O . LEU B 1 291 ? 42.123 93.775 3.737 1.00 29.19 291 LEU B O 1
ATOM 4463 N N . GLU B 1 292 ? 43.949 94.875 3.053 1.00 30.53 292 GLU B N 1
ATOM 4464 C CA . GLU B 1 292 ? 43.327 95.284 1.795 1.00 30.93 292 GLU B CA 1
ATOM 4465 C C . GLU B 1 292 ? 43.003 94.069 0.950 1.00 30.65 292 GLU B C 1
ATOM 4466 O O . GLU B 1 292 ? 41.950 93.984 0.350 1.00 30.12 292 GLU B O 1
ATOM 4472 N N . ALA B 1 293 ? 43.901 93.079 0.936 1.00 29.11 293 ALA B N 1
ATOM 4473 C CA . ALA B 1 293 ? 43.665 91.889 0.162 1.00 29.07 293 ALA B CA 1
ATOM 4474 C C . ALA B 1 293 ? 42.428 91.148 0.682 1.00 28.68 293 ALA B C 1
ATOM 4475 O O . ALA B 1 293 ? 41.637 90.630 -0.093 1.00 28.50 293 ALA B O 1
ATOM 4477 N N . THR B 1 294 ? 42.249 91.124 2.014 1.00 27.88 294 THR B N 1
ATOM 4478 C CA . THR B 1 294 ? 41.074 90.451 2.589 1.00 28.31 294 THR B CA 1
ATOM 4479 C C . THR B 1 294 ? 39.823 91.253 2.258 1.00 27.87 294 THR B C 1
ATOM 4480 O O . THR B 1 294 ? 38.803 90.673 1.971 1.00 29.23 294 THR B O 1
ATOM 4484 N N . ARG B 1 295 ? 39.908 92.576 2.297 1.00 29.69 295 ARG B N 1
ATOM 4485 C CA . ARG B 1 295 ? 38.802 93.439 1.879 1.00 29.94 295 ARG B CA 1
ATOM 4486 C C . ARG B 1 295 ? 38.365 93.086 0.454 1.00 30.34 295 ARG B C 1
ATOM 4487 O O . ARG B 1 295 ? 37.183 92.891 0.175 1.00 29.28 295 ARG B O 1
ATOM 4495 N N . LEU B 1 296 ? 39.330 93.026 -0.471 1.00 29.87 296 LEU B N 1
ATOM 4496 C CA . LEU B 1 296 ? 39.042 92.607 -1.832 1.00 29.65 296 LEU B CA 1
ATOM 4497 C C . LEU B 1 296 ? 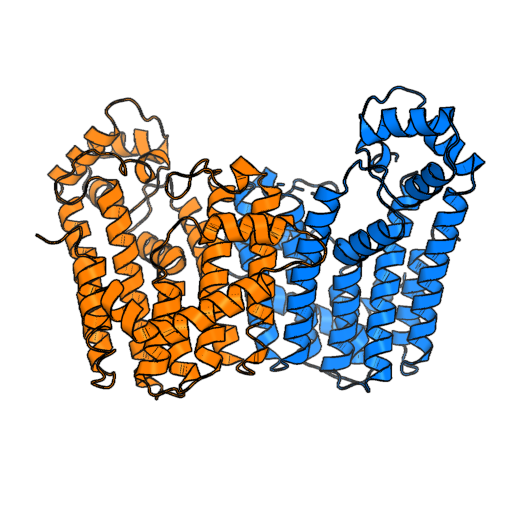38.374 91.243 -1.938 1.00 28.66 296 LEU B C 1
ATOM 4498 O O . LEU B 1 296 ? 37.488 91.072 -2.751 1.00 30.41 296 LEU B O 1
ATOM 4503 N N . ALA B 1 297 ? 38.798 90.260 -1.139 1.00 29.84 297 ALA B N 1
ATOM 4504 C CA . ALA B 1 297 ? 38.213 88.919 -1.188 1.00 29.64 297 ALA B CA 1
ATOM 4505 C C . ALA B 1 297 ? 36.727 89.030 -0.825 1.00 30.40 297 ALA B C 1
ATOM 4506 O O . ALA B 1 297 ? 35.855 88.486 -1.518 1.00 30.66 297 ALA B O 1
ATOM 4508 N N . ALA B 1 298 ? 36.451 89.786 0.235 1.00 30.21 298 ALA B N 1
ATOM 4509 C CA . ALA B 1 298 ? 35.053 90.000 0.675 1.00 30.63 298 ALA B CA 1
ATOM 4510 C C . ALA B 1 298 ? 34.176 90.676 -0.382 1.00 31.81 298 ALA B C 1
ATOM 4511 O O . ALA B 1 298 ? 33.066 90.211 -0.653 1.00 31.93 298 ALA B O 1
ATOM 4513 N N . ILE B 1 299 ? 34.643 91.783 -0.965 1.00 31.21 299 ILE B N 1
ATOM 4514 C CA . ILE B 1 299 ? 33.826 92.487 -1.923 1.00 32.14 299 ILE B CA 1
ATOM 4515 C C . ILE B 1 299 ? 33.715 91.668 -3.234 1.00 32.30 299 ILE B C 1
ATOM 4516 O O . ILE B 1 299 ? 32.670 91.688 -3.898 1.00 33.81 299 ILE B O 1
ATOM 4521 N N . GLY B 1 300 ? 34.728 90.858 -3.524 1.00 31.67 300 GLY B N 1
ATOM 4522 C CA . GLY B 1 300 ? 34.694 89.918 -4.654 1.00 31.77 300 GLY B CA 1
ATOM 4523 C C . GLY B 1 300 ? 33.580 88.886 -4.508 1.00 32.24 300 GLY B C 1
ATOM 4524 O O . GLY B 1 300 ? 32.837 88.610 -5.464 1.00 32.28 300 GLY B O 1
ATOM 4525 N N . TRP B 1 301 ? 33.444 88.336 -3.292 1.00 32.09 301 TRP B N 1
ATOM 4526 C CA . TRP B 1 301 ? 32.404 87.355 -3.034 1.00 32.69 301 TRP B CA 1
ATOM 4527 C C . TRP B 1 301 ? 31.024 88.013 -3.183 1.00 33.21 301 TRP B C 1
ATOM 4528 O O . TRP B 1 301 ? 30.095 87.343 -3.614 1.00 33.53 301 TRP B O 1
ATOM 4539 N N . THR B 1 302 ? 30.882 89.301 -2.849 1.00 33.08 302 THR B N 1
ATOM 4540 C CA . THR B 1 302 ? 29.573 89.959 -3.034 1.00 35.27 302 THR B CA 1
ATOM 4541 C C . THR B 1 302 ? 29.294 90.133 -4.523 1.00 36.07 302 THR B C 1
ATOM 4542 O O . THR B 1 302 ? 28.148 90.089 -4.948 1.00 36.32 302 THR B O 1
ATOM 4546 N N . ASP B 1 303 ? 30.336 90.317 -5.342 1.00 36.21 303 ASP B N 1
ATOM 4547 C CA . ASP B 1 303 ? 30.143 90.299 -6.802 1.00 37.08 303 ASP B CA 1
ATOM 4548 C C . ASP B 1 303 ? 29.596 88.974 -7.277 1.00 36.53 303 ASP B C 1
ATOM 4549 O O . ASP B 1 303 ? 28.672 88.929 -8.081 1.00 37.40 303 ASP B O 1
ATOM 4554 N N . THR B 1 304 ? 30.206 87.890 -6.818 1.00 35.90 304 THR B N 1
ATOM 4555 C CA . THR B 1 304 ? 29.748 86.576 -7.142 1.00 35.60 304 THR B CA 1
ATOM 4556 C C . THR B 1 304 ? 28.291 86.389 -6.682 1.00 34.47 304 THR B C 1
ATOM 4557 O O . THR B 1 304 ? 27.515 85.832 -7.402 1.00 36.09 304 THR B O 1
ATOM 4561 N N . ALA B 1 305 ? 27.932 86.869 -5.507 1.00 33.75 305 ALA B N 1
ATOM 4562 C CA . ALA B 1 305 ? 26.569 86.748 -5.007 1.00 33.82 305 ALA B CA 1
ATOM 4563 C C . ALA B 1 305 ? 25.606 87.486 -5.903 1.00 35.53 305 ALA B C 1
ATOM 4564 O O . ALA B 1 305 ? 24.585 86.936 -6.334 1.00 37.00 305 ALA B O 1
ATOM 4566 N N . ARG B 1 306 ? 25.919 88.743 -6.187 1.00 36.46 306 ARG B N 1
ATOM 4567 C CA . ARG B 1 306 ? 25.105 89.569 -7.077 1.00 38.42 306 ARG B CA 1
ATOM 4568 C C . ARG B 1 306 ? 24.896 88.946 -8.452 1.00 38.61 306 ARG B C 1
ATOM 4569 O O . ARG B 1 306 ? 23.767 88.938 -8.952 1.00 38.18 306 ARG B O 1
ATOM 4577 N N . LYS B 1 307 ? 25.931 88.348 -9.026 1.00 39.45 307 LYS B N 1
ATOM 4578 C CA . LYS B 1 307 ? 25.811 87.633 -10.338 1.00 41.00 307 LYS B CA 1
ATOM 4579 C C . LYS B 1 307 ? 24.843 86.461 -10.300 1.00 40.29 307 LYS B C 1
ATOM 4580 O O . LYS B 1 307 ? 24.140 86.181 -11.257 1.00 39.25 307 LYS B O 1
ATOM 4586 N N . ALA B 1 308 ? 24.839 85.739 -9.193 1.00 39.66 308 ALA B N 1
ATOM 4587 C CA . ALA B 1 308 ? 23.936 84.626 -9.026 1.00 39.33 308 ALA B CA 1
ATOM 4588 C C . ALA B 1 308 ? 22.474 85.073 -9.098 1.00 40.43 308 ALA B C 1
ATOM 4589 O O . ALA B 1 308 ? 21.626 84.332 -9.574 1.00 39.25 308 ALA B O 1
ATOM 4591 N N . LEU B 1 309 ? 22.163 86.277 -8.616 1.00 42.35 309 LEU B N 1
ATOM 4592 C CA . LEU B 1 309 ? 20.770 86.758 -8.651 1.00 44.54 309 LEU B CA 1
ATOM 4593 C C . LEU B 1 309 ? 20.162 86.926 -10.039 1.00 48.14 309 LEU B C 1
ATOM 4594 O O . LEU B 1 309 ? 18.925 86.944 -10.197 1.00 47.36 309 LEU B O 1
ATOM 4599 N N . ALA B 1 310 ? 21.033 87.096 -11.041 1.00 50.73 310 ALA B N 1
ATOM 4600 C CA . ALA B 1 310 ? 20.603 87.403 -12.393 1.00 53.56 310 ALA B CA 1
ATOM 4601 C C . ALA B 1 310 ? 19.655 86.343 -12.956 1.00 55.83 310 ALA B C 1
ATOM 4602 O O . ALA B 1 310 ? 18.825 86.662 -13.828 1.00 56.61 310 ALA B O 1
ATOM 4604 N N . LYS B 1 311 ? 19.721 85.099 -12.455 1.00 55.80 311 LYS B N 1
ATOM 4605 C CA . LYS B 1 311 ? 18.811 84.043 -12.940 1.00 57.28 311 LYS B CA 1
ATOM 4606 C C . LYS B 1 311 ? 17.455 84.032 -12.265 1.00 56.69 311 LYS B C 1
ATOM 4607 O O . LYS B 1 311 ? 16.596 83.231 -12.620 1.00 58.18 311 LYS B O 1
ATOM 4613 N N . LEU B 1 312 ? 17.231 84.933 -11.320 1.00 55.42 312 LEU B N 1
ATOM 4614 C CA . LEU B 1 312 ? 15.988 84.944 -10.571 1.00 53.91 312 LEU B CA 1
ATOM 4615 C C . LEU B 1 312 ? 15.019 85.999 -11.154 1.00 55.03 312 LEU B C 1
ATOM 4616 O O . LEU B 1 312 ? 15.452 86.896 -11.873 1.00 54.29 312 LEU B O 1
ATOM 4621 N N . PRO B 1 313 ? 13.709 85.882 -10.858 1.00 55.01 313 PRO B N 1
ATOM 4622 C CA . PRO B 1 313 ? 12.752 86.806 -11.461 1.00 56.21 313 PRO B CA 1
ATOM 4623 C C . PRO B 1 313 ? 12.919 88.214 -10.945 1.00 56.17 313 PRO B C 1
ATOM 4624 O O . PRO B 1 313 ? 13.396 88.409 -9.809 1.00 55.07 313 PRO B O 1
ATOM 4628 N N . ASP B 1 314 ? 12.540 89.194 -11.760 1.00 55.93 314 ASP B N 1
ATOM 4629 C CA . ASP B 1 314 ? 12.745 90.581 -11.381 1.00 56.06 314 ASP B CA 1
ATOM 4630 C C . ASP B 1 314 ? 11.624 91.076 -10.439 1.00 55.18 314 ASP B C 1
ATOM 4631 O O . ASP B 1 314 ? 10.764 91.853 -10.830 1.00 57.26 314 ASP B O 1
ATOM 4636 N N . HIS B 1 315 ? 11.702 90.635 -9.186 1.00 53.02 315 HIS B N 1
ATOM 4637 C CA . HIS B 1 315 ? 10.730 90.846 -8.131 1.00 50.98 315 HIS B CA 1
ATOM 4638 C C . HIS B 1 315 ? 11.380 91.895 -7.196 1.00 49.60 315 HIS B C 1
ATOM 4639 O O . HIS B 1 315 ? 12.608 91.996 -7.117 1.00 49.46 315 HIS B O 1
ATOM 4646 N N . PRO B 1 316 ? 10.574 92.676 -6.473 1.00 48.26 316 PRO B N 1
ATOM 4647 C CA . PRO B 1 316 ? 11.200 93.627 -5.550 1.00 46.92 316 PRO B CA 1
ATOM 4648 C C . PRO B 1 316 ? 12.193 92.954 -4.576 1.00 44.80 316 PRO B C 1
ATOM 4649 O O . PRO B 1 316 ? 13.130 93.585 -4.124 1.00 43.09 316 PRO B O 1
ATOM 4653 N N . LEU B 1 317 ? 11.945 91.692 -4.230 1.00 42.91 317 LEU B N 1
ATOM 4654 C CA . LEU B 1 317 ? 12.827 90.983 -3.320 1.00 41.48 317 LEU B CA 1
ATOM 4655 C C . LEU B 1 317 ? 14.171 90.690 -3.949 1.00 40.32 317 LEU B C 1
ATOM 4656 O O . LEU B 1 317 ? 15.164 90.663 -3.243 1.00 39.39 317 LEU B O 1
ATOM 4661 N N . ARG B 1 318 ? 14.224 90.499 -5.263 1.00 40.22 318 ARG B N 1
ATOM 4662 C CA . ARG B 1 318 ? 15.512 90.329 -5.907 1.00 40.09 318 ARG B CA 1
ATOM 4663 C C . ARG B 1 318 ? 16.378 91.580 -5.701 1.00 40.20 318 ARG B C 1
ATOM 4664 O O . ARG B 1 318 ? 17.532 91.461 -5.317 1.00 38.56 318 ARG B O 1
ATOM 4672 N N . GLN B 1 319 ? 15.811 92.758 -5.917 1.00 41.50 319 GLN B N 1
ATOM 4673 C CA A GLN B 1 319 ? 16.567 93.988 -5.728 0.50 42.27 319 GLN B CA 1
ATOM 4674 C CA B GLN B 1 319 ? 16.531 94.019 -5.711 0.50 42.69 319 GLN B CA 1
ATOM 4675 C C . GLN B 1 319 ? 16.971 94.154 -4.257 1.00 42.15 319 GLN B C 1
ATOM 4676 O O . GLN B 1 319 ? 18.069 94.567 -3.979 1.00 42.23 319 GLN B O 1
ATOM 4687 N N . MET B 1 320 ? 16.104 93.790 -3.319 1.00 41.51 320 MET B N 1
ATOM 4688 C CA . MET B 1 320 ? 16.453 93.915 -1.922 1.00 41.02 320 MET B CA 1
ATOM 4689 C C . MET B 1 320 ? 17.623 92.969 -1.544 1.00 40.28 320 MET B C 1
ATOM 4690 O O . MET B 1 320 ? 18.475 93.343 -0.742 1.00 39.76 320 MET B O 1
ATOM 4695 N N . LEU B 1 321 ? 17.676 91.774 -2.134 1.00 38.56 321 LEU B N 1
ATOM 4696 C CA . LEU B 1 321 ? 18.794 90.861 -1.921 1.00 38.49 321 LEU B CA 1
ATOM 4697 C C . LEU B 1 321 ? 20.077 91.383 -2.537 1.00 38.89 321 LEU B C 1
ATOM 4698 O O . LEU B 1 321 ? 21.157 91.143 -2.005 1.00 39.63 321 LEU B O 1
ATOM 4703 N N . ASP B 1 322 ? 19.944 92.066 -3.657 1.00 39.90 322 ASP B N 1
ATOM 4704 C CA . ASP B 1 322 ? 21.060 92.773 -4.275 1.00 41.05 322 ASP B CA 1
ATOM 4705 C C . ASP B 1 322 ? 21.612 93.840 -3.297 1.00 41.22 322 ASP B C 1
ATOM 4706 O O . ASP B 1 322 ? 22.847 93.866 -3.010 1.00 40.29 322 ASP B O 1
ATOM 4711 N N . ASP B 1 323 ? 20.728 94.672 -2.747 1.00 40.76 323 ASP B N 1
ATOM 4712 C CA . ASP B 1 323 ? 21.160 95.692 -1.784 1.00 42.13 323 ASP B CA 1
ATOM 4713 C C . ASP B 1 323 ? 21.737 95.010 -0.541 1.00 40.72 323 ASP B C 1
ATOM 4714 O O . ASP B 1 323 ? 22.648 95.526 0.103 1.00 41.50 323 ASP B O 1
ATOM 4719 N N . LEU B 1 324 ? 21.199 93.862 -0.174 1.00 41.45 324 LEU B N 1
ATOM 4720 C CA . LEU B 1 324 ? 21.705 93.195 1.017 1.00 41.02 324 LEU B CA 1
ATOM 4721 C C . LEU B 1 324 ? 23.189 92.780 0.820 1.00 40.37 324 LEU B C 1
ATOM 4722 O O . LEU B 1 324 ? 23.977 92.796 1.778 1.00 40.76 324 LEU B O 1
ATOM 4727 N N . ALA B 1 325 ? 23.574 92.436 -0.402 1.00 38.86 325 ALA B N 1
ATOM 4728 C CA . ALA B 1 325 ? 24.968 92.100 -0.656 1.00 38.60 325 ALA B CA 1
ATOM 4729 C C . ALA B 1 325 ? 25.863 93.298 -0.442 1.00 38.88 325 ALA B C 1
ATOM 4730 O O . ALA B 1 325 ? 26.933 93.143 0.155 1.00 38.80 325 ALA B O 1
ATOM 4732 N N . ASP B 1 326 ? 25.415 94.485 -0.885 1.00 39.13 326 ASP B N 1
ATOM 4733 C CA . ASP B 1 326 ? 26.131 95.731 -0.590 1.00 41.25 326 ASP B CA 1
ATOM 4734 C C . ASP B 1 326 ? 26.228 95.927 0.930 1.00 41.14 326 ASP B C 1
ATOM 4735 O O . ASP B 1 326 ? 27.305 96.162 1.473 1.00 41.78 326 ASP B O 1
ATOM 4740 N N . TYR B 1 327 ? 25.094 95.803 1.601 1.00 41.76 327 TYR B N 1
ATOM 4741 C CA . TYR B 1 327 ? 24.991 95.949 3.055 1.00 42.71 327 TYR B CA 1
ATOM 4742 C C . TYR B 1 327 ? 25.983 95.081 3.826 1.00 40.52 327 TYR B C 1
ATOM 4743 O O . TYR B 1 327 ? 26.639 95.606 4.689 1.00 41.71 327 TYR B O 1
ATOM 4752 N N . VAL B 1 328 ? 26.154 93.824 3.444 1.00 39.57 328 VAL B N 1
ATOM 4753 C CA . VAL B 1 328 ? 27.042 92.899 4.173 1.00 39.25 328 VAL B CA 1
ATOM 4754 C C . VAL B 1 328 ? 28.482 93.449 4.216 1.00 40.01 328 VAL B C 1
ATOM 4755 O O . VAL B 1 328 ? 29.191 93.204 5.201 1.00 41.72 328 VAL B O 1
ATOM 4759 N N . VAL B 1 329 ? 28.908 94.197 3.178 1.00 39.99 329 VAL B N 1
ATOM 4760 C CA . VAL B 1 329 ? 30.275 94.736 3.096 1.00 39.42 329 VAL B CA 1
ATOM 4761 C C . VAL B 1 329 ? 30.345 96.229 3.315 1.00 41.35 329 VAL B C 1
ATOM 4762 O O . VAL B 1 329 ? 31.387 96.832 3.119 1.00 41.11 329 VAL B O 1
ATOM 4766 N N . GLU B 1 330 ? 29.233 96.842 3.725 1.00 42.75 330 GLU B N 1
ATOM 4767 C CA . GLU B 1 330 ? 29.197 98.284 3.910 1.00 44.80 330 GLU B CA 1
ATOM 4768 C C . GLU B 1 330 ? 30.274 98.748 4.885 1.00 45.09 330 GLU B C 1
ATOM 4769 O O . GLU B 1 330 ? 30.863 99.801 4.710 1.00 45.91 330 GLU B O 1
ATOM 4775 N N . ARG B 1 331 ? 30.501 97.983 5.938 1.00 45.76 331 ARG B N 1
ATOM 4776 C CA . ARG B 1 331 ? 31.478 98.371 6.938 1.00 47.20 331 ARG B CA 1
ATOM 4777 C C . ARG B 1 331 ? 32.922 98.325 6.424 1.00 48.01 331 ARG B C 1
ATOM 4778 O O . ARG B 1 331 ? 33.806 98.860 7.088 1.00 48.91 331 ARG B O 1
ATOM 4786 N N . VAL B 1 332 ? 33.174 97.705 5.264 1.00 48.02 332 VAL B N 1
ATOM 4787 C CA . VAL B 1 332 ? 34.541 97.736 4.692 1.00 48.20 332 VAL B CA 1
ATOM 4788 C C . VAL B 1 332 ? 34.624 98.486 3.343 1.00 49.72 332 VAL B C 1
ATOM 4789 O O . VAL B 1 332 ? 35.579 98.325 2.611 1.00 49.43 332 VAL B O 1
ATOM 4793 N N . ARG B 1 333 ? 33.618 99.296 3.022 1.00 51.29 333 ARG B N 1
ATOM 4794 C CA . ARG B 1 333 ? 33.591 100.064 1.767 1.00 53.17 333 ARG B CA 1
ATOM 4795 C C . ARG B 1 333 ? 34.622 101.182 1.823 1.00 53.32 333 ARG B C 1
ATOM 4796 O O . ARG B 1 333 ? 34.858 101.737 2.901 1.00 53.38 333 ARG B O 1
ATOM 4804 N N . GLU B 1 334 ? 35.279 101.455 0.681 1.00 53.22 334 GLU B N 1
ATOM 4805 C CA . GLU B 1 334 ? 36.277 102.550 0.536 1.00 53.64 334 GLU B CA 1
ATOM 4806 C C . GLU B 1 334 ? 35.887 103.440 -0.652 1.00 53.49 334 GLU B C 1
ATOM 4807 O O . GLU B 1 334 ? 34.909 103.134 -1.347 1.00 51.52 334 GLU B O 1
#

Sequence (634 aa):
KPHDRLAQQALAEDMAAVNALIRERMSSEHAPRIPEVTAHLIEAGGKRLRPMLTLAAARLVGYGGPFHVHLAATVEFIHTATLLHDDVRRGRPTANLLWDNKSSVLVGDYLFARSFQLMTDTGNMRVMEILANASAVIAEGEVLQLTAAQNLATTEDIYLRVIRGKTAALFSAATEVGGIIGGAPEDQVQALFDYGDALGIAFQIVDDLLDYTGDDFRERKLTMPVIKAVALADEAERAFWKRVIEKGDQQDGDLEHAMALMTKHGTLEATRLAAIGWTDTARKALAKLPDHPLRQMLDDLADYVVERVRPHDRLAQALAEDMAAVNALIRERMSSEHAPRIPEVTAHLIEAGGKRLRPMLTLAAARLVGYGGPFHVHLAATVEFIHTATLLHDDVVDESRQRRGRPTANLLWDNKSSVLVGDYLFARSFQLMMTDTGNMRVMEILANASAVIAEGEVLQLTAAQNLATTEDIYLRVIRGKTAALFSAATEVGGIIGGAPEDQVQALFDYGDALGIAFQIVDDLLDYGGKSAEIGKNTGDDFRERKLTMPVIKAVALADEAERAFWKRVIEKGDQQDGDLEHAMALMTKHGTLEATRLAAIGWTDTARKALAKLPDHPLRQQMLDDLADYVVERVRE

B-factor: mean 46.95, std 14.96, range [12.75, 94.64]

Nearest PDB structures (foldseek):
  3mzv-assembly1_A  TM=1.003E+00  e=7.776E-41  Rhodobacter capsulatus
  4jxy-assembly1_A  TM=9.413E-01  e=3.471E-20  Paraglaciecola sp. T6c
  5ze6-assembly2_D  TM=8.771E-01  e=6.081E-21  Escherichia coli K-12
  4jyx-assembly4_F  TM=9.171E-01  e=1.077E-19  Paraglaciecola sp. T6c
  4jyx-assembly2_D  TM=9.270E-01  e=3.197E-19  Paraglaciecola sp. T6c

Foldseek 3Di:
DLLVVLCVVCVVLVVLLVVLLVVLQDDPPDPLQVVLVCVQVVPDDSLVLLSLLVLLLVLLPHPDDCSSLLSSLLVLLLQLLVLQVVVDPPDDHPCRVPRNVSSNVSSVSSNVSSLVSNVVLVDPVLSVLVVVLSVLLVVLVVLCVVCFLPLVQAPVSLLSSQCSNWQSSQLSSNLVSCVSNVHPPLLSVLSSLLSNLLRVLLVLLVVLVVLCCPCQQSLHPHQLLSQLCVVDDPVRVVLSCCCRNPVDDDPPSSVVSVVSSVVSVSSVVSLVVSVVSLVSSLVSLVPTDPDVSSVSSNVSSVVSNPVPD/DLVVLCVVCVVLVVLLVVVLLVLQDDPPDRLLVVQVVVQPVLDDSLVLLSLLSLLLVLLPHPDDCSSLLSNLLVLLVSLLVLLVCLVVVDQDDSNHGHSCNVPNNVSSNVSSVSSNVSSLVSVVVLVDVVLSVLSVVLSVLLVVLVVLQVVQFLPLPDAPVSQLSSQLNNWLSSQLSSNLVSCVSNVHDVLSSVLSSQLSNLLRSLLVLLLVLVQQPAQVRDDDDNHDPCQQRRTDHQLNNQLCVVDDPVRVVLNNCCTNVNPDDPCSSVVSSVSSNVRSRRVVSLVSSLVSLVSSLVSLVPTDPDVSSVVSNVVSCVSSVVRDD

CATH classification: 1.10.600.10

Secondary structure (DSSP, 8-state):
-HHHHHHHHTHHHHHHHHHHHHHHS--SS-THHHHHHHHHHHS----HHHHHHHHHHHHTT---SHHHHHHHHHHHHHHHHHHHHH--TTS--HHHHS-HHHHHHHHHHHHHHHHHHHGGG--HHHHHHHHHHHHHHHHHHHHHHHHTT-TT--HHHHHHHHIIIIIHHHHHHHHHHHHHTT--HHHHHHHHHHHHHHHHHHHHHHHHHH---HHHHTT---HHHHHHHHT--HHHHHHHIIIIIS----TTHHHHHHHHHHHTTHHHHHHHHHHHHHHHHHHHHTTS---HHHHHHHHHHHHHTGGG-/-HHHHHHHTHHHHHHHHHHHHHHT--SS-THHHHHHHHHHSS----HHHHHHHHHHHHTT---SHHHHHHHHHHHHHHHHHHHHHHHTT-SEETTEE-HHHHS-HHHHHHHHHHHHHHHHHHHHTT--HHHHHHHHHHHHHHHHHHHHHHHHTT-TT--HHHHHHHHIIIIIHHHHHHHHHHHHHTT--HHHHHHHHHHHHHHHHHHHHHHHHHHTTTTTT---TT-SHHHHTT---HHHHHHHHT--HHHHHHHIIIIII----TTHHHHHHHHHHHTTHHHHHHHHHHHHHHHHHHHGGGS---HHHHHHHHHHHHHTGGG--

Solvent-accessible surface area: 24473 Å² total; per-residue (Å²): 157,10,24,75,90,0,45,142,50,3,60,147,10,18,63,42,0,69,59,24,7,172,102,50,24,61,15,93,83,2,92,60,0,28,94,1,0,43,96,36,34,87,79,34,69,112,53,14,47,3,2,0,0,0,0,0,0,77,3,25,67,44,61,24,75,62,2,12,28,0,0,0,0,0,11,0,0,42,6,0,14,42,2,6,84,42,35,95,91,89,49,103,26,8,33,76,99,68,31,35,69,1,0,0,2,0,0,27,1,0,8,0,31,0,0,22,0,0,3,54,16,37,40,44,108,0,0,60,23,0,0,51,3,4,0,35,6,3,13,4,17,0,20,57,68,70,13,61,21,58,49,88,17,56,69,91,48,11,41,114,12,0,81,3,53,18,0,17,5,6,4,4,0,0,29,0,0,0,15,21,18,64,9,75,99,74,30,4,101,4,0,68,50,0,0,16,0,0,0,0,0,44,25,2,1,78,6,20,62,20,29,130,0,94,19,3,133,66,77,81,21,7,7,0,0,10,45,0,29,91,103,26,82,94,72,14,46,59,18,0,121,81,0,0,80,68,23,70,55,112,152,38,13,26,106,83,0,59,55,5,0,98,130,52,34,2,33,95,39,0,62,106,32,0,18,27,58,0,72,46,0,70,147,9,4,81,122,6,49,129,61,92,7,63,107,30,0,31,41,0,0,53,61,5,0,62,174,14,154,76,22,92,130,0,25,136,61,5,55,145,12,15,58,44,0,75,61,20,8,61,100,52,17,60,19,156,54,0,81,60,0,36,99,0,0,38,55,24,40,140,29,56,60,126,46,6,35,0,8,0,0,0,0,0,0,81,3,28,66,39,64,23,79,57,3,15,28,0,0,0,0,0,11,1,2,34,5,6,26,38,3,6,32,9,0,8,49,92,33,75,123,64,79,69,32,64,3,7,17,59,89,70,60,37,31,0,0,0,12,0,0,10,1,0,23,0,33,0,1,25,0,0,12,69,14,50,40,87,103,0,0,60,22,0,0,51,4,10,0,34,6,4,31,3,8,0,18,21,47,57,8,15,90,63,30,81,8,65,68,105,53,4,48,94,8,1,88,5,42,9,0,12,5,0,4,3,0,0,29,0,0,0,17,23,19,63,10,75,98,94,35,4,96,4,0,68,52,0,0,14,1,0,0,0,0,51,20,1,1,56,6,0,48,18,0,10,8,84,70,22,116,106,46,194,113,15,0,90,19,5,140,73,48,38,10,9,18,0,0,11,43,0,20,84,102,12,85,141,78,19,100,58,30,0,96,76,0,0,79,76,25,67,53,112,153,31,5,16,82,106,0,6,61,30,0,81,136,44,33,1,2,53,30,0,24,97,24,0,55,34,61,4,63,65,0,66,127,6,4,78,127,6,56,124,66,86,7,62,85,12,0,41,40,1,0,77,66,8,13,86,153,6,159,130

Organism: Rhodobacter capsulatus (NCBI:txid1061)

InterPro domains:
  IPR000092 Polyprenyl synthetase-like [PF00348] (41-285)
  IPR000092 Polyprenyl synthetase-like [cd00685] (36-331)
  IPR008949 Isoprenoid synthase domain superfamily [G3DSA:1.10.600.10] (1-332)
  IPR008949 Isoprenoid synthase domain superfamily [SSF48576] (12-332)
  IPR033749 Polyprenyl synthetase, conserved site [PS00444] (212-224)
  IPR033749 Polyprenyl synthetase, conserved site [PS00723] (90-104)